Protein AF-A0AA88Y8C5-F1 (afdb_monomer_lite)

Foldseek 3Di:
DCCVLVVVVVVPDDDDDDDDDDDDDDDDDDDDDDDDDDDDDDDDDDDDDDDDDDDDDDDDDDDDDDDDDDDDDPDDPDDPDDDADPQNWDKDFPPPPDDDDDDDDDDDDDDDDDDDDDDDDDDDDDDDDDDDDDDDDDDDDDYDDDDDDDDDDPDPDDDDPPDGDQKWWWAAPDPPDDIDIDGVQQDDLLLLQVLVQCVVQPPHDFAKDFDPKWKDQPQPPDVVDRWRWIATPVCNQWIWTWTDGPPDPDTKTFIAGPPVRHGCPQLFWIWDFNNGIWTDAPNDTHTKTFTGHGPVNDDPPDAGWIWHFDHDPPDSGTMTTIIGGPSVPFLLFFQKFKAQADPPPDCNGRPGDDFFQVVCVVVQWDWDDACDFLAGATWTDHPPWQQWIFGAAPVGGGFWIKHKDFQPFPPRPQPPVCVVFVWDDDDRITMWMKTQEQRVRRHPPGDDPSCCSNRNNHGWIWTRTDSHSNPRTDTDDFFLVVCPPFQWAWWDQDQLFAIKTFGNDDQADAPNPGDQKIFHDFPRGTFWMKGKTLHDGDTPVSSKYKAALVCQVRTGPRRHPNSVVGGIMIMMIITSHDGSNPGDD

Sequence (585 aa):
MVLVLSLISVVLHVSDAQFRPFLQRGGPLPRNWFTPNGLPAPIPGQVVPPNFRRFPVGVRNTFIPGVLPRTVNPNLLQQARLPPDPFGFRINVPPALAPRFPQLPIGTRVAPGRVATGFRTPFSPLNTLTGIIPTQTRGTQQPVPTLATPTNNAGSQPTPPRNLPESLTFNPLSGAQSPVTITSSDVDTLYARVKAIFDRAFPDLPPLRRTNVRVLFQLQRSPTLVDATAVLSNDLSTLYVPYQIPDRSDIAFIPFDRTTKELKYPSRAILLPYPLLTVQVGERNFPVYLPFQPDSSRPPNVVPRVFIPFENPPEPIADYVVFVPFVPEALSNIRGRVTAGRNFSDPNILAGVPKTERDAAIQGFSMISDCSGNFLGRRYIQNKDSSLILIYDVNGVIAGIQTGIPVGLVGGYPTENLIPRPFVPEGSFLYLTTYFIEPGKICTTGRNRAEVSSIGTGTDLYLQNGFDPIKDSVIVPRNQSDLQNTLWTPGRCYPGQGTHFSYNLRPDMPCEELVPIHLIYNRGRLKGFAFIFLSQIQSAQKRYENYDKDYFSAIYRTMPSCLYKAGPITSLHVFLVDNPLMHQC

pLDDT: mean 70.78, std 26.15, range [22.41, 98.44]

Secondary structure (DSSP, 8-state):
-HHHHHHHHTT-----------------PPP------------------------------------PPPPPPS------PPPPPTT--EEE--GGGS--PPPPPP--------------------------------------------------PPPPPPPPPSEEEEEESSTTS--EEEETT---HHHHHHHHHHHHHTTSPPPEEEEEEEEEEEE--BTTB--EEEEETTEEEEEEEEEEPTTSS-EEEEEEETTT--B-TTTS-EEEEEEEEEEEETTEEEEEEEEE--GGGSPTTPPP-EEEEEE-TT-SSEEEEEEEE-----GGG---EE--SS-TTSTTTTEEPPSBHHHHHHTTEEEEE-S-SSS-SEEEEETTEEEEEEEE-TTSBEEEEEEEEESSBTTTBSPGGGTTTT-EEETTEEEEEEESS-HHHHTTT---HHHHHHHTT-SSEEE--SS-HHHHPEEEPSBGGGGTTSSEEEEEEETTTEEEEEET--TT--GGG--SEEEEEETTEEEEEEEEESS----TT--SEEE-GGGHHHH-SS--GGGGG---EEEEEEESSS-GGG---

Radius of gyration: 33.97 Å; chains: 1; bounding box: 116×78×99 Å

Organism: Pinctada imbricata (NCBI:txid66713)

Structure (mmCIF, N/CA/C/O backbone):
data_AF-A0AA88Y8C5-F1
#
_entry.id   AF-A0AA88Y8C5-F1
#
loop_
_atom_site.group_PDB
_atom_site.id
_atom_site.type_symbol
_atom_site.label_atom_id
_atom_site.label_alt_id
_atom_site.label_comp_id
_atom_site.label_asym_id
_atom_site.label_entity_id
_atom_site.label_seq_id
_atom_site.pdbx_PDB_ins_code
_atom_site.Cartn_x
_atom_site.Cartn_y
_atom_site.Cartn_z
_atom_site.occupancy
_atom_site.B_iso_or_equiv
_atom_site.auth_seq_id
_atom_site.auth_comp_id
_atom_site.auth_asym_id
_atom_site.auth_atom_id
_atom_site.pdbx_PDB_model_num
ATOM 1 N N . MET A 1 1 ? -18.991 1.535 7.414 1.00 37.62 1 MET A N 1
ATOM 2 C CA . MET A 1 1 ? -20.370 2.064 7.401 1.00 37.62 1 MET A CA 1
ATOM 3 C C . MET A 1 1 ? -21.353 0.932 7.180 1.00 37.62 1 MET A C 1
ATOM 5 O O . MET A 1 1 ? -22.011 0.571 8.137 1.00 37.62 1 MET A O 1
ATOM 9 N N . VAL A 1 2 ? -21.306 0.247 6.030 1.00 28.48 2 VAL A N 1
ATOM 10 C CA . VAL A 1 2 ? -22.029 -1.023 5.839 1.00 28.48 2 VAL A CA 1
ATOM 11 C C . VAL A 1 2 ? -21.616 -2.051 6.910 1.00 28.48 2 VAL A C 1
ATOM 13 O O . VAL A 1 2 ? -22.470 -2.633 7.549 1.00 28.48 2 VAL A O 1
ATOM 16 N N . LEU A 1 3 ? -20.327 -2.167 7.258 1.00 36.25 3 LEU A N 1
ATOM 17 C CA . LEU A 1 3 ? -19.836 -3.230 8.154 1.00 36.25 3 LEU A CA 1
ATOM 18 C C . LEU A 1 3 ? -19.959 -3.034 9.683 1.00 36.25 3 LEU A C 1
ATOM 20 O O . LEU A 1 3 ? -19.941 -4.039 10.379 1.00 36.25 3 LEU A O 1
ATOM 24 N N . VAL A 1 4 ? -20.085 -1.816 10.234 1.00 40.34 4 VAL A N 1
ATOM 25 C CA . VAL A 1 4 ? -20.221 -1.658 11.710 1.00 40.34 4 VAL A CA 1
ATOM 26 C C . VAL A 1 4 ? -21.613 -2.105 12.164 1.00 40.34 4 VAL A C 1
ATOM 28 O O . VAL A 1 4 ? -21.743 -2.731 13.206 1.00 40.34 4 VAL A O 1
ATOM 31 N N . LEU A 1 5 ? -22.624 -1.894 11.317 1.00 37.91 5 LEU A N 1
ATOM 32 C CA . LEU A 1 5 ? -23.991 -2.369 11.532 1.00 37.91 5 LEU A CA 1
ATOM 33 C C . LEU A 1 5 ? -24.247 -3.724 10.820 1.00 37.91 5 LEU A C 1
ATOM 35 O O . LEU A 1 5 ? -25.034 -4.528 11.319 1.00 37.91 5 LEU A O 1
ATOM 39 N N . SER A 1 6 ? -23.534 -4.058 9.719 1.00 36.56 6 SER A N 1
ATOM 40 C CA . SER A 1 6 ? -23.695 -5.365 9.029 1.00 36.56 6 SER A CA 1
ATOM 41 C C . SER A 1 6 ? -23.033 -6.503 9.779 1.00 36.56 6 SER A C 1
ATOM 43 O O . SER A 1 6 ? -23.559 -7.604 9.747 1.00 36.56 6 SER A O 1
ATOM 45 N N . LEU A 1 7 ? -21.912 -6.288 10.475 1.00 38.88 7 LEU A N 1
ATOM 46 C CA . LEU A 1 7 ? -21.292 -7.364 11.262 1.00 38.88 7 LEU A CA 1
ATOM 47 C C . LEU A 1 7 ? -21.964 -7.579 12.620 1.00 38.88 7 LEU A C 1
ATOM 49 O O . LEU A 1 7 ? -21.774 -8.636 13.211 1.00 38.88 7 LEU A O 1
ATOM 53 N N . ILE A 1 8 ? -22.780 -6.628 13.087 1.00 38.22 8 ILE A N 1
ATOM 54 C CA . ILE A 1 8 ? -23.717 -6.866 14.194 1.00 38.22 8 ILE A CA 1
ATOM 55 C C . ILE A 1 8 ? -24.925 -7.677 13.689 1.00 38.22 8 ILE A C 1
ATOM 57 O O . ILE A 1 8 ? -25.406 -8.544 14.406 1.00 38.22 8 ILE A O 1
ATOM 61 N N . SER A 1 9 ? -25.341 -7.493 12.427 1.00 30.50 9 SER A N 1
ATOM 62 C CA . SER A 1 9 ? -26.507 -8.182 11.847 1.00 30.50 9 SER A CA 1
ATOM 63 C C . SER A 1 9 ? -26.227 -9.574 11.245 1.00 30.50 9 SER A C 1
ATOM 65 O O . SER A 1 9 ? -27.117 -10.413 11.238 1.00 30.50 9 SER A O 1
ATOM 67 N N . VAL A 1 10 ? -25.015 -9.875 10.758 1.00 30.66 10 VAL A N 1
ATOM 68 C CA . VAL A 1 10 ? -24.699 -11.168 10.092 1.00 30.66 10 VAL A CA 1
ATOM 69 C C . VAL A 1 10 ? -24.507 -12.341 11.077 1.00 30.66 10 VAL A C 1
ATOM 71 O O . VAL A 1 10 ? -24.462 -13.494 10.665 1.00 30.66 10 VAL A O 1
ATOM 74 N N . VAL A 1 11 ? -24.483 -12.084 12.390 1.00 32.47 11 VAL A N 1
ATOM 75 C CA . VAL A 1 11 ? -24.511 -13.132 13.437 1.00 32.47 11 VAL A CA 1
ATOM 76 C C . VAL A 1 11 ? -25.951 -13.432 13.910 1.00 32.47 11 VAL A C 1
ATOM 78 O O . VAL A 1 11 ? -26.189 -14.392 14.640 1.00 32.47 11 VAL A O 1
ATOM 81 N N . LEU A 1 12 ? -26.946 -12.666 13.445 1.00 30.53 12 LEU A N 1
ATOM 82 C CA . LEU A 1 12 ? -28.359 -12.832 13.787 1.00 30.53 12 LEU A CA 1
ATOM 83 C C . LEU A 1 12 ? -29.047 -13.803 12.816 1.00 30.53 12 LEU A C 1
ATOM 85 O O . LEU A 1 12 ? -29.735 -13.352 11.912 1.00 30.53 12 LEU A O 1
ATOM 89 N N . HIS A 1 13 ? -28.846 -15.116 12.984 1.00 28.33 13 HIS A N 1
ATOM 90 C CA . HIS A 1 13 ? -29.806 -16.198 12.661 1.00 28.33 13 HIS A CA 1
ATOM 91 C C . HIS A 1 13 ? -29.101 -17.558 12.571 1.00 28.33 13 HIS A C 1
ATOM 93 O O . HIS A 1 13 ? -28.746 -17.981 11.479 1.00 28.33 13 HIS A O 1
ATOM 99 N N . VAL A 1 14 ? -28.976 -18.273 13.698 1.00 24.69 14 VAL A N 1
ATOM 100 C CA . VAL A 1 14 ? -29.211 -19.731 13.768 1.00 24.69 14 VAL A CA 1
ATOM 101 C C . VAL A 1 14 ? -29.600 -20.093 15.210 1.00 24.69 14 VAL A C 1
ATOM 103 O O . VAL A 1 14 ? -28.731 -20.263 16.059 1.00 24.69 14 VAL A O 1
ATOM 106 N N . SER A 1 15 ? -30.892 -20.268 15.490 1.00 25.89 15 SER A N 1
ATOM 107 C CA . SER A 1 15 ? -31.352 -21.219 16.512 1.00 25.89 15 SER A CA 1
ATOM 108 C C . SER A 1 15 ? -32.833 -21.531 16.314 1.00 25.89 15 SER A C 1
ATOM 110 O O . SER A 1 15 ? -33.662 -20.653 16.522 1.00 25.89 15 SER A O 1
ATOM 112 N N . ASP A 1 16 ? -33.159 -22.767 15.929 1.00 24.95 16 ASP A N 1
ATOM 113 C CA . ASP A 1 16 ? -33.963 -23.642 16.793 1.00 24.95 16 ASP A CA 1
ATOM 114 C C . ASP A 1 16 ? -34.025 -25.078 16.246 1.00 24.95 16 ASP A C 1
ATOM 116 O O . ASP A 1 16 ? -34.386 -25.279 15.090 1.00 24.95 16 ASP A O 1
ATOM 120 N N . ALA A 1 17 ? -33.663 -26.062 17.084 1.00 25.44 17 ALA A N 1
ATOM 121 C CA . ALA A 1 17 ? -34.232 -27.422 17.118 1.00 25.44 17 ALA A CA 1
ATOM 122 C C . ALA A 1 17 ? -33.541 -28.298 18.194 1.00 25.44 17 ALA A C 1
ATOM 124 O O . ALA A 1 17 ? -32.506 -28.913 17.962 1.00 25.44 17 ALA A O 1
ATOM 125 N N . GLN A 1 18 ? -34.163 -28.308 19.375 1.00 26.16 18 GLN A N 1
ATOM 126 C CA . GLN A 1 18 ? -34.487 -29.434 20.274 1.00 26.16 18 GLN A CA 1
ATOM 127 C C . GLN A 1 18 ? -33.457 -30.518 20.698 1.00 26.16 18 GLN A C 1
ATOM 129 O O . GLN A 1 18 ? -32.776 -31.180 19.924 1.00 26.16 18 GLN A O 1
ATOM 134 N N . PHE A 1 19 ? -33.486 -30.755 22.017 1.00 22.77 19 PHE A N 1
ATOM 135 C CA . PHE A 1 19 ? -32.814 -31.765 22.847 1.00 22.77 19 PHE A CA 1
ATOM 136 C C . PHE A 1 19 ? -33.318 -33.216 22.658 1.00 22.77 19 PHE A C 1
ATOM 138 O O . PHE A 1 19 ? -34.528 -33.427 22.644 1.00 22.77 19 PHE A O 1
ATOM 145 N N . ARG A 1 20 ? -32.418 -34.219 22.755 1.00 24.78 20 ARG A N 1
ATOM 146 C CA . ARG A 1 20 ? -32.323 -35.239 23.850 1.00 24.78 20 ARG A CA 1
ATOM 147 C C . ARG A 1 20 ? -31.197 -36.284 23.596 1.00 24.78 20 ARG A C 1
ATOM 149 O O . ARG A 1 20 ? -30.720 -36.380 22.471 1.00 24.78 20 ARG A O 1
ATOM 156 N N . PRO A 1 21 ? -30.712 -37.008 24.635 1.00 35.50 21 PRO A N 1
ATOM 157 C CA . PRO A 1 21 ? -29.345 -37.544 24.695 1.00 35.50 21 PRO A CA 1
ATOM 158 C C . PRO A 1 21 ? -29.239 -39.051 24.406 1.00 35.50 21 PRO A C 1
ATOM 160 O O . PRO A 1 21 ? -30.181 -39.791 24.669 1.00 35.50 21 PRO A O 1
ATOM 163 N N . PHE A 1 22 ? -28.054 -39.523 23.993 1.00 23.78 22 PHE A N 1
ATOM 164 C CA . PHE A 1 22 ? -27.665 -40.931 24.147 1.00 23.78 22 PHE A CA 1
ATOM 165 C C . PHE A 1 22 ? -26.171 -41.105 24.462 1.00 23.78 22 PHE A C 1
ATOM 167 O O . PHE A 1 22 ? -25.304 -40.400 23.951 1.00 2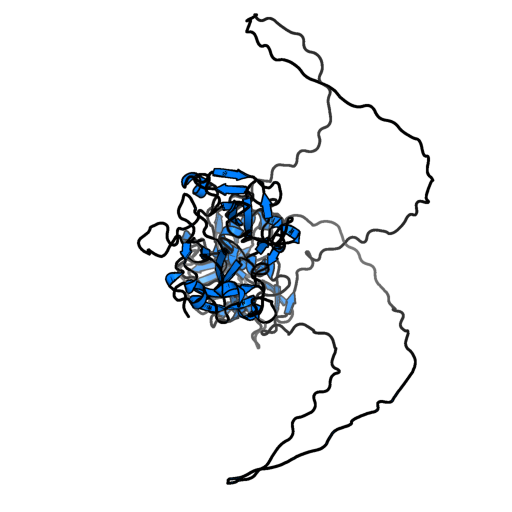3.78 22 PHE A O 1
ATOM 174 N N . LEU A 1 23 ? -25.923 -42.049 25.369 1.00 26.05 23 LEU A N 1
ATOM 175 C CA . LEU A 1 23 ? -24.663 -42.449 25.991 1.00 26.05 23 LEU A CA 1
ATOM 176 C C . LEU A 1 23 ? -23.869 -43.470 25.144 1.00 26.05 23 LEU A C 1
ATOM 178 O O . LEU A 1 23 ? -24.463 -44.322 24.494 1.00 26.05 23 LEU A O 1
ATOM 182 N N . GLN A 1 24 ? -22.548 -43.480 25.392 1.00 28.09 24 GLN A N 1
ATOM 183 C CA . GLN A 1 24 ? -21.641 -44.642 25.537 1.00 28.09 24 GLN A CA 1
ATOM 184 C C . GLN A 1 24 ? -20.765 -45.191 24.375 1.00 28.09 24 GLN A C 1
ATOM 186 O O . GLN A 1 24 ? -21.252 -45.558 23.315 1.00 28.09 24 GLN A O 1
ATOM 191 N N . ARG A 1 25 ? -19.489 -45.435 24.775 1.00 27.08 25 ARG A N 1
ATOM 192 C CA . ARG A 1 25 ? -18.439 -46.389 24.301 1.00 27.08 25 ARG A CA 1
ATOM 193 C C . ARG A 1 25 ? -17.732 -46.048 22.974 1.00 27.08 25 ARG A C 1
ATOM 195 O O . ARG A 1 25 ? -18.366 -45.628 22.029 1.00 27.08 25 ARG A O 1
ATOM 202 N N . GLY A 1 26 ? -16.418 -46.208 22.783 1.00 24.47 26 GLY A N 1
ATOM 203 C CA . GLY A 1 26 ? -15.355 -46.835 23.576 1.00 24.47 26 GLY A CA 1
ATOM 204 C C . GLY A 1 26 ? -14.436 -47.694 22.683 1.00 24.47 26 GLY A C 1
ATOM 205 O O . GLY A 1 26 ? -14.734 -48.866 22.503 1.00 24.47 26 GLY A O 1
ATOM 206 N N . GLY A 1 27 ? -13.320 -47.119 22.195 1.00 24.17 27 GLY A N 1
ATOM 207 C CA . GLY A 1 27 ? -12.100 -47.798 21.681 1.00 24.17 27 GLY A CA 1
ATOM 208 C C . GLY A 1 27 ? -12.139 -48.433 20.271 1.00 24.17 27 GLY A C 1
ATOM 209 O O . GLY A 1 27 ? -13.206 -48.524 19.676 1.00 24.17 27 GLY A O 1
ATOM 210 N N . PRO A 1 28 ? -11.011 -48.978 19.752 1.00 31.91 28 PRO A N 1
ATOM 211 C CA . PRO A 1 28 ? -9.618 -48.508 19.823 1.00 31.91 28 PRO A CA 1
ATOM 212 C C . PRO A 1 28 ? -8.912 -48.441 18.435 1.00 31.91 28 PRO A C 1
ATOM 214 O O . PRO A 1 28 ? -9.392 -48.954 17.428 1.00 31.91 28 PRO A O 1
ATOM 217 N N . LEU A 1 29 ? -7.731 -47.811 18.409 1.00 29.58 29 LEU A N 1
ATOM 218 C CA . LEU A 1 29 ? -6.795 -47.705 17.272 1.00 29.58 29 LEU A CA 1
ATOM 219 C C . LEU A 1 29 ? -6.038 -49.021 16.995 1.00 29.58 29 LEU A C 1
ATOM 221 O O . LEU A 1 29 ? -5.694 -49.710 17.959 1.00 29.58 29 LEU A O 1
ATOM 225 N N . PRO A 1 30 ? -5.604 -49.297 15.748 1.00 26.69 30 PRO A N 1
ATOM 226 C CA . PRO A 1 30 ? -4.527 -50.239 15.489 1.00 26.69 30 PRO A CA 1
ATOM 227 C C . PRO A 1 30 ? -3.170 -49.554 15.261 1.00 26.69 30 PRO A C 1
ATOM 229 O O . PRO A 1 30 ? -3.042 -48.485 14.665 1.00 26.69 30 PRO A O 1
ATOM 232 N N . ARG A 1 31 ? -2.160 -50.244 15.788 1.00 27.28 31 ARG A N 1
ATOM 233 C CA . ARG A 1 31 ? -0.721 -49.978 15.823 1.00 27.28 31 ARG A CA 1
ATOM 234 C C . ARG A 1 31 ? 0.025 -50.791 14.750 1.00 27.28 31 ARG A C 1
ATOM 236 O O . ARG A 1 31 ? -0.484 -51.807 14.291 1.00 27.28 31 ARG A O 1
ATOM 243 N N . ASN A 1 32 ? 1.303 -50.419 14.598 1.00 25.86 32 ASN A N 1
ATOM 244 C CA . ASN A 1 32 ? 2.476 -51.188 14.138 1.00 25.86 32 ASN A CA 1
ATOM 245 C C . ASN A 1 32 ? 2.727 -51.232 12.631 1.00 25.86 32 ASN A C 1
ATOM 247 O O . ASN A 1 32 ? 1.844 -51.653 11.910 1.00 25.86 32 ASN A O 1
ATOM 251 N N . TRP A 1 33 ? 3.950 -50.861 12.212 1.00 22.41 33 TRP A N 1
ATOM 252 C CA . TRP A 1 33 ? 4.990 -51.763 11.671 1.00 22.41 33 TRP A CA 1
ATOM 253 C C . TRP A 1 33 ? 6.395 -51.153 11.937 1.00 22.41 33 TRP A C 1
ATOM 255 O O . TRP A 1 33 ? 6.665 -50.012 11.580 1.00 22.41 33 TRP A O 1
ATOM 265 N N . PHE A 1 34 ? 7.265 -51.924 12.592 1.00 24.44 34 PHE A N 1
ATOM 266 C CA . PHE A 1 34 ? 8.729 -51.798 12.765 1.00 24.44 34 PHE A CA 1
ATOM 267 C C . PHE A 1 34 ? 9.193 -53.271 12.761 1.00 24.44 34 PHE A C 1
ATOM 269 O O . PHE A 1 34 ? 8.541 -54.090 13.403 1.00 24.44 34 PHE A O 1
ATOM 276 N N . THR A 1 35 ? 10.158 -53.762 11.983 1.00 27.45 35 THR A N 1
ATOM 277 C CA . THR A 1 35 ? 11.636 -53.595 11.912 1.00 27.45 35 THR A CA 1
ATOM 278 C C . THR A 1 35 ? 12.116 -54.595 10.794 1.00 27.45 35 THR A C 1
ATOM 280 O O . THR A 1 35 ? 11.220 -55.084 10.099 1.00 27.45 35 THR A O 1
ATOM 283 N N . PRO A 1 36 ? 13.393 -55.045 10.603 1.00 42.22 36 PRO A N 1
ATOM 284 C CA . PRO A 1 36 ? 14.691 -54.663 11.202 1.00 42.22 36 PRO A CA 1
ATOM 285 C C . PRO A 1 36 ? 15.951 -54.635 10.269 1.00 42.22 36 PRO A C 1
ATOM 287 O O . PRO A 1 36 ? 16.010 -55.284 9.233 1.00 42.22 36 PRO A O 1
ATOM 290 N N . ASN A 1 37 ? 17.011 -54.003 10.805 1.00 29.11 37 ASN A N 1
ATOM 291 C CA . ASN A 1 37 ? 18.457 -54.336 10.745 1.00 29.11 37 ASN A CA 1
ATOM 292 C C . ASN A 1 37 ? 19.351 -54.067 9.509 1.00 29.11 37 ASN A C 1
ATOM 294 O O . ASN A 1 37 ? 19.131 -54.574 8.418 1.00 29.11 37 ASN A O 1
ATOM 298 N N . GLY A 1 38 ? 20.497 -53.415 9.793 1.00 27.81 38 GLY A N 1
ATOM 299 C CA . GLY A 1 38 ? 21.752 -53.482 9.023 1.00 27.81 38 GLY A CA 1
ATOM 300 C C . GLY A 1 38 ? 22.786 -52.397 9.403 1.00 27.81 38 GLY A C 1
ATOM 301 O O . GLY A 1 38 ? 22.692 -51.277 8.918 1.00 27.81 38 GLY A O 1
ATOM 302 N N . LEU A 1 39 ? 23.764 -52.722 10.263 1.00 28.94 39 LEU A N 1
ATOM 303 C CA . LEU A 1 39 ? 24.982 -51.936 10.608 1.00 28.94 39 LEU A CA 1
ATOM 304 C C . LEU A 1 39 ? 26.229 -52.513 9.840 1.00 28.94 39 LEU A C 1
ATOM 306 O O . LEU A 1 39 ? 26.044 -53.503 9.137 1.00 28.94 39 LEU A O 1
ATOM 310 N N . PRO A 1 40 ? 27.483 -51.987 9.936 1.00 40.94 40 PRO A N 1
ATOM 311 C CA . PRO A 1 40 ? 28.035 -50.952 9.038 1.00 40.94 40 PRO A CA 1
ATOM 312 C C . PRO A 1 40 ? 29.491 -51.221 8.510 1.00 40.94 40 PRO A C 1
ATOM 314 O O . PRO A 1 40 ? 30.104 -52.232 8.840 1.00 40.94 40 PRO A O 1
ATOM 317 N N . ALA A 1 41 ? 30.062 -50.208 7.815 1.00 27.94 41 ALA A N 1
ATOM 318 C CA . ALA A 1 41 ? 31.502 -49.877 7.587 1.00 27.94 41 ALA A CA 1
ATOM 319 C C . ALA A 1 41 ? 32.241 -50.519 6.372 1.00 27.94 41 ALA A C 1
ATOM 321 O O . ALA A 1 41 ? 31.749 -51.525 5.867 1.00 27.94 41 ALA A O 1
ATOM 322 N N . PRO A 1 42 ? 33.422 -50.009 5.895 1.00 41.09 42 PRO A N 1
ATOM 323 C CA . PRO A 1 42 ? 34.251 -48.863 6.342 1.00 41.09 42 PRO A CA 1
ATOM 324 C C . PRO A 1 42 ? 34.785 -47.891 5.235 1.00 41.09 42 PRO A C 1
ATOM 326 O O . PRO A 1 42 ? 34.637 -48.111 4.037 1.00 41.09 42 PRO A O 1
ATOM 329 N N . ILE A 1 43 ? 35.459 -46.817 5.685 1.00 37.47 43 ILE A N 1
ATOM 330 C CA . ILE A 1 43 ? 36.252 -45.811 4.930 1.00 37.47 43 ILE A CA 1
ATOM 331 C C . ILE A 1 43 ? 37.691 -46.319 4.690 1.00 37.47 43 ILE A C 1
ATOM 333 O O . ILE A 1 43 ? 38.224 -47.003 5.566 1.00 37.47 43 ILE A O 1
ATOM 337 N N . PRO A 1 44 ? 38.376 -45.895 3.604 1.00 36.91 44 PRO A N 1
ATOM 338 C CA . PRO A 1 44 ? 39.805 -45.563 3.747 1.00 36.91 44 PRO A CA 1
ATOM 339 C C . PRO A 1 44 ? 40.318 -44.362 2.911 1.00 36.91 44 PRO A C 1
ATOM 341 O O . PRO A 1 44 ? 39.926 -44.179 1.763 1.00 36.91 44 PRO A O 1
ATOM 344 N N . GLY A 1 45 ? 41.309 -43.632 3.459 1.00 32.50 45 GLY A N 1
ATOM 345 C CA . GLY A 1 45 ? 42.436 -43.099 2.664 1.00 32.50 45 GLY A CA 1
ATOM 346 C C . GLY A 1 45 ? 42.800 -41.609 2.793 1.00 32.50 45 GLY A C 1
ATOM 347 O O . GLY A 1 45 ? 42.389 -40.802 1.968 1.00 32.50 45 GLY A O 1
ATOM 348 N N . GLN A 1 46 ? 43.661 -41.261 3.759 1.00 28.91 46 GLN A N 1
ATOM 349 C CA . GLN A 1 46 ? 44.519 -40.058 3.751 1.00 28.91 46 GLN A CA 1
ATOM 350 C C . GLN A 1 46 ? 45.803 -40.316 2.944 1.00 28.91 46 GLN A C 1
ATOM 352 O O . GLN A 1 46 ? 46.405 -41.368 3.141 1.00 28.91 46 GLN A O 1
ATOM 357 N N . VAL A 1 47 ? 46.300 -39.326 2.181 1.00 30.58 47 VAL A N 1
ATOM 358 C CA . VAL A 1 47 ? 47.736 -39.183 1.839 1.00 30.58 47 VAL A CA 1
ATOM 359 C C . VAL A 1 47 ? 48.126 -37.697 1.709 1.00 30.58 47 VAL A C 1
ATOM 361 O O . VAL A 1 47 ? 47.516 -36.948 0.955 1.00 30.58 47 VAL A O 1
ATOM 364 N N . VAL A 1 48 ? 49.169 -37.302 2.444 1.00 31.44 48 VAL A N 1
ATOM 365 C CA . VAL A 1 48 ? 49.977 -36.052 2.436 1.00 31.44 48 VAL A CA 1
ATOM 366 C C . VAL A 1 48 ? 51.383 -36.478 2.955 1.00 31.44 48 VAL A C 1
ATOM 368 O O . VAL A 1 48 ? 51.392 -37.472 3.690 1.00 31.44 48 VAL A O 1
ATOM 371 N N . PRO A 1 49 ? 52.555 -35.797 2.784 1.00 60.38 49 PRO A N 1
ATOM 372 C CA . PRO A 1 49 ? 53.127 -34.798 1.837 1.00 60.38 49 PRO A CA 1
ATOM 373 C C . PRO A 1 49 ? 54.507 -35.293 1.253 1.00 60.38 49 PRO A C 1
ATOM 375 O O . PRO A 1 49 ? 54.689 -36.511 1.228 1.00 60.38 49 PRO A O 1
ATOM 378 N N . PRO A 1 50 ? 55.496 -34.456 0.794 1.00 55.56 50 PRO A N 1
ATOM 379 C CA . PRO A 1 50 ? 56.381 -33.665 1.697 1.00 55.56 50 PRO A CA 1
ATOM 380 C C . PRO A 1 50 ? 56.958 -32.299 1.192 1.00 55.56 50 PRO A C 1
ATOM 382 O O . PRO A 1 50 ? 57.360 -32.148 0.048 1.00 55.56 50 PRO A O 1
ATOM 385 N N . ASN A 1 51 ? 57.089 -31.358 2.148 1.00 35.72 51 ASN A N 1
ATOM 386 C CA . ASN A 1 51 ? 58.221 -30.455 2.494 1.00 35.72 51 ASN A CA 1
ATOM 387 C C . ASN A 1 51 ? 58.957 -29.567 1.451 1.00 35.72 51 ASN A C 1
ATOM 389 O O . ASN A 1 51 ? 59.523 -30.083 0.500 1.00 35.72 51 ASN A O 1
ATOM 393 N N . PHE A 1 52 ? 59.206 -28.282 1.798 1.00 28.08 52 PHE A N 1
ATOM 394 C CA . PHE A 1 52 ? 60.510 -27.788 2.327 1.00 28.08 52 PHE A CA 1
ATOM 395 C C . PHE A 1 52 ? 60.517 -26.291 2.772 1.00 28.08 52 PHE A C 1
ATOM 397 O O . PHE A 1 52 ? 60.223 -25.417 1.973 1.00 28.08 52 PHE A O 1
ATOM 404 N N . ARG A 1 53 ? 60.933 -26.066 4.044 1.00 28.98 53 ARG A N 1
ATOM 405 C CA . ARG A 1 53 ? 61.859 -25.050 4.654 1.00 28.98 53 ARG A CA 1
ATOM 406 C C . ARG A 1 53 ? 61.762 -23.538 4.300 1.00 28.98 53 ARG A C 1
ATOM 408 O O . ARG A 1 53 ? 61.524 -23.199 3.162 1.00 28.98 53 ARG A O 1
ATOM 415 N N . ARG A 1 54 ? 62.121 -22.538 5.134 1.00 29.69 54 ARG A N 1
ATOM 416 C CA . ARG A 1 54 ? 62.475 -22.299 6.569 1.00 29.69 54 ARG A CA 1
ATOM 417 C C . ARG A 1 54 ? 62.712 -20.763 6.725 1.00 29.69 54 ARG A C 1
ATOM 419 O O . ARG A 1 54 ? 63.548 -20.277 5.983 1.00 29.69 54 ARG A O 1
ATOM 426 N N . PHE A 1 55 ? 62.059 -20.106 7.709 1.00 27.00 55 PHE A N 1
ATOM 427 C CA . PHE A 1 55 ? 62.551 -19.155 8.766 1.00 27.00 55 PHE A CA 1
ATOM 428 C C . PHE A 1 55 ? 63.551 -17.990 8.457 1.00 27.00 55 PHE A C 1
ATOM 430 O O . PHE A 1 55 ? 64.195 -18.058 7.420 1.00 27.00 55 PHE A O 1
ATOM 437 N N . PRO A 1 56 ? 63.823 -16.993 9.365 1.00 51.75 56 PRO A N 1
ATOM 438 C CA . PRO A 1 56 ? 63.471 -16.898 10.809 1.00 51.75 56 PRO A CA 1
ATOM 439 C C . PRO A 1 56 ? 63.049 -15.519 11.437 1.00 51.75 56 PRO A C 1
ATOM 441 O O . PRO A 1 56 ? 63.441 -14.465 10.961 1.00 51.75 56 PRO A O 1
ATOM 444 N N . VAL A 1 57 ? 62.393 -15.621 12.621 1.00 32.84 57 VAL A N 1
ATOM 445 C CA . VAL A 1 57 ? 62.632 -14.937 13.946 1.00 32.84 57 VAL A CA 1
ATOM 446 C C . VAL A 1 57 ? 62.295 -13.428 14.101 1.00 32.84 57 VAL A C 1
ATOM 448 O O . VAL A 1 57 ? 62.611 -12.633 13.235 1.00 32.84 57 VAL A O 1
ATOM 451 N N . GLY A 1 58 ? 61.675 -12.934 15.195 1.00 27.66 58 GLY A N 1
ATOM 452 C CA . GLY A 1 58 ? 61.555 -13.446 16.578 1.00 27.66 58 GLY A CA 1
ATOM 453 C C . GLY A 1 58 ? 60.363 -12.888 17.399 1.00 27.66 58 GLY A C 1
ATOM 454 O O . GLY A 1 58 ? 59.744 -11.917 16.990 1.00 27.66 58 GLY A O 1
ATOM 455 N N . VAL A 1 59 ? 59.892 -13.617 18.436 1.00 31.17 59 VAL A N 1
ATOM 456 C CA . VAL A 1 59 ? 60.231 -13.495 19.896 1.00 31.17 59 VAL A CA 1
ATOM 457 C C . VAL A 1 59 ? 59.296 -12.454 20.576 1.00 31.17 59 VAL A C 1
ATOM 459 O O . VAL A 1 59 ? 59.282 -11.322 20.127 1.00 31.17 59 VAL A O 1
ATOM 462 N N . ARG A 1 60 ? 58.476 -12.685 21.628 1.00 28.83 60 ARG A N 1
ATOM 463 C CA . ARG A 1 60 ? 58.478 -13.617 22.786 1.00 28.83 60 ARG A CA 1
ATOM 464 C C . ARG A 1 60 ? 57.092 -13.644 23.505 1.00 28.83 60 ARG A C 1
ATOM 466 O O . ARG A 1 60 ? 56.495 -12.587 23.646 1.00 28.83 60 ARG A O 1
ATOM 473 N N . ASN A 1 61 ? 56.705 -14.835 24.003 1.00 29.91 61 ASN A N 1
ATOM 474 C CA . ASN A 1 61 ? 56.028 -15.252 25.272 1.00 29.91 61 ASN A CA 1
ATOM 475 C C . ASN A 1 61 ? 54.790 -14.479 25.825 1.00 29.91 61 ASN A C 1
ATOM 477 O O . ASN A 1 61 ? 54.793 -13.261 25.870 1.00 29.91 61 ASN A O 1
ATOM 481 N N . THR A 1 62 ? 53.720 -15.099 26.374 1.00 31.12 62 THR A N 1
ATOM 482 C CA . THR A 1 62 ? 53.689 -16.123 27.457 1.00 31.12 62 THR A CA 1
ATOM 483 C C . THR A 1 62 ? 52.294 -16.819 27.617 1.00 31.12 62 THR A C 1
ATOM 485 O O . THR A 1 62 ? 51.273 -16.177 27.404 1.00 31.12 62 THR A O 1
ATOM 488 N N . PHE A 1 63 ? 52.316 -18.118 27.992 1.00 26.05 63 PHE A N 1
ATOM 489 C CA . PHE A 1 63 ? 51.336 -19.137 28.509 1.00 26.05 63 PHE A CA 1
ATOM 490 C C . PHE A 1 63 ? 49.910 -18.720 29.014 1.00 26.05 63 PHE A C 1
ATOM 492 O O . PHE A 1 63 ? 49.826 -17.705 29.692 1.00 26.05 63 PHE A O 1
ATOM 499 N N . ILE A 1 64 ? 48.746 -19.356 28.682 1.00 28.91 64 ILE A N 1
ATOM 500 C CA . ILE A 1 64 ? 48.103 -20.719 28.913 1.00 28.91 64 ILE A CA 1
ATOM 501 C C . ILE A 1 64 ? 47.554 -20.928 30.361 1.00 28.91 64 ILE A C 1
ATOM 503 O O . ILE A 1 64 ? 48.266 -20.474 31.252 1.00 28.91 64 ILE A O 1
ATOM 507 N N . PRO A 1 65 ? 46.434 -21.664 30.689 1.00 41.62 65 PRO A N 1
ATOM 508 C CA . PRO A 1 65 ? 45.355 -22.394 29.937 1.00 41.62 65 PRO A CA 1
ATOM 509 C C . PRO A 1 65 ? 43.918 -21.922 30.347 1.00 41.62 65 PRO A C 1
ATOM 511 O O . PRO A 1 65 ? 43.793 -21.042 31.181 1.00 41.62 65 PRO A O 1
ATOM 514 N N . GLY A 1 66 ? 42.744 -22.404 29.914 1.00 27.06 66 GLY A N 1
ATOM 515 C CA . GLY A 1 66 ? 42.220 -23.509 29.099 1.00 27.06 66 GLY A CA 1
ATOM 516 C C . GLY A 1 66 ? 40.706 -23.644 29.414 1.00 27.06 66 GLY A C 1
ATOM 517 O O . GLY A 1 66 ? 40.289 -23.197 30.475 1.00 27.06 66 GLY A O 1
ATOM 518 N N . VAL A 1 67 ? 39.890 -24.190 28.498 1.00 29.91 67 VAL A N 1
ATOM 519 C CA . VAL A 1 67 ? 38.657 -25.002 28.706 1.00 29.91 67 VAL A CA 1
ATOM 520 C C . VAL A 1 67 ? 38.019 -25.269 27.324 1.00 29.91 67 VAL A C 1
ATOM 522 O O . VAL A 1 67 ? 37.912 -24.386 26.480 1.00 29.91 67 VAL A O 1
ATOM 525 N N . LEU A 1 68 ? 37.660 -26.536 27.106 1.00 32.75 68 LEU A N 1
ATOM 526 C CA . LEU A 1 68 ? 37.173 -27.192 25.882 1.00 32.75 68 LEU A CA 1
ATOM 527 C C . LEU A 1 68 ? 35.844 -26.635 25.318 1.00 32.75 68 LEU A C 1
ATOM 529 O O . LEU A 1 68 ? 34.979 -26.245 26.104 1.00 32.75 68 LEU A O 1
ATOM 533 N N . PRO A 1 69 ? 35.578 -26.742 23.998 1.00 32.56 69 PRO A N 1
ATOM 534 C CA . PRO A 1 69 ? 34.225 -26.633 23.466 1.00 32.56 69 PRO A CA 1
ATOM 535 C C . PRO A 1 69 ? 33.499 -27.988 23.533 1.00 32.56 69 PRO A C 1
ATOM 537 O O . PRO A 1 69 ? 34.025 -29.025 23.124 1.00 32.56 69 PRO A O 1
ATOM 540 N N . ARG A 1 70 ? 32.264 -27.973 24.050 1.00 32.19 70 ARG A N 1
ATOM 541 C CA . ARG A 1 70 ? 31.347 -29.120 24.025 1.00 32.19 70 ARG A CA 1
ATOM 542 C C . ARG A 1 70 ? 30.889 -29.414 22.597 1.00 32.19 70 ARG A C 1
ATOM 544 O O . ARG A 1 70 ? 30.466 -28.527 21.863 1.00 32.19 70 ARG A O 1
ATOM 551 N N . THR A 1 71 ? 30.921 -30.696 22.272 1.00 29.77 71 THR A N 1
ATOM 552 C CA . THR A 1 71 ? 30.264 -31.348 21.143 1.00 29.77 71 THR A CA 1
ATOM 553 C C . THR A 1 71 ? 28.751 -31.103 21.163 1.00 29.77 71 THR A C 1
ATOM 555 O O . THR A 1 71 ? 28.090 -31.310 22.181 1.00 29.77 71 THR A O 1
ATOM 558 N N . VAL A 1 72 ? 28.191 -30.672 20.029 1.00 31.72 72 VAL A N 1
ATOM 559 C CA . VAL A 1 72 ? 26.739 -30.589 19.811 1.00 31.72 72 VAL A CA 1
ATOM 560 C C . VAL A 1 72 ? 26.286 -31.867 19.110 1.00 31.72 72 VAL A C 1
ATOM 562 O O . VAL A 1 72 ? 26.796 -32.233 18.055 1.00 31.72 72 VAL A O 1
ATOM 565 N N . ASN A 1 73 ? 25.343 -32.554 19.746 1.00 31.34 73 ASN A N 1
ATOM 566 C CA . ASN A 1 73 ? 24.708 -33.788 19.299 1.00 31.34 73 ASN A CA 1
ATOM 567 C C . ASN A 1 73 ? 23.660 -33.487 18.201 1.00 31.34 73 ASN A C 1
ATOM 569 O O . ASN A 1 73 ? 22.724 -32.732 18.478 1.00 31.34 73 ASN A O 1
ATOM 573 N N . PRO A 1 74 ? 23.759 -34.054 16.984 1.00 33.19 74 PRO A N 1
ATOM 574 C CA . PRO A 1 74 ? 22.779 -33.846 15.930 1.00 33.19 74 PRO A CA 1
ATOM 575 C C . PRO A 1 74 ? 21.728 -34.960 15.983 1.00 33.19 74 PRO A C 1
ATOM 577 O O . PRO A 1 74 ? 21.766 -35.880 15.179 1.00 33.19 74 PRO A O 1
ATOM 580 N N . ASN A 1 75 ? 20.816 -34.912 16.956 1.00 31.92 75 ASN A N 1
ATOM 581 C CA . ASN A 1 75 ? 19.587 -35.716 16.959 1.00 31.92 75 ASN A CA 1
ATOM 582 C C . ASN A 1 75 ? 18.582 -35.143 17.967 1.00 31.92 75 ASN A C 1
ATOM 584 O O . ASN A 1 75 ? 18.433 -35.642 19.078 1.00 31.92 75 ASN A O 1
ATOM 588 N N . LEU A 1 76 ? 17.890 -34.074 17.568 1.00 30.00 76 LEU A N 1
ATOM 589 C CA . LEU A 1 76 ? 16.685 -33.563 18.229 1.00 30.00 76 LEU A CA 1
ATOM 590 C C . LEU A 1 76 ? 15.749 -32.975 17.161 1.00 30.00 76 LEU A C 1
ATOM 592 O O . LEU A 1 76 ? 15.517 -31.775 17.074 1.00 30.00 76 LEU A O 1
ATOM 596 N N . LEU A 1 77 ? 15.220 -33.854 16.310 1.00 36.66 77 LEU A N 1
ATOM 597 C CA . LEU A 1 77 ? 13.983 -33.605 15.575 1.00 36.66 77 LEU A CA 1
ATOM 598 C C . LEU A 1 77 ? 12.828 -34.126 16.435 1.00 36.66 77 LEU A C 1
ATOM 600 O O . LEU A 1 77 ? 12.431 -35.284 16.338 1.00 36.66 77 LEU A O 1
ATOM 604 N N . GLN A 1 78 ? 12.294 -33.266 17.300 1.00 30.89 78 GLN A N 1
ATOM 605 C CA . GLN A 1 78 ? 10.965 -33.436 17.880 1.00 30.89 78 GLN A CA 1
ATOM 606 C C . GLN A 1 78 ? 10.209 -32.115 17.762 1.00 30.89 78 GLN A C 1
ATOM 608 O O . GLN A 1 78 ? 10.603 -31.112 18.343 1.00 30.89 78 GLN A O 1
ATOM 613 N N . GLN A 1 79 ? 9.146 -32.159 16.955 1.00 28.73 79 GLN A N 1
ATOM 614 C CA . GLN A 1 79 ? 7.947 -31.318 16.986 1.00 28.73 79 GLN A CA 1
ATOM 615 C C . GLN A 1 79 ? 8.141 -29.912 17.572 1.00 28.73 79 GLN A C 1
ATOM 617 O O . GLN A 1 79 ? 8.001 -29.700 18.776 1.00 28.73 79 GLN A O 1
ATOM 622 N N . ALA A 1 80 ? 8.367 -28.936 16.691 1.00 24.23 80 ALA A N 1
ATOM 623 C CA . ALA A 1 80 ? 8.218 -27.527 17.020 1.00 24.23 80 ALA A CA 1
ATOM 624 C C . ALA A 1 80 ? 6.760 -27.255 17.434 1.00 24.23 80 ALA A C 1
ATOM 626 O O . ALA A 1 80 ? 5.893 -26.996 16.602 1.00 24.23 80 ALA A O 1
ATOM 627 N N . ARG A 1 81 ? 6.476 -27.343 18.736 1.00 26.81 81 ARG A N 1
ATOM 628 C CA . ARG A 1 81 ? 5.368 -26.594 19.326 1.00 26.81 81 ARG A CA 1
ATOM 629 C C . ARG A 1 81 ? 5.771 -25.126 19.276 1.00 26.81 81 ARG A C 1
ATOM 631 O O . ARG A 1 81 ? 6.892 -24.785 19.652 1.00 26.81 81 ARG A O 1
ATOM 638 N N . LEU A 1 82 ? 4.868 -24.287 18.778 1.00 29.64 82 LEU A N 1
ATOM 639 C CA . LEU A 1 82 ? 5.006 -22.835 18.841 1.00 29.64 82 LEU A CA 1
ATOM 640 C C . LEU A 1 82 ? 5.340 -22.417 20.287 1.00 29.64 82 LEU A C 1
ATOM 642 O O . LEU A 1 82 ? 4.844 -23.056 21.224 1.00 29.64 82 LEU A O 1
ATOM 646 N N . PRO A 1 83 ? 6.189 -21.395 20.494 1.00 28.30 83 PRO A N 1
ATOM 647 C CA . PRO A 1 83 ? 6.476 -20.905 21.834 1.00 28.30 83 PRO A CA 1
ATOM 648 C C . PRO A 1 83 ? 5.165 -20.485 22.523 1.00 28.30 83 PRO A C 1
ATOM 650 O O . PRO A 1 83 ? 4.297 -19.913 21.859 1.00 28.30 83 PRO A O 1
ATOM 653 N N . PRO A 1 84 ? 4.990 -20.776 23.826 1.00 39.09 84 PRO A N 1
ATOM 654 C CA . PRO A 1 84 ? 3.821 -20.316 24.566 1.00 39.09 84 PRO A CA 1
ATOM 655 C C . PRO A 1 84 ? 3.732 -18.787 24.511 1.00 39.09 84 PRO A C 1
ATOM 657 O O . PRO A 1 84 ? 4.760 -18.105 24.485 1.00 39.09 84 PRO A O 1
ATOM 660 N N . ASP A 1 85 ? 2.503 -18.262 24.500 1.00 53.09 85 ASP A N 1
ATOM 661 C CA . ASP A 1 85 ? 2.232 -16.827 24.620 1.00 53.09 85 ASP A CA 1
ATOM 662 C C . ASP A 1 85 ? 3.077 -16.243 25.773 1.00 53.09 85 ASP A C 1
ATOM 664 O O . ASP A 1 85 ? 2.997 -16.763 26.893 1.00 53.09 85 ASP A O 1
ATOM 668 N N . PRO A 1 86 ? 3.886 -15.188 25.542 1.00 50.25 86 PRO A N 1
ATOM 669 C CA . PRO A 1 86 ? 4.750 -14.598 26.567 1.00 50.25 86 PRO A CA 1
ATOM 670 C C . PRO A 1 86 ? 3.992 -14.096 27.805 1.00 50.25 86 PRO A C 1
ATOM 672 O O . PRO A 1 86 ? 4.617 -13.841 28.835 1.00 50.25 86 PRO A O 1
ATOM 675 N N . PHE A 1 87 ? 2.667 -13.950 27.726 1.00 62.53 87 PHE A N 1
ATOM 676 C CA . PHE A 1 87 ? 1.812 -13.532 28.835 1.00 62.53 87 PHE A CA 1
ATOM 677 C C . PHE A 1 87 ? 0.999 -14.673 29.465 1.00 62.53 87 PHE A C 1
ATOM 679 O O . PHE A 1 87 ? 0.331 -14.440 30.470 1.00 62.53 87 PHE A O 1
ATOM 686 N N . GLY A 1 88 ? 1.066 -15.894 28.921 1.00 65.69 88 GLY A N 1
ATOM 687 C CA . GLY A 1 88 ? 0.416 -17.078 29.492 1.00 65.69 88 GLY A CA 1
ATOM 688 C C . GLY A 1 88 ? -1.114 -17.103 29.383 1.00 65.69 88 GLY A C 1
ATOM 689 O O . GLY A 1 88 ? -1.757 -17.812 30.158 1.00 65.69 88 GLY A O 1
ATOM 690 N N . PHE A 1 89 ? -1.715 -16.350 28.453 1.00 76.75 89 PHE A N 1
ATOM 691 C CA . PHE A 1 89 ? -3.167 -16.343 28.280 1.00 76.75 89 PHE A CA 1
ATOM 692 C C . PHE A 1 89 ? -3.691 -17.703 27.804 1.00 76.75 89 PHE A C 1
ATOM 694 O O . PHE A 1 89 ? -3.142 -18.327 26.896 1.00 76.75 89 PHE A O 1
ATOM 701 N N . ARG A 1 90 ? -4.807 -18.148 28.391 1.00 77.31 90 ARG A N 1
ATOM 702 C CA . ARG A 1 90 ? -5.597 -19.271 27.875 1.00 77.31 90 ARG A CA 1
ATOM 703 C C . ARG A 1 90 ? -6.750 -18.711 27.053 1.00 77.31 90 ARG A C 1
ATOM 705 O O . ARG A 1 90 ? -7.671 -18.108 27.598 1.00 77.31 90 ARG A O 1
ATOM 712 N N . ILE A 1 91 ? -6.660 -18.859 25.739 1.00 80.00 91 ILE A N 1
ATOM 713 C CA . ILE A 1 91 ? -7.628 -18.312 24.788 1.00 80.00 91 ILE A CA 1
ATOM 714 C C . ILE A 1 91 ? -8.713 -19.355 24.512 1.00 80.00 91 ILE A C 1
ATOM 716 O O . ILE A 1 91 ? -8.397 -20.511 24.238 1.00 80.00 91 ILE A O 1
ATOM 720 N N . ASN A 1 92 ? -9.978 -18.933 24.537 1.00 78.31 92 ASN A N 1
ATOM 721 C CA . ASN A 1 92 ? -11.124 -19.768 24.190 1.00 78.31 92 ASN A CA 1
ATOM 722 C C . ASN A 1 92 ? -11.897 -19.173 23.006 1.00 78.31 92 ASN A C 1
ATOM 724 O O . ASN A 1 92 ? -12.271 -17.993 23.009 1.00 78.31 92 ASN A O 1
ATOM 728 N N . VAL A 1 93 ? -12.174 -20.023 22.014 1.00 72.81 93 VAL A N 1
ATOM 729 C CA . VAL A 1 93 ? -13.028 -19.713 20.860 1.00 72.81 93 VAL A CA 1
ATOM 730 C C . VAL A 1 93 ? -14.468 -20.128 21.189 1.00 72.81 93 VAL A C 1
ATOM 732 O O . VAL A 1 93 ? -14.678 -21.276 21.590 1.00 72.81 93 VAL A O 1
ATOM 735 N N . PRO A 1 94 ? -15.474 -19.244 21.032 1.00 64.19 94 PRO A N 1
ATOM 736 C CA . PRO A 1 94 ? -16.868 -19.600 21.273 1.00 64.19 94 PRO A CA 1
ATOM 737 C C . PRO A 1 94 ? -17.313 -20.823 20.438 1.00 64.19 94 PRO A C 1
ATOM 739 O O . PRO A 1 94 ? -17.004 -20.886 19.244 1.00 64.19 94 PRO A O 1
ATOM 742 N N . PRO A 1 95 ? -18.088 -21.773 21.004 1.00 47.44 95 PRO A N 1
ATOM 743 C CA . PRO A 1 95 ? -18.452 -23.032 20.335 1.00 47.44 95 PRO A CA 1
ATOM 744 C C . PRO A 1 95 ? -19.215 -22.885 19.007 1.00 47.44 95 PRO A C 1
ATOM 746 O O . PRO A 1 95 ? -19.245 -23.818 18.209 1.00 47.44 95 PRO A O 1
ATOM 749 N N . ALA A 1 96 ? -19.840 -21.730 18.763 1.00 45.91 96 ALA A N 1
ATOM 750 C CA . ALA A 1 96 ? -20.738 -21.501 17.632 1.00 45.91 96 ALA A CA 1
ATOM 751 C C . ALA A 1 96 ? -20.037 -21.220 16.285 1.00 45.91 96 ALA A C 1
ATOM 753 O O . ALA A 1 96 ? -20.721 -21.067 15.278 1.00 45.91 96 ALA A O 1
ATOM 754 N N . LEU A 1 97 ? -18.699 -21.147 16.237 1.00 42.56 97 LEU A N 1
ATOM 755 C CA . LEU A 1 97 ? -17.961 -20.693 15.044 1.00 42.56 97 LEU A CA 1
ATOM 756 C C . LEU A 1 97 ? -16.890 -21.671 14.531 1.00 42.56 97 LEU A C 1
ATOM 758 O O . LEU A 1 97 ? -16.127 -21.325 13.632 1.00 42.56 97 LEU A O 1
ATOM 762 N N . ALA A 1 98 ? -16.834 -22.903 15.046 1.00 32.12 98 ALA A N 1
ATOM 763 C CA . ALA A 1 98 ? -15.978 -23.934 14.462 1.00 32.12 98 ALA A CA 1
ATOM 764 C C . ALA A 1 98 ? -16.580 -24.414 13.121 1.00 32.12 98 ALA A C 1
ATOM 766 O O . ALA A 1 98 ? -17.701 -24.935 13.124 1.00 32.12 98 ALA A O 1
ATOM 767 N N . PRO A 1 99 ? -15.887 -24.275 11.972 1.00 28.88 99 PRO A N 1
ATOM 768 C CA . PRO A 1 99 ? -16.410 -24.760 10.701 1.00 28.88 99 PRO A CA 1
ATOM 769 C C . PRO A 1 99 ? -16.562 -26.286 10.752 1.00 28.88 99 PRO A C 1
ATOM 771 O O . PRO A 1 99 ? -15.583 -27.028 10.835 1.00 28.88 99 PRO A O 1
ATOM 774 N N . ARG A 1 100 ? -17.807 -26.771 10.692 1.00 28.91 100 ARG A N 1
ATOM 775 C CA . ARG A 1 100 ? -18.091 -28.178 10.398 1.00 28.91 100 ARG A CA 1
ATOM 776 C C . ARG A 1 100 ? -17.887 -28.386 8.902 1.00 28.91 100 ARG A C 1
ATOM 778 O O . ARG A 1 100 ? -18.733 -27.994 8.105 1.00 28.91 100 ARG A O 1
ATOM 785 N N . PHE A 1 101 ? -16.774 -29.002 8.520 1.00 27.55 101 PHE A N 1
ATOM 786 C CA . PHE A 1 101 ? -16.619 -29.532 7.168 1.00 27.55 101 PHE A CA 1
ATOM 787 C C . PHE A 1 101 ? -17.624 -30.678 6.967 1.00 27.55 101 PHE A C 1
ATOM 789 O O . PHE A 1 101 ? -17.594 -31.638 7.743 1.00 27.55 101 PHE A O 1
ATOM 796 N N . PRO A 1 102 ? -18.515 -30.624 5.962 1.00 28.11 102 PRO A N 1
ATOM 797 C CA . PRO A 1 102 ? -19.311 -31.786 5.604 1.00 28.11 102 PRO A CA 1
ATOM 798 C C . PRO A 1 102 ? -18.384 -32.844 4.994 1.00 28.11 102 PRO A C 1
ATOM 800 O O . PRO A 1 102 ? -17.702 -32.591 4.001 1.00 28.11 102 PRO 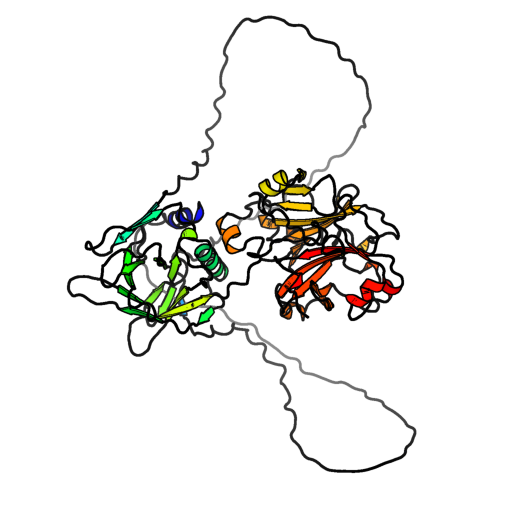A O 1
ATOM 803 N N . GLN A 1 103 ? -18.346 -34.037 5.590 1.00 27.64 103 GLN A N 1
ATOM 804 C CA . GLN A 1 103 ? -17.766 -35.199 4.924 1.00 27.64 103 GLN A CA 1
ATOM 805 C C . GLN A 1 103 ? -18.664 -35.569 3.740 1.00 27.64 103 GLN A C 1
ATOM 807 O O . GLN A 1 103 ? -19.831 -35.916 3.922 1.00 27.64 103 GLN A O 1
ATOM 812 N N . LEU A 1 104 ? -18.123 -35.469 2.526 1.00 25.77 104 LEU A N 1
ATOM 813 C CA . LEU A 1 104 ? -18.761 -35.985 1.318 1.00 25.77 104 LEU A CA 1
ATOM 814 C C . LEU A 1 104 ? -18.675 -37.522 1.310 1.00 25.77 104 LEU A C 1
ATOM 816 O O . LEU A 1 104 ? -17.593 -38.063 1.558 1.00 25.77 104 LEU A O 1
ATOM 820 N N . PRO A 1 105 ? -19.768 -38.241 1.006 1.00 28.09 105 PRO A N 1
ATOM 821 C CA . PRO A 1 105 ? -19.726 -39.687 0.862 1.00 28.09 105 PRO A CA 1
ATOM 822 C C . PRO A 1 105 ? -18.994 -40.081 -0.426 1.00 28.09 105 PRO A C 1
ATOM 824 O O . PRO A 1 105 ? -19.274 -39.586 -1.518 1.00 28.09 105 PRO A O 1
ATOM 827 N N . ILE A 1 106 ? -18.050 -41.009 -0.282 1.00 29.98 106 ILE A N 1
ATOM 828 C CA . ILE A 1 106 ? -17.361 -41.682 -1.380 1.00 29.98 106 ILE A CA 1
ATOM 829 C C . ILE A 1 106 ? -18.284 -42.763 -1.948 1.00 29.98 106 ILE A C 1
ATOM 831 O O . ILE A 1 106 ? -18.692 -43.667 -1.223 1.00 29.98 106 ILE A O 1
ATOM 835 N N . GLY A 1 107 ? -18.506 -42.730 -3.263 1.00 27.02 107 GLY A N 1
ATOM 836 C CA . GLY A 1 107 ? -18.810 -43.931 -4.038 1.00 27.02 107 GLY A CA 1
ATOM 837 C C . GLY A 1 107 ? -19.834 -43.742 -5.151 1.00 27.02 107 GLY A C 1
ATOM 838 O O . GLY A 1 107 ? -21.026 -43.656 -4.891 1.00 27.02 107 GLY A O 1
ATOM 839 N N . THR A 1 108 ? -19.389 -43.816 -6.406 1.00 27.88 108 THR A N 1
ATOM 840 C CA . THR A 1 108 ? -19.779 -44.913 -7.315 1.00 27.88 108 THR A CA 1
ATOM 841 C C . THR A 1 108 ? -18.954 -44.884 -8.604 1.00 27.88 108 THR A C 1
ATOM 843 O O . THR A 1 108 ? -18.628 -43.837 -9.153 1.00 27.88 108 THR A O 1
ATOM 846 N N . ARG A 1 109 ? -18.562 -46.087 -9.035 1.00 28.66 109 ARG A N 1
ATOM 847 C CA . ARG A 1 109 ? -17.799 -46.395 -10.249 1.00 28.66 109 ARG A CA 1
ATOM 848 C C . ARG A 1 109 ? -18.654 -46.165 -11.498 1.00 28.66 109 ARG A C 1
ATOM 850 O O . ARG A 1 109 ? -19.798 -46.606 -11.524 1.00 28.66 109 ARG A O 1
ATOM 857 N N . VAL A 1 110 ? -18.046 -45.647 -12.565 1.00 28.05 110 VAL A N 1
ATOM 858 C CA . VAL A 1 110 ? -18.530 -45.823 -13.944 1.00 28.05 110 VAL A CA 1
ATOM 859 C C . VAL A 1 110 ? -17.388 -46.404 -14.782 1.00 28.05 110 VAL A C 1
ATOM 861 O O . VAL A 1 110 ? -16.258 -45.924 -14.730 1.00 28.05 110 VAL A O 1
ATOM 864 N N . ALA A 1 111 ? -17.687 -47.498 -15.481 1.00 28.45 111 ALA A N 1
ATOM 865 C CA . ALA A 1 111 ? -16.789 -48.238 -16.365 1.00 28.45 111 ALA A CA 1
ATOM 866 C C . ALA A 1 111 ? -16.639 -47.548 -17.744 1.00 28.45 111 ALA A C 1
ATOM 868 O O . ALA A 1 111 ? -17.504 -46.755 -18.116 1.00 28.45 111 ALA A O 1
ATOM 869 N N . PRO A 1 112 ? -15.578 -47.845 -18.525 1.00 31.94 112 PRO A N 1
ATOM 870 C CA . PRO A 1 112 ? -15.265 -47.120 -19.754 1.00 31.94 112 PRO A CA 1
ATOM 871 C C . PRO A 1 112 ? -15.926 -47.745 -20.994 1.00 31.94 112 PRO A C 1
ATOM 873 O O . PRO A 1 112 ? -15.839 -48.952 -21.217 1.00 31.94 112 PRO A O 1
ATOM 876 N N . GLY A 1 113 ? -16.537 -46.906 -21.836 1.00 27.25 113 GLY A N 1
ATOM 877 C CA . GLY A 1 113 ? -17.089 -47.270 -23.143 1.00 27.25 113 GLY A CA 1
ATOM 878 C C . GLY A 1 113 ? -16.324 -46.603 -24.289 1.00 27.25 113 GLY A C 1
ATOM 879 O O . GLY A 1 113 ? -16.060 -45.408 -24.255 1.00 27.25 113 GLY A O 1
ATOM 880 N N . ARG A 1 114 ? -15.942 -47.416 -25.275 1.00 27.27 114 ARG A N 1
ATOM 881 C CA . ARG A 1 114 ? -15.043 -47.157 -26.412 1.00 27.27 114 ARG A CA 1
ATOM 882 C C . ARG A 1 114 ? -15.543 -46.142 -27.457 1.00 27.27 114 ARG A C 1
ATOM 884 O O . ARG A 1 114 ? -16.696 -46.171 -27.858 1.00 27.27 114 ARG A O 1
ATOM 891 N N . VAL A 1 115 ? -14.580 -45.361 -27.956 1.00 28.53 115 VAL A N 1
ATOM 892 C CA . VAL A 1 115 ? -14.175 -45.121 -29.364 1.00 28.53 115 VAL A CA 1
ATOM 893 C C . VAL A 1 115 ? -15.204 -45.383 -30.477 1.00 28.53 115 VAL A C 1
ATOM 895 O O . VAL A 1 115 ? -15.549 -46.531 -30.745 1.00 28.53 115 VAL A O 1
ATOM 898 N N . ALA A 1 116 ? -15.485 -44.340 -31.268 1.00 27.06 116 ALA A N 1
ATOM 899 C CA . ALA A 1 116 ? -15.696 -44.458 -32.711 1.00 27.06 116 ALA A CA 1
ATOM 900 C C . ALA A 1 116 ? -15.096 -43.246 -33.450 1.00 27.06 116 ALA A C 1
ATOM 902 O O . ALA A 1 116 ? -15.285 -42.091 -33.079 1.00 27.06 116 ALA A O 1
ATOM 903 N N . THR A 1 117 ? -14.319 -43.570 -34.475 1.00 28.77 117 THR A N 1
ATOM 904 C CA . THR A 1 117 ? -13.561 -42.730 -35.406 1.00 28.77 117 THR A CA 1
ATOM 905 C C . THR A 1 117 ? -14.394 -42.303 -36.619 1.00 28.77 117 THR A C 1
ATOM 907 O O . THR A 1 117 ? -15.211 -43.089 -37.088 1.00 28.77 117 THR A O 1
ATOM 910 N N . GLY A 1 118 ? -14.082 -41.145 -37.218 1.00 26.73 118 GLY A N 1
ATOM 911 C CA . GLY A 1 118 ? -14.471 -40.801 -38.599 1.00 26.73 118 GLY A CA 1
ATOM 912 C C . GLY A 1 118 ? -14.152 -39.347 -38.987 1.00 26.73 118 GLY A C 1
ATOM 913 O O . GLY A 1 118 ? -14.900 -38.452 -38.628 1.00 26.73 118 GLY A O 1
ATOM 914 N N . PHE A 1 119 ? -12.945 -39.087 -39.518 1.00 25.16 119 PHE A N 1
ATOM 915 C CA . PHE A 1 119 ? -12.626 -38.588 -40.883 1.00 25.16 119 PHE A CA 1
ATOM 916 C C . PHE A 1 119 ? -13.314 -37.271 -41.326 1.00 25.16 119 PHE A C 1
ATOM 918 O O . PHE A 1 119 ? -14.529 -37.217 -41.425 1.00 25.16 119 PHE A O 1
ATOM 925 N N . ARG A 1 120 ? -12.545 -36.164 -41.464 1.00 26.39 120 ARG A N 1
ATOM 926 C CA . ARG A 1 120 ? -12.003 -35.540 -42.720 1.00 26.39 120 ARG A CA 1
ATOM 927 C C . ARG A 1 120 ? -13.115 -34.989 -43.644 1.00 26.39 120 ARG A C 1
ATOM 929 O O . ARG A 1 120 ? -14.031 -35.721 -43.961 1.00 26.39 120 ARG A O 1
ATOM 936 N N . THR A 1 121 ? -13.128 -33.744 -44.138 1.00 31.50 121 THR A N 1
ATOM 937 C CA . THR A 1 121 ? -12.065 -32.882 -44.713 1.00 31.50 121 THR A CA 1
ATOM 938 C C . THR A 1 121 ? -12.614 -31.450 -44.974 1.00 31.50 121 THR A C 1
ATOM 940 O O . THR A 1 121 ? -13.809 -31.231 -44.789 1.00 31.50 121 THR A O 1
ATOM 943 N N . PRO A 1 122 ? -11.764 -30.479 -45.378 1.00 40.97 122 PRO A N 1
ATOM 944 C CA . PRO A 1 122 ? -11.986 -29.030 -45.291 1.00 40.97 122 PRO A CA 1
ATOM 945 C C . PRO A 1 122 ? -12.432 -28.399 -46.619 1.00 40.97 122 PRO A C 1
ATOM 947 O O . PRO A 1 122 ? -12.252 -29.019 -47.657 1.00 40.97 122 PRO A O 1
ATOM 950 N N . PHE A 1 123 ? -12.873 -27.136 -46.605 1.00 28.80 123 PHE A N 1
ATOM 951 C CA . PHE A 1 123 ? -12.622 -26.198 -47.707 1.00 28.80 123 PHE A CA 1
ATOM 952 C C . PHE A 1 123 ? -12.602 -24.741 -47.221 1.00 28.80 123 PHE A C 1
ATOM 954 O O . PHE A 1 123 ? -13.183 -24.376 -46.204 1.00 28.80 123 PHE A O 1
ATOM 961 N N . SER A 1 124 ? -11.822 -23.979 -47.973 1.00 28.31 124 SER A N 1
ATOM 962 C CA . SER A 1 124 ? -11.186 -22.690 -47.714 1.00 28.31 124 SER A CA 1
ATOM 963 C C . SER A 1 124 ? -12.025 -21.489 -48.218 1.00 28.31 124 SER A C 1
ATOM 965 O O . SER A 1 124 ? -13.130 -21.696 -48.715 1.00 28.31 124 SER A O 1
ATOM 967 N N . PRO A 1 125 ? -11.536 -20.239 -48.064 1.00 51.22 125 PRO A N 1
ATOM 968 C CA . PRO A 1 125 ? -12.324 -19.002 -48.062 1.00 51.22 125 PRO A CA 1
ATOM 969 C C . PRO A 1 125 ? -12.395 -18.339 -49.449 1.00 51.22 125 PRO A C 1
ATOM 971 O O . PRO A 1 125 ? -11.774 -18.841 -50.377 1.00 51.22 125 PRO A O 1
ATOM 974 N N . LEU A 1 126 ? -13.092 -17.196 -49.573 1.00 27.17 126 LEU A N 1
ATOM 975 C CA . LEU A 1 126 ? -12.601 -15.970 -50.239 1.00 27.17 126 LEU A CA 1
ATOM 976 C C . LEU A 1 126 ? -13.674 -14.845 -50.286 1.00 27.17 126 LEU A C 1
ATOM 978 O O . LEU A 1 126 ? -14.812 -15.070 -50.676 1.00 27.17 126 LEU A O 1
ATOM 982 N N . ASN A 1 127 ? -13.194 -13.631 -49.991 1.00 27.56 127 ASN A N 1
ATOM 983 C CA . ASN A 1 127 ? -13.375 -12.360 -50.714 1.00 27.56 127 ASN A CA 1
ATOM 984 C C . ASN A 1 127 ? -14.636 -11.459 -50.636 1.00 27.56 127 ASN A C 1
ATOM 986 O O . ASN A 1 127 ? -15.695 -11.750 -51.173 1.00 27.56 127 ASN A O 1
ATOM 990 N N . THR A 1 128 ? -14.388 -10.270 -50.053 1.00 27.67 128 THR A N 1
ATOM 991 C CA . THR A 1 128 ? -14.446 -8.905 -50.647 1.00 27.67 128 THR A CA 1
ATOM 992 C C . THR A 1 128 ? -15.664 -8.457 -51.471 1.00 27.67 128 THR A C 1
ATOM 994 O O . THR A 1 128 ? -15.868 -8.953 -52.570 1.00 27.67 128 THR A O 1
ATOM 997 N N . LEU A 1 129 ? -16.329 -7.365 -51.046 1.00 27.08 129 LEU A N 1
ATOM 998 C CA . LEU A 1 129 ? -16.261 -6.001 -51.638 1.00 27.08 129 LEU A CA 1
ATOM 999 C C . LEU A 1 129 ? -17.454 -5.108 -51.220 1.00 27.08 129 LEU A C 1
ATOM 1001 O O . LEU A 1 129 ? -18.583 -5.575 -51.144 1.00 27.08 129 LEU A O 1
ATOM 1005 N N . THR A 1 130 ? -17.158 -3.803 -51.072 1.00 28.42 130 THR A N 1
ATOM 1006 C CA . THR A 1 130 ? -18.019 -2.608 -51.309 1.00 28.42 130 THR A CA 1
ATOM 1007 C C . THR A 1 130 ? -19.312 -2.468 -50.483 1.00 28.42 130 THR A C 1
ATOM 1009 O O . THR A 1 130 ? -20.177 -3.321 -50.516 1.00 28.42 130 THR A O 1
ATOM 1012 N N . GLY A 1 131 ? -19.576 -1.404 -49.717 1.00 26.66 131 GLY A N 1
ATOM 1013 C CA . GLY A 1 131 ? -19.216 -0.001 -49.909 1.00 26.66 131 GLY A CA 1
ATOM 1014 C C . GLY A 1 131 ? -20.154 0.653 -50.924 1.00 26.66 131 GLY A C 1
ATOM 1015 O O . GLY A 1 131 ? -19.820 0.615 -52.095 1.00 26.66 131 GLY A O 1
ATOM 1016 N N . ILE A 1 132 ? -21.294 1.200 -50.469 1.00 30.41 132 ILE A N 1
ATOM 1017 C CA . ILE A 1 132 ? -22.048 2.358 -51.007 1.00 30.41 132 ILE A CA 1
ATOM 1018 C C . ILE A 1 132 ? -23.223 2.647 -50.044 1.00 30.41 132 ILE A C 1
ATOM 1020 O O . ILE A 1 132 ? -24.028 1.770 -49.740 1.00 30.41 132 ILE A O 1
ATOM 1024 N N . ILE A 1 133 ? -23.298 3.891 -49.567 1.00 33.47 133 ILE A N 1
ATOM 1025 C CA . ILE A 1 133 ? -24.443 4.516 -48.881 1.00 33.47 133 ILE A CA 1
ATOM 1026 C C . ILE A 1 133 ? -25.165 5.375 -49.931 1.00 33.47 133 ILE A C 1
ATOM 1028 O O . ILE A 1 133 ? -24.482 6.085 -50.673 1.00 33.47 133 ILE A O 1
ATOM 1032 N N . PRO A 1 134 ? -26.510 5.356 -49.992 1.00 41.53 134 PRO A N 1
ATOM 1033 C CA . PRO A 1 134 ? -27.221 6.632 -49.872 1.00 41.53 134 PRO A CA 1
ATOM 1034 C C . PRO A 1 134 ? -28.510 6.578 -49.024 1.00 41.53 134 PRO A C 1
ATOM 1036 O O . PRO A 1 134 ? -29.371 5.723 -49.185 1.00 41.53 134 PRO A O 1
ATOM 1039 N N . THR A 1 135 ? -28.597 7.573 -48.140 1.00 29.42 135 THR A N 1
ATOM 1040 C CA . THR A 1 135 ? -29.710 8.520 -47.924 1.00 29.42 135 THR A CA 1
ATOM 1041 C C . THR A 1 135 ? -31.163 8.047 -47.718 1.00 29.42 135 THR A C 1
ATOM 1043 O O . THR A 1 135 ? -31.844 7.582 -48.620 1.00 29.42 135 THR A O 1
ATOM 1046 N N . GLN A 1 136 ? -31.639 8.364 -46.506 1.00 34.88 136 GLN A N 1
ATOM 1047 C CA . GLN A 1 136 ? -32.966 8.842 -46.076 1.00 34.88 136 GLN A CA 1
ATOM 1048 C C . GLN A 1 136 ? -34.176 8.699 -47.017 1.00 34.88 136 GLN A C 1
ATOM 1050 O O . GLN A 1 136 ? -34.249 9.317 -48.077 1.00 34.88 136 GLN A O 1
ATOM 1055 N N . THR A 1 137 ? -35.262 8.143 -46.473 1.00 31.27 137 THR A N 1
ATOM 1056 C CA . THR A 1 137 ? -36.598 8.730 -46.668 1.00 31.27 137 THR A CA 1
ATOM 1057 C C . THR A 1 137 ? -37.491 8.507 -45.449 1.00 31.27 137 THR A C 1
ATOM 1059 O O . THR A 1 137 ? -37.464 7.471 -44.790 1.00 31.27 137 THR A O 1
ATOM 1062 N N . ARG A 1 138 ? -38.236 9.563 -45.134 1.00 33.41 138 ARG A N 1
ATOM 1063 C CA . ARG A 1 138 ? -39.164 9.761 -44.020 1.00 33.41 138 ARG A CA 1
ATOM 1064 C C . ARG A 1 138 ? -40.532 9.200 -44.427 1.00 33.41 138 ARG A C 1
ATOM 1066 O O . ARG A 1 138 ? -40.997 9.522 -45.514 1.00 33.41 138 ARG A O 1
ATOM 1073 N N . GLY A 1 139 ? -41.183 8.418 -43.567 1.00 31.19 139 GLY A N 1
ATOM 1074 C CA . GLY A 1 139 ? -42.516 7.862 -43.817 1.00 31.19 139 GLY A CA 1
ATOM 1075 C C . GLY A 1 139 ? -43.289 7.647 -42.518 1.00 31.19 139 GLY A C 1
ATOM 1076 O O . GLY A 1 139 ? -42.743 7.171 -41.532 1.00 31.19 139 GLY A O 1
ATOM 1077 N N . THR A 1 140 ? -44.533 8.098 -42.527 1.00 30.89 140 THR A N 1
ATOM 1078 C CA . THR A 1 140 ? -45.466 8.381 -41.432 1.00 30.89 140 THR A CA 1
ATOM 1079 C C . THR A 1 140 ? -46.150 7.165 -40.784 1.00 30.89 140 THR A C 1
ATOM 1081 O O . THR A 1 140 ? -46.188 6.073 -41.336 1.00 30.89 140 THR A O 1
ATOM 1084 N N . GLN A 1 141 ? -46.699 7.424 -39.590 1.00 31.19 141 GLN A N 1
ATOM 1085 C CA . GLN A 1 141 ? -47.497 6.582 -38.681 1.00 31.19 141 GLN A CA 1
ATOM 1086 C C . GLN A 1 141 ? -48.679 5.840 -39.342 1.00 31.19 141 GLN A C 1
ATOM 1088 O O . GLN A 1 141 ? -49.290 6.416 -40.236 1.00 31.19 141 GLN A O 1
ATOM 1093 N N . GLN A 1 142 ? -49.062 4.645 -38.840 1.00 31.64 142 GLN A N 1
ATOM 1094 C CA . GLN A 1 142 ? -50.259 4.330 -37.998 1.00 31.64 142 GLN A CA 1
ATOM 1095 C C . GLN A 1 142 ? -50.483 2.774 -37.866 1.00 31.64 142 GLN A C 1
ATOM 1097 O O . GLN A 1 142 ? -49.638 2.043 -38.373 1.00 31.64 142 GLN A O 1
ATOM 1102 N N . PRO A 1 143 ? -51.456 2.212 -37.095 1.00 42.72 143 PRO A N 1
ATOM 1103 C CA . PRO A 1 143 ? -51.200 1.459 -35.847 1.00 42.72 143 PRO A CA 1
ATOM 1104 C C . PRO A 1 143 ? -51.587 -0.057 -35.814 1.00 42.72 143 PRO A C 1
ATOM 1106 O O . PRO A 1 143 ? -52.464 -0.475 -36.553 1.00 42.72 143 PRO A O 1
ATOM 1109 N N . VAL A 1 144 ? -50.995 -0.801 -34.845 1.00 29.86 144 VAL A N 1
ATOM 1110 C CA . VAL A 1 144 ? -51.519 -1.942 -34.008 1.00 29.86 144 VAL A CA 1
ATOM 1111 C C . VAL A 1 144 ? -52.027 -3.220 -34.748 1.00 29.86 144 VAL A C 1
ATOM 1113 O O . VAL A 1 144 ? -52.899 -3.112 -35.601 1.00 29.86 144 VAL A O 1
ATOM 1116 N N . PRO A 1 145 ? -51.553 -4.456 -34.416 1.00 34.41 145 PRO A N 1
ATOM 1117 C CA . PRO A 1 145 ? -52.037 -5.152 -33.216 1.00 34.41 145 PRO A CA 1
ATOM 1118 C C . PRO A 1 145 ? -51.036 -5.980 -32.396 1.00 34.41 145 PRO A C 1
ATOM 1120 O O . PRO A 1 145 ? -50.092 -6.600 -32.875 1.00 34.41 145 PRO A O 1
ATOM 1123 N N . THR A 1 146 ? -51.354 -5.986 -31.108 1.00 32.28 146 THR A N 1
ATOM 1124 C CA . THR A 1 146 ? -50.914 -6.833 -30.004 1.00 32.28 146 THR A CA 1
ATOM 1125 C C . THR A 1 146 ? -50.872 -8.319 -30.370 1.00 32.28 146 THR A C 1
ATOM 1127 O O . THR A 1 146 ? -51.881 -8.863 -30.815 1.00 32.28 146 THR A O 1
ATOM 1130 N N . LEU A 1 147 ? -49.767 -9.010 -30.066 1.00 29.06 147 LEU A N 1
ATOM 1131 C CA . LEU A 1 147 ? -49.787 -10.461 -29.877 1.00 29.06 147 LEU A CA 1
ATOM 1132 C C . LEU A 1 147 ? -48.748 -10.924 -28.840 1.00 29.06 147 LEU A C 1
ATOM 1134 O O . LEU A 1 147 ? -47.547 -10.770 -29.021 1.00 29.06 147 LEU A O 1
ATOM 1138 N N . ALA A 1 148 ? -49.298 -11.486 -27.763 1.00 28.38 148 ALA A N 1
ATOM 1139 C CA . ALA A 1 148 ? -48.805 -12.566 -26.909 1.00 28.38 148 ALA A CA 1
ATOM 1140 C C . ALA A 1 148 ? -47.359 -12.545 -26.367 1.00 28.38 148 ALA A C 1
ATOM 1142 O O . ALA A 1 148 ? -46.381 -12.893 -27.023 1.00 28.38 148 ALA A O 1
ATOM 1143 N N . THR A 1 149 ? -47.296 -12.302 -25.060 1.00 27.30 149 THR A N 1
ATOM 1144 C CA . THR A 1 149 ? -46.254 -12.705 -24.112 1.00 27.30 149 THR A CA 1
ATOM 1145 C C . THR A 1 149 ? -45.979 -14.218 -24.151 1.00 27.30 149 THR A C 1
ATOM 1147 O O . THR A 1 149 ? -46.928 -14.998 -24.062 1.00 27.30 149 THR A O 1
ATOM 1150 N N . PRO A 1 150 ? -44.710 -14.659 -24.101 1.00 30.17 150 PRO A N 1
ATOM 1151 C CA . PRO A 1 150 ? -44.337 -15.920 -23.481 1.00 30.17 150 PRO A CA 1
ATOM 1152 C C . PRO A 1 150 ? -43.841 -15.645 -22.058 1.00 30.17 150 PRO A C 1
ATOM 1154 O O . PRO A 1 150 ? -42.798 -15.031 -21.833 1.00 30.17 150 PRO A O 1
ATOM 1157 N N . THR A 1 151 ? -44.621 -16.109 -21.089 1.00 33.28 151 THR A N 1
ATOM 1158 C CA . THR A 1 151 ? -44.225 -16.303 -19.694 1.00 33.28 151 THR A CA 1
ATOM 1159 C C . THR A 1 151 ? -42.976 -17.175 -19.614 1.00 33.28 151 THR A C 1
ATOM 1161 O O . THR A 1 151 ? -43.022 -18.325 -20.038 1.00 33.28 151 THR A O 1
ATOM 1164 N N . ASN A 1 152 ? -41.898 -16.666 -19.018 1.00 31.17 152 ASN A N 1
ATOM 1165 C CA . ASN A 1 152 ? -40.780 -17.488 -18.567 1.00 31.17 152 ASN A CA 1
ATOM 1166 C C . ASN A 1 152 ? -40.314 -17.033 -17.181 1.00 31.17 152 ASN A C 1
ATOM 1168 O O . ASN A 1 152 ? -39.684 -15.993 -17.023 1.00 31.17 152 ASN A O 1
ATOM 1172 N N . ASN A 1 153 ? -40.681 -17.865 -16.206 1.00 31.86 153 ASN A N 1
ATOM 1173 C CA . ASN A 1 153 ? -39.948 -18.227 -14.999 1.00 31.86 153 ASN A CA 1
ATOM 1174 C C . ASN A 1 153 ? -39.257 -17.098 -14.229 1.00 31.86 153 ASN A C 1
ATOM 1176 O O . ASN A 1 153 ? -38.121 -16.714 -14.503 1.00 31.86 153 ASN A O 1
ATOM 1180 N N . ALA A 1 154 ? -39.940 -16.683 -13.161 1.00 29.72 154 ALA A N 1
ATOM 1181 C CA . ALA A 1 154 ? -39.367 -15.994 -12.020 1.00 29.72 154 ALA A CA 1
ATOM 1182 C C . ALA A 1 154 ? -38.215 -16.824 -11.421 1.00 29.72 154 ALA A C 1
ATOM 1184 O O . ALA A 1 154 ? -38.410 -17.666 -10.547 1.00 29.72 154 ALA A O 1
ATOM 1185 N N . GLY A 1 155 ? -36.999 -16.570 -11.899 1.00 28.64 155 GLY A N 1
ATOM 1186 C CA . GLY A 1 155 ? -35.803 -16.766 -11.098 1.00 28.64 155 GLY A CA 1
ATOM 1187 C C . GLY A 1 155 ? -35.875 -15.788 -9.934 1.00 28.64 155 GLY A C 1
ATOM 1188 O O . GLY A 1 155 ? -36.013 -14.584 -10.143 1.00 28.64 155 GLY A O 1
ATOM 1189 N N . SER A 1 156 ? -35.840 -16.316 -8.715 1.00 33.09 156 SER A N 1
ATOM 1190 C CA . SER A 1 156 ? -35.746 -15.554 -7.473 1.00 33.09 156 SER A CA 1
ATOM 1191 C C . SER A 1 156 ? -34.681 -14.463 -7.603 1.00 33.09 156 SER A C 1
ATOM 1193 O O . SER A 1 156 ? -33.483 -14.759 -7.616 1.00 33.09 156 SER A O 1
ATOM 1195 N N . GLN A 1 157 ? -35.119 -13.205 -7.717 1.00 29.72 157 GLN A N 1
ATOM 1196 C CA . GLN A 1 157 ? -34.232 -12.059 -7.574 1.00 29.72 157 GLN A CA 1
ATOM 1197 C C . GLN A 1 157 ? -33.539 -12.159 -6.208 1.00 29.72 157 GLN A C 1
ATOM 1199 O O . GLN A 1 157 ? -34.210 -12.457 -5.214 1.00 29.72 157 GLN A O 1
ATOM 1204 N N . PRO A 1 158 ? -32.226 -11.891 -6.124 1.00 32.59 158 PRO A N 1
ATOM 1205 C CA . PRO A 1 158 ? -31.587 -11.665 -4.842 1.00 32.59 158 PRO A CA 1
ATOM 1206 C C . PRO A 1 158 ? -32.333 -10.517 -4.166 1.00 32.59 158 PRO A C 1
ATOM 1208 O O . PRO A 1 158 ? -32.410 -9.417 -4.716 1.00 32.59 158 PRO A O 1
ATOM 1211 N N . THR A 1 159 ? -32.916 -10.780 -2.999 1.00 32.03 159 THR A N 1
ATOM 1212 C CA . THR A 1 159 ? -33.452 -9.734 -2.128 1.00 32.03 159 THR A CA 1
ATOM 1213 C C . THR A 1 159 ? -32.409 -8.617 -2.016 1.00 32.03 159 THR A C 1
ATOM 1215 O O . THR A 1 159 ? -31.245 -8.926 -1.736 1.00 32.03 159 THR A O 1
ATOM 1218 N N . PRO A 1 160 ? -32.775 -7.342 -2.246 1.00 30.22 160 PRO A N 1
ATOM 1219 C CA . PRO A 1 160 ? -31.843 -6.237 -2.071 1.00 30.22 160 PRO A CA 1
ATOM 1220 C C . PRO A 1 160 ? -31.272 -6.279 -0.645 1.00 30.22 160 PRO A C 1
ATOM 1222 O O . PRO A 1 160 ? -31.985 -6.689 0.280 1.00 30.22 160 PRO A O 1
ATOM 1225 N N . PRO A 1 161 ? -29.996 -5.901 -0.440 1.00 36.28 161 PRO A N 1
ATOM 1226 C CA . PRO A 1 161 ? -29.391 -5.931 0.882 1.00 36.28 161 PRO A CA 1
ATOM 1227 C C . PRO A 1 161 ? -30.249 -5.098 1.835 1.00 36.28 161 PRO A C 1
ATOM 1229 O O . PRO A 1 161 ? -30.520 -3.925 1.582 1.00 36.28 161 PRO A O 1
ATOM 1232 N N . ARG A 1 162 ? -30.723 -5.747 2.904 1.00 41.31 162 ARG A N 1
ATOM 1233 C CA . ARG A 1 162 ? -31.580 -5.149 3.930 1.00 41.31 162 ARG A CA 1
ATOM 1234 C C . ARG A 1 162 ? -30.909 -3.869 4.431 1.00 41.31 162 ARG A C 1
ATOM 1236 O O . ARG A 1 162 ? -29.747 -3.917 4.836 1.00 41.31 162 ARG A O 1
ATOM 1243 N N . ASN A 1 163 ? -31.629 -2.745 4.374 1.00 44.78 163 ASN A N 1
ATOM 1244 C CA . ASN A 1 163 ? -31.146 -1.465 4.887 1.00 44.78 163 ASN A CA 1
ATOM 1245 C C . ASN A 1 163 ? -30.650 -1.664 6.319 1.00 44.78 163 ASN A C 1
ATOM 1247 O O . ASN A 1 163 ? -31.371 -2.170 7.180 1.00 44.78 163 ASN A O 1
ATOM 1251 N N . LEU A 1 164 ? -29.386 -1.327 6.536 1.00 52.78 164 LEU A N 1
ATOM 1252 C CA . LEU A 1 164 ? -28.754 -1.437 7.837 1.00 52.78 164 LEU A CA 1
ATOM 1253 C C . LEU A 1 164 ? -29.376 -0.438 8.800 1.00 52.78 164 LEU A C 1
ATOM 1255 O O . LEU A 1 164 ? -29.703 0.666 8.363 1.00 52.78 164 LEU A O 1
ATOM 1259 N N . PRO A 1 165 ? -29.520 -0.795 10.086 1.00 58.84 165 PRO A N 1
ATOM 1260 C CA . PRO A 1 165 ? -30.061 0.138 11.058 1.00 58.84 165 PRO A CA 1
ATOM 1261 C C . PRO A 1 165 ? -29.183 1.393 11.089 1.00 58.84 165 PRO A C 1
ATOM 1263 O O . PRO A 1 165 ? -27.967 1.289 11.183 1.00 58.84 165 PRO A O 1
ATOM 1266 N N . GLU A 1 166 ? -29.778 2.579 10.966 1.00 78.69 166 GLU A N 1
ATOM 1267 C CA . GLU A 1 166 ? -29.050 3.863 10.949 1.00 78.69 166 GLU A CA 1
ATOM 1268 C C . GLU A 1 166 ? -28.407 4.197 12.306 1.00 78.69 166 GLU A C 1
ATOM 1270 O O . GLU A 1 166 ? -27.574 5.100 12.422 1.00 78.69 166 GLU A O 1
ATOM 1275 N N . SER A 1 167 ? -28.770 3.442 13.341 1.00 84.88 167 SER A N 1
ATOM 1276 C CA . SER A 1 167 ? -28.314 3.625 14.705 1.00 84.88 167 SER A CA 1
ATOM 1277 C C . SER A 1 167 ? -28.275 2.309 15.486 1.00 84.88 167 SER A C 1
ATOM 1279 O O . SER A 1 167 ? -28.914 1.320 15.127 1.00 84.88 167 SER A O 1
ATOM 1281 N N . LEU A 1 168 ? -27.496 2.298 16.565 1.00 86.44 168 LEU A N 1
ATOM 1282 C CA . LEU A 1 168 ? -27.395 1.200 17.519 1.00 86.44 168 LEU A CA 1
ATOM 1283 C C . LEU A 1 168 ? -27.677 1.741 18.921 1.00 86.44 168 LEU A C 1
ATOM 1285 O O . LEU A 1 168 ? -26.914 2.567 19.425 1.00 86.44 168 LEU A O 1
ATOM 1289 N N . THR A 1 169 ? -28.753 1.268 19.547 1.00 91.06 169 THR A N 1
ATOM 1290 C CA . THR A 1 169 ? -29.197 1.738 20.866 1.00 91.06 169 THR A CA 1
ATOM 1291 C C . THR A 1 169 ? -28.851 0.732 21.954 1.00 91.06 169 THR A C 1
ATOM 1293 O O . THR A 1 169 ? -29.442 -0.333 22.042 1.00 91.06 169 THR A O 1
ATOM 1296 N N . PHE A 1 170 ? -27.901 1.076 22.809 1.00 90.25 170 PHE A N 1
ATOM 1297 C CA . PHE A 1 170 ? -27.524 0.312 23.987 1.00 90.25 170 PHE A CA 1
ATOM 1298 C C . PHE A 1 170 ? -28.558 0.528 25.087 1.00 90.25 170 PHE A C 1
ATOM 1300 O O . PHE A 1 170 ? -28.832 1.671 25.464 1.00 90.25 170 PHE A O 1
ATOM 1307 N N . ASN A 1 171 ? -29.079 -0.564 25.642 1.00 88.50 171 ASN A N 1
ATOM 1308 C CA . ASN A 1 171 ? -30.027 -0.509 26.750 1.00 88.50 171 ASN A CA 1
ATOM 1309 C C . ASN A 1 171 ? -29.290 -0.742 28.072 1.00 88.50 171 ASN A C 1
ATOM 1311 O O . ASN A 1 171 ? -28.476 -1.665 28.151 1.00 88.50 171 ASN A O 1
ATOM 1315 N N . PRO A 1 172 ? -29.533 0.068 29.108 1.00 87.94 172 PRO A N 1
ATOM 1316 C CA . PRO A 1 172 ? -28.898 -0.150 30.397 1.00 87.94 172 PRO A CA 1
ATOM 1317 C C . PRO A 1 172 ? -29.417 -1.451 31.013 1.00 87.94 172 PRO A C 1
ATOM 1319 O O . PRO A 1 172 ? -30.590 -1.796 30.865 1.00 87.94 172 PRO A O 1
ATOM 1322 N N . LEU A 1 173 ? -28.545 -2.179 31.713 1.00 81.00 173 LEU A N 1
ATOM 1323 C CA . LEU A 1 173 ? -28.961 -3.392 32.429 1.00 81.00 173 LEU A CA 1
ATOM 1324 C C . LEU A 1 173 ? -29.853 -3.083 33.636 1.00 81.00 173 LEU A C 1
ATOM 1326 O O . LEU A 1 173 ? -30.616 -3.943 34.074 1.00 81.00 173 LEU A O 1
ATOM 1330 N N . SER A 1 174 ? -29.770 -1.860 34.164 1.00 71.56 174 SER A N 1
ATOM 1331 C CA . SER A 1 174 ? -30.631 -1.358 35.225 1.00 71.56 174 SER A CA 1
ATOM 1332 C C . SER A 1 174 ? -31.454 -0.164 34.744 1.00 71.56 174 SER A C 1
ATOM 1334 O O . SER A 1 174 ? -30.971 0.713 34.034 1.00 71.56 174 SER A O 1
ATOM 1336 N N . GLY A 1 175 ? -32.726 -0.101 35.147 1.00 65.69 175 GLY A N 1
ATOM 1337 C CA . GLY A 1 175 ? -33.664 0.946 34.711 1.00 65.69 175 GLY A CA 1
ATOM 1338 C C . GLY A 1 175 ? -33.346 2.365 35.208 1.00 65.69 175 GLY A C 1
ATOM 1339 O O . GLY A 1 175 ? -34.167 3.259 35.044 1.00 65.69 175 GLY A O 1
ATOM 1340 N N . ALA A 1 176 ? -32.191 2.578 35.844 1.00 69.31 176 ALA A N 1
ATOM 1341 C CA . ALA A 1 176 ? -31.787 3.862 36.405 1.00 69.31 176 ALA A CA 1
ATOM 1342 C C . ALA A 1 176 ? -31.152 4.813 35.375 1.00 69.31 176 ALA A C 1
ATOM 1344 O O . ALA A 1 176 ? -31.055 6.008 35.647 1.00 69.31 176 ALA A O 1
ATOM 1345 N N . GLN A 1 177 ? -30.696 4.320 34.216 1.00 80.44 177 GLN A N 1
ATOM 1346 C CA . GLN A 1 177 ? -30.111 5.162 33.167 1.00 80.44 177 GLN A CA 1
ATOM 1347 C C . GLN A 1 177 ? -30.968 5.189 31.893 1.00 80.44 177 GLN A C 1
ATOM 1349 O O . GLN A 1 177 ? -31.869 4.376 31.711 1.00 80.44 177 GLN A O 1
ATOM 1354 N N . SER A 1 178 ? -30.705 6.156 31.011 1.00 85.69 178 SER A N 1
ATOM 1355 C CA . SER A 1 178 ? -31.348 6.232 29.692 1.00 85.69 178 SER A CA 1
ATOM 1356 C C . SER A 1 178 ? -30.579 5.404 28.655 1.00 85.69 178 SER A C 1
ATOM 1358 O O . SER A 1 178 ? -29.352 5.327 28.747 1.00 85.69 178 SER A O 1
ATOM 1360 N N . PRO A 1 179 ? -31.253 4.824 27.643 1.00 89.00 179 PRO A N 1
ATOM 1361 C CA . PRO A 1 179 ? -30.578 4.182 26.521 1.00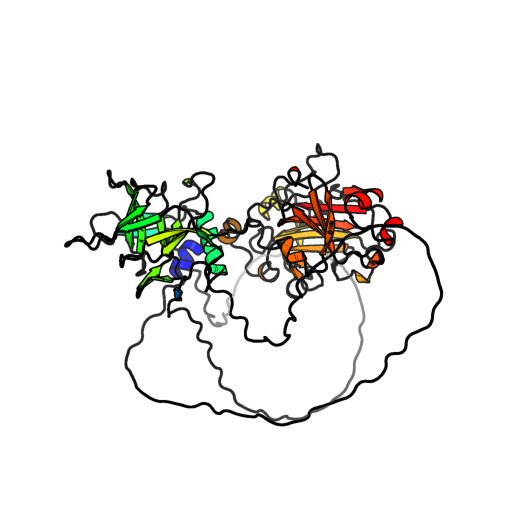 89.00 179 PRO A CA 1
ATOM 1362 C C . PRO A 1 179 ? -29.614 5.135 25.809 1.00 89.00 179 PRO A C 1
ATOM 1364 O O . PRO A 1 179 ? -29.895 6.324 25.652 1.00 89.00 179 PRO A O 1
ATOM 1367 N N . VAL A 1 180 ? -28.485 4.607 25.343 1.00 89.31 180 VAL A N 1
ATOM 1368 C CA . VAL A 1 180 ? -27.463 5.381 24.625 1.00 89.31 180 VAL A CA 1
ATOM 1369 C C . VAL A 1 180 ? -27.436 4.940 23.177 1.00 89.31 180 VAL A C 1
ATOM 1371 O O . VAL A 1 180 ? -27.341 3.752 22.902 1.00 89.31 180 VAL A O 1
ATOM 1374 N N . THR A 1 181 ? -27.511 5.881 22.240 1.00 89.12 181 THR A N 1
ATOM 1375 C CA . THR A 1 181 ? -27.560 5.567 20.808 1.00 89.12 181 THR A CA 1
ATOM 1376 C C . THR A 1 181 ? -26.295 6.045 20.109 1.00 89.12 181 THR A C 1
ATOM 1378 O O . THR A 1 181 ? -25.938 7.215 20.210 1.00 89.12 181 THR A O 1
ATOM 1381 N N . ILE A 1 182 ? -25.632 5.140 19.390 1.00 85.94 182 ILE A N 1
ATOM 1382 C CA . ILE A 1 182 ? -24.564 5.465 18.439 1.00 85.94 182 ILE A CA 1
ATOM 1383 C C . ILE A 1 182 ? -25.188 5.543 17.049 1.00 85.94 182 ILE A C 1
ATOM 1385 O O . ILE A 1 182 ? -26.029 4.717 16.694 1.00 85.94 182 ILE A O 1
ATOM 1389 N N . THR A 1 183 ? -24.784 6.527 16.258 1.00 83.19 183 THR A N 1
ATOM 1390 C CA . THR A 1 183 ? -25.357 6.800 14.937 1.00 83.19 183 THR A CA 1
ATOM 1391 C C . THR A 1 183 ? -24.420 6.372 13.812 1.00 83.19 183 THR A C 1
ATOM 1393 O O . THR A 1 183 ? -23.220 6.175 14.002 1.00 83.19 183 THR A O 1
ATOM 1396 N N . SER A 1 184 ? -24.937 6.280 12.588 1.00 71.12 184 SER A N 1
ATOM 1397 C CA . SER A 1 184 ? -24.123 5.992 11.403 1.00 71.12 184 SER A CA 1
ATOM 1398 C C . SER A 1 184 ? -23.067 7.062 11.080 1.00 71.12 184 SER A C 1
ATOM 1400 O O . SER A 1 184 ? -22.133 6.774 10.327 1.00 71.12 184 SER A O 1
ATOM 1402 N N . SER A 1 185 ? -23.192 8.282 11.618 1.00 75.06 185 SER A N 1
ATOM 1403 C CA . SER A 1 185 ? -22.194 9.357 11.474 1.00 75.06 185 SER A CA 1
ATOM 1404 C C . SER A 1 185 ? -20.944 9.167 12.338 1.00 75.06 185 SER A C 1
ATOM 1406 O O . SER A 1 185 ? -19.916 9.790 12.067 1.00 75.06 185 SER A O 1
ATOM 1408 N N . ASP A 1 186 ? -20.994 8.279 13.330 1.00 81.31 186 ASP A N 1
ATOM 1409 C CA . ASP A 1 186 ? -19.916 8.045 14.288 1.00 81.31 186 ASP A CA 1
ATOM 1410 C C . ASP A 1 186 ? -18.829 7.130 13.695 1.00 81.31 186 ASP A C 1
ATOM 1412 O O . ASP A 1 186 ? -18.734 5.937 13.982 1.00 81.31 186 ASP A O 1
ATOM 1416 N N . VAL A 1 187 ? -17.997 7.675 12.802 1.00 82.00 187 VAL A N 1
ATOM 1417 C CA . VAL A 1 187 ? -16.875 6.932 12.205 1.00 82.00 187 VAL A CA 1
ATOM 1418 C C . VAL A 1 187 ? -15.715 6.844 13.195 1.00 82.00 187 VAL A C 1
ATOM 1420 O O . VAL A 1 187 ? -15.213 7.868 13.643 1.00 82.00 187 VAL A O 1
ATOM 1423 N N . ASP A 1 188 ? -15.247 5.628 13.484 1.00 86.25 188 ASP A N 1
ATOM 1424 C CA . ASP A 1 188 ? -14.028 5.379 14.260 1.00 86.25 188 ASP A CA 1
ATOM 1425 C C . ASP A 1 188 ? -13.009 4.572 13.433 1.00 86.25 188 ASP A C 1
ATOM 1427 O O . ASP A 1 188 ? -13.072 3.340 13.324 1.00 86.25 188 ASP A O 1
ATOM 1431 N N . THR A 1 189 ? -12.044 5.282 12.845 1.00 80.19 189 THR A N 1
ATOM 1432 C CA . THR A 1 189 ? -10.938 4.676 12.085 1.00 80.19 189 THR A CA 1
ATOM 1433 C C . THR A 1 189 ? -9.995 3.827 12.947 1.00 80.19 189 THR A C 1
ATOM 1435 O O . THR A 1 189 ? -9.449 2.834 12.457 1.00 80.19 189 THR A O 1
ATOM 1438 N N . LEU A 1 190 ? -9.796 4.173 14.223 1.00 83.62 190 LEU A N 1
ATOM 1439 C CA . LEU A 1 190 ? -8.861 3.485 15.116 1.00 83.62 190 LEU A CA 1
ATOM 1440 C C . LEU A 1 190 ? -9.437 2.156 15.608 1.00 83.62 190 LEU A C 1
ATOM 1442 O O . LEU A 1 190 ? -8.733 1.150 15.566 1.00 83.62 190 LEU A O 1
ATOM 1446 N N . TYR A 1 191 ? -10.708 2.125 16.000 1.00 89.31 191 TYR A N 1
ATOM 1447 C CA . TYR A 1 191 ? -11.451 0.909 16.319 1.00 89.31 191 TYR A CA 1
ATOM 1448 C C . TYR A 1 191 ? -11.448 -0.047 15.131 1.00 89.31 191 TYR A C 1
ATOM 1450 O O . TYR A 1 191 ? -11.072 -1.207 15.290 1.00 89.31 191 TYR A O 1
ATOM 1458 N N . ALA A 1 192 ? -11.777 0.439 13.926 1.00 82.62 192 ALA A N 1
ATOM 1459 C CA . ALA A 1 192 ? -11.738 -0.380 12.713 1.00 82.62 192 ALA A CA 1
ATOM 1460 C C . ALA A 1 192 ? -10.347 -1.000 12.495 1.00 82.62 192 ALA A C 1
ATOM 1462 O O . ALA A 1 192 ? -10.227 -2.179 12.161 1.00 82.62 192 ALA A O 1
ATOM 1463 N N . ARG A 1 193 ? -9.286 -0.226 12.752 1.00 78.50 193 ARG A N 1
ATOM 1464 C CA . ARG A 1 193 ? -7.897 -0.681 12.647 1.00 78.50 193 ARG A CA 1
ATOM 1465 C C . ARG A 1 193 ? -7.515 -1.726 13.677 1.00 78.50 193 ARG A C 1
ATOM 1467 O O . ARG A 1 193 ? -6.903 -2.729 13.323 1.00 78.50 193 ARG A O 1
ATOM 1474 N N . VAL A 1 194 ? -7.860 -1.494 14.936 1.00 86.06 194 VAL A N 1
ATOM 1475 C CA . VAL A 1 194 ? -7.580 -2.432 16.023 1.00 86.06 194 VAL A CA 1
ATOM 1476 C C . VAL A 1 194 ? -8.360 -3.725 15.816 1.00 86.06 194 VAL A C 1
ATOM 1478 O O . VAL A 1 194 ? -7.772 -4.800 15.904 1.00 86.06 194 VAL A O 1
ATOM 1481 N N . LYS A 1 195 ? -9.643 -3.633 15.458 1.00 87.69 195 LYS A N 1
ATOM 1482 C CA . LYS A 1 195 ? -10.471 -4.799 15.153 1.00 87.69 195 LYS A CA 1
ATOM 1483 C C . LYS A 1 195 ? -9.868 -5.624 14.015 1.00 87.69 195 LYS A C 1
ATOM 1485 O O . LYS A 1 195 ? -9.711 -6.823 14.181 1.00 87.69 195 LYS A O 1
ATOM 1490 N N . ALA A 1 196 ? -9.442 -4.996 12.917 1.00 77.44 196 ALA A N 1
ATOM 1491 C CA . ALA A 1 196 ? -8.830 -5.706 11.792 1.00 77.44 196 ALA A CA 1
ATOM 1492 C C . ALA A 1 196 ? -7.531 -6.451 12.166 1.00 77.44 196 ALA A C 1
ATOM 1494 O O . ALA A 1 196 ? -7.224 -7.492 11.588 1.00 77.44 196 ALA A O 1
ATOM 1495 N N . ILE A 1 197 ? -6.758 -5.933 13.129 1.00 81.19 197 ILE A N 1
ATOM 1496 C CA . ILE A 1 197 ? -5.566 -6.619 13.654 1.00 81.19 197 ILE A CA 1
ATOM 1497 C C . ILE A 1 197 ? -5.966 -7.882 14.421 1.00 81.19 197 ILE A C 1
ATOM 1499 O O . ILE A 1 197 ? -5.352 -8.927 14.225 1.00 81.19 197 ILE A O 1
ATOM 1503 N N . PHE A 1 198 ? -7.001 -7.795 15.258 1.00 88.75 198 PHE A N 1
ATOM 1504 C CA . PHE A 1 198 ? -7.536 -8.945 15.987 1.00 88.75 198 PHE A CA 1
ATOM 1505 C C . PHE A 1 198 ? -8.192 -9.968 15.051 1.00 88.75 198 PHE A C 1
ATOM 1507 O O . PHE A 1 198 ? -7.941 -11.160 15.197 1.00 88.75 198 PHE A O 1
ATOM 1514 N N . ASP A 1 199 ? -8.961 -9.516 14.054 1.00 83.81 199 ASP A N 1
ATOM 1515 C CA . ASP A 1 199 ? -9.602 -10.385 13.056 1.00 83.81 199 ASP A CA 1
ATOM 1516 C C . ASP A 1 199 ? -8.550 -11.202 12.287 1.00 83.81 199 ASP A C 1
ATOM 1518 O O . ASP A 1 199 ? -8.772 -12.367 11.980 1.00 83.81 199 ASP A O 1
ATOM 1522 N N . ARG A 1 200 ? -7.385 -10.603 11.996 1.00 77.06 200 ARG A N 1
ATOM 1523 C CA . ARG A 1 200 ? -6.283 -11.263 11.281 1.00 77.06 200 ARG A CA 1
ATOM 1524 C C . ARG A 1 200 ? -5.481 -12.228 12.150 1.00 77.06 200 ARG A C 1
ATOM 1526 O O . ARG A 1 200 ? -4.946 -13.196 11.623 1.00 77.06 200 ARG A O 1
ATOM 1533 N N . ALA A 1 201 ? -5.326 -11.919 13.435 1.00 79.50 201 ALA A N 1
ATOM 1534 C CA . ALA A 1 201 ? -4.580 -12.762 14.367 1.00 79.50 201 ALA A CA 1
ATOM 1535 C C . ALA A 1 201 ? -5.400 -13.966 14.853 1.00 79.50 201 ALA A C 1
ATOM 1537 O O . ALA A 1 201 ? -4.814 -14.968 15.245 1.00 79.50 201 ALA A O 1
ATOM 1538 N N . PHE A 1 202 ? -6.733 -13.877 14.798 1.00 83.06 202 PHE A N 1
ATOM 1539 C CA . PHE A 1 202 ? -7.638 -14.939 15.223 1.00 83.06 202 PHE A CA 1
ATOM 1540 C C . PHE A 1 202 ? -7.291 -16.296 14.562 1.00 83.06 202 PHE A C 1
ATOM 1542 O O . PHE A 1 202 ? -7.107 -16.343 13.342 1.00 83.06 202 PHE A O 1
ATOM 1549 N N . PRO A 1 203 ? -7.239 -17.409 15.327 1.00 86.19 203 PRO A N 1
ATOM 1550 C CA . PRO A 1 203 ? -7.706 -17.570 16.712 1.00 86.19 203 PRO A CA 1
ATOM 1551 C C . PRO A 1 203 ? -6.751 -17.083 17.811 1.00 86.19 203 PRO A C 1
ATOM 1553 O O . PRO A 1 203 ? -7.131 -17.105 18.979 1.00 86.19 203 PRO A O 1
ATOM 1556 N N . ASP A 1 204 ? -5.556 -16.618 17.462 1.00 85.31 204 ASP A N 1
ATOM 1557 C CA . ASP A 1 204 ? -4.547 -16.164 18.415 1.00 85.31 204 ASP A CA 1
ATOM 1558 C C . ASP A 1 204 ? -4.696 -14.670 18.767 1.00 85.31 204 ASP A C 1
ATOM 1560 O O . ASP A 1 204 ? -5.411 -13.897 18.117 1.00 85.31 204 ASP A O 1
ATOM 1564 N N . LEU A 1 205 ? -3.994 -14.234 19.819 1.00 83.38 205 LEU A N 1
ATOM 1565 C CA . LEU A 1 205 ? -3.826 -12.810 20.112 1.00 83.38 205 LEU A CA 1
ATOM 1566 C C . LEU A 1 205 ? -2.771 -12.199 19.172 1.00 83.38 205 LEU A C 1
ATOM 1568 O O . LEU A 1 205 ? -1.745 -12.826 18.900 1.00 83.38 205 LEU A O 1
ATOM 1572 N N . PRO A 1 206 ? -2.959 -10.951 18.699 1.00 83.69 206 PRO A N 1
ATOM 1573 C CA . PRO A 1 206 ? -1.903 -10.257 17.970 1.00 83.69 206 PRO A CA 1
ATOM 1574 C C . PRO A 1 206 ? -0.696 -9.995 18.888 1.00 83.69 206 PRO A C 1
ATOM 1576 O O . PRO A 1 206 ? -0.806 -10.110 20.106 1.00 83.69 206 PRO A O 1
ATOM 1579 N N . PRO A 1 207 ? 0.461 -9.560 18.362 1.00 80.19 207 PRO A N 1
ATOM 1580 C CA . PRO A 1 207 ? 1.538 -9.075 19.216 1.00 80.19 207 PRO A CA 1
ATOM 1581 C C . PRO A 1 207 ? 1.067 -7.858 20.029 1.00 80.19 207 PRO A C 1
ATOM 1583 O O . PRO A 1 207 ? 0.606 -6.859 19.469 1.00 80.19 207 PRO A O 1
ATOM 1586 N N . LEU A 1 208 ? 1.184 -7.932 21.355 1.00 85.69 208 LEU A N 1
ATOM 1587 C CA . LEU A 1 208 ? 0.693 -6.917 22.289 1.00 85.69 208 LEU A CA 1
ATOM 1588 C C . LEU A 1 208 ? 1.830 -6.377 23.159 1.00 85.69 208 LEU A C 1
ATOM 1590 O O . LEU A 1 208 ? 2.699 -7.121 23.609 1.00 85.69 208 LEU A O 1
ATOM 1594 N N . ARG A 1 209 ? 1.781 -5.079 23.471 1.00 84.62 209 ARG A N 1
ATOM 1595 C CA . ARG A 1 209 ? 2.638 -4.457 24.486 1.00 84.62 209 ARG A CA 1
ATOM 1596 C C . ARG A 1 209 ? 1.805 -4.073 25.701 1.00 84.62 209 ARG A C 1
ATOM 1598 O O . ARG A 1 209 ? 0.919 -3.223 25.599 1.00 84.62 209 ARG A O 1
ATOM 1605 N N . ARG A 1 210 ? 2.114 -4.669 26.854 1.00 83.56 210 ARG A N 1
ATOM 1606 C CA . ARG A 1 210 ? 1.491 -4.321 28.138 1.00 83.56 210 ARG A CA 1
ATOM 1607 C C . ARG A 1 210 ? 1.774 -2.860 28.492 1.00 83.56 210 ARG A C 1
ATOM 1609 O O . ARG A 1 210 ? 2.880 -2.370 28.267 1.00 83.56 210 ARG A O 1
ATOM 1616 N N . THR A 1 211 ? 0.787 -2.167 29.050 1.00 81.19 211 THR A N 1
ATOM 1617 C CA . THR A 1 211 ? 0.969 -0.829 29.628 1.00 81.19 211 THR A CA 1
ATOM 1618 C C . THR A 1 211 ? 0.832 -0.867 31.148 1.00 81.19 211 THR A C 1
ATOM 1620 O O . THR A 1 211 ? 0.346 -1.845 31.715 1.00 81.19 211 THR A O 1
ATOM 1623 N N . ASN A 1 212 ? 1.218 0.227 31.807 1.00 77.12 212 ASN A N 1
ATOM 1624 C CA . ASN A 1 212 ? 1.043 0.387 33.253 1.00 77.12 212 ASN A CA 1
ATOM 1625 C C . ASN A 1 212 ? -0.394 0.786 33.641 1.00 77.12 212 ASN A C 1
ATOM 1627 O O . ASN A 1 212 ? -0.682 0.940 34.824 1.00 77.12 212 ASN A O 1
ATOM 1631 N N . VAL A 1 213 ? -1.295 0.975 32.669 1.00 73.19 213 VAL A N 1
ATOM 1632 C CA . VAL A 1 213 ? -2.693 1.327 32.934 1.00 73.19 213 VAL A CA 1
ATOM 1633 C C . VAL A 1 213 ? -3.473 0.058 33.266 1.00 73.19 213 VAL A C 1
ATOM 1635 O O . VAL A 1 213 ? -3.501 -0.893 32.479 1.00 73.19 213 VAL A O 1
ATOM 1638 N N . ARG A 1 214 ? -4.124 0.063 34.430 1.00 68.69 214 ARG A N 1
ATOM 1639 C CA . ARG A 1 214 ? -5.015 -1.006 34.882 1.00 68.69 214 ARG A CA 1
ATOM 1640 C C . ARG A 1 214 ? -6.460 -0.523 34.861 1.00 68.69 214 ARG A C 1
ATOM 1642 O O . ARG A 1 214 ? -6.746 0.660 35.037 1.00 68.69 214 ARG A O 1
ATOM 1649 N N . VAL A 1 215 ? -7.373 -1.451 34.647 1.00 68.25 215 VAL A N 1
ATOM 1650 C CA . VAL A 1 215 ? -8.809 -1.229 34.752 1.00 68.25 215 VAL A CA 1
ATOM 1651 C C . VAL A 1 215 ? -9.336 -2.209 35.767 1.00 68.25 215 VAL A C 1
ATOM 1653 O O . VAL A 1 215 ? -9.268 -3.421 35.568 1.00 68.25 215 VAL A O 1
ATOM 1656 N N . LEU A 1 216 ? -9.839 -1.657 36.861 1.00 65.12 216 LEU A N 1
ATOM 1657 C CA . LEU A 1 216 ? -10.460 -2.447 37.902 1.00 65.12 216 LEU A CA 1
ATOM 1658 C C . LEU A 1 216 ? -11.941 -2.543 37.556 1.00 65.12 216 LEU A C 1
ATOM 1660 O O . LEU A 1 216 ? -12.677 -1.551 37.587 1.00 65.12 216 LEU A O 1
ATOM 1664 N N . PHE A 1 217 ? -12.369 -3.746 37.189 1.00 64.56 217 PHE A N 1
ATOM 1665 C CA . PHE A 1 217 ? -13.782 -4.065 37.063 1.00 64.56 217 PHE A CA 1
ATOM 1666 C C . PHE A 1 217 ? -14.310 -4.376 38.461 1.00 64.56 217 PHE A C 1
ATOM 1668 O O . PHE A 1 217 ? -14.264 -5.511 38.928 1.00 64.56 217 PHE A O 1
ATOM 1675 N N . GLN A 1 218 ? -14.779 -3.344 39.159 1.00 57.94 218 GLN A N 1
ATOM 1676 C CA . GLN A 1 218 ? -15.415 -3.519 40.457 1.00 57.94 218 GLN A CA 1
ATOM 1677 C C . GLN A 1 218 ? -16.872 -3.926 40.255 1.00 57.94 218 GLN A C 1
ATOM 1679 O O . GLN A 1 218 ? -17.775 -3.093 40.150 1.00 57.94 218 GLN A O 1
ATOM 1684 N N . LEU A 1 219 ? -17.101 -5.240 40.249 1.00 51.12 219 LEU A N 1
ATOM 1685 C CA . LEU A 1 219 ? -18.431 -5.815 40.411 1.00 51.12 219 LEU A CA 1
ATOM 1686 C C . LEU A 1 219 ? -18.940 -5.485 41.823 1.00 51.12 219 LEU A C 1
ATOM 1688 O O . LEU A 1 219 ? -18.824 -6.300 42.739 1.00 51.12 219 LEU A O 1
ATOM 1692 N N . GLN A 1 220 ? -19.478 -4.281 42.028 1.00 46.47 220 GLN A N 1
ATOM 1693 C CA . GLN A 1 220 ? -20.188 -3.969 43.259 1.00 46.47 220 GLN A CA 1
ATOM 1694 C C . GLN A 1 220 ? -21.461 -4.816 43.284 1.00 46.47 220 GLN A C 1
ATOM 1696 O O . GLN A 1 220 ? -22.424 -4.551 42.571 1.00 46.47 220 GLN A O 1
ATOM 1701 N N . ARG A 1 221 ? -21.465 -5.875 44.102 1.00 40.44 221 ARG A N 1
ATOM 1702 C CA . ARG A 1 221 ? -22.697 -6.588 44.449 1.00 40.44 221 ARG A CA 1
ATOM 1703 C C . ARG A 1 221 ? -23.544 -5.658 45.313 1.00 40.44 221 ARG A C 1
ATOM 1705 O O . ARG A 1 221 ? -23.414 -5.667 46.534 1.00 40.44 221 ARG A O 1
ATOM 1712 N N . SER A 1 222 ? -24.395 -4.851 44.687 1.00 38.03 222 SER A N 1
ATOM 1713 C CA . SER A 1 222 ? -25.516 -4.251 45.402 1.00 38.03 222 SER A CA 1
ATOM 1714 C C . SER A 1 222 ? -26.566 -5.347 45.649 1.00 38.03 222 SER A C 1
ATOM 1716 O O . SER A 1 222 ? -26.886 -6.092 44.721 1.00 38.03 222 SER A O 1
ATOM 1718 N N . PRO A 1 223 ? -27.131 -5.476 46.864 1.00 37.34 223 PRO A N 1
ATOM 1719 C CA . PRO A 1 223 ? -28.202 -6.434 47.155 1.00 37.34 223 PRO A CA 1
ATOM 1720 C C . PRO A 1 223 ? -29.480 -6.208 46.331 1.00 37.34 223 PRO A C 1
ATOM 1722 O O . PRO A 1 223 ? -30.344 -7.078 46.297 1.00 37.34 223 PRO A O 1
ATOM 1725 N N . THR A 1 224 ? -29.610 -5.049 45.680 1.00 40.91 224 THR A N 1
ATOM 1726 C CA . THR A 1 224 ? -30.801 -4.641 44.923 1.00 40.91 224 THR A CA 1
ATOM 1727 C C . THR A 1 224 ? -30.534 -4.360 43.442 1.00 40.91 224 THR A C 1
ATOM 1729 O O . THR A 1 224 ? -31.488 -4.165 42.694 1.00 40.91 224 THR A O 1
ATOM 1732 N N . LEU A 1 225 ? -29.272 -4.364 42.991 1.00 41.53 225 LEU A N 1
ATOM 1733 C CA . LEU A 1 225 ? -28.900 -4.125 41.593 1.00 41.53 225 LEU A CA 1
ATOM 1734 C C . LEU A 1 225 ? -27.685 -4.969 41.184 1.00 41.53 225 LEU A C 1
ATOM 1736 O O . LEU A 1 225 ? -26.644 -4.962 41.841 1.00 41.53 225 LEU A O 1
ATOM 1740 N N . VAL A 1 226 ? -27.794 -5.657 40.048 1.00 42.41 226 VAL A N 1
ATOM 1741 C CA . VAL A 1 226 ? -26.677 -6.337 39.374 1.00 42.41 226 VAL A CA 1
ATOM 1742 C C . VAL A 1 226 ? -25.838 -5.288 38.623 1.00 42.41 226 VAL A C 1
ATOM 1744 O O . VAL A 1 226 ? -25.737 -5.320 37.403 1.00 42.41 226 VAL A O 1
ATOM 1747 N N . ASP A 1 227 ? -25.258 -4.315 39.328 1.00 51.44 227 ASP A N 1
ATOM 1748 C CA . ASP A 1 227 ? -24.508 -3.224 38.690 1.00 51.44 227 ASP A CA 1
ATOM 1749 C C . ASP A 1 227 ? -23.003 -3.520 38.688 1.00 51.44 227 ASP A C 1
ATOM 1751 O O . ASP A 1 227 ? -22.222 -3.120 39.553 1.00 51.44 227 ASP A O 1
ATOM 1755 N N . ALA A 1 228 ? -22.579 -4.250 37.662 1.00 58.00 228 ALA A N 1
ATOM 1756 C CA . ALA A 1 228 ? -21.178 -4.431 37.319 1.00 58.00 228 ALA A CA 1
ATOM 1757 C C . ALA A 1 228 ? -20.561 -3.111 36.818 1.00 58.00 228 ALA A C 1
ATOM 1759 O O . ALA A 1 228 ? -20.591 -2.851 35.622 1.00 58.00 228 ALA A O 1
ATOM 1760 N N . THR A 1 229 ? -19.991 -2.268 37.680 1.00 64.06 229 THR A N 1
ATOM 1761 C CA . THR A 1 229 ? -19.311 -1.038 37.223 1.00 64.06 229 THR A CA 1
ATOM 1762 C C . THR A 1 229 ? -17.813 -1.241 36.985 1.00 64.06 229 THR A C 1
ATOM 1764 O O . THR A 1 229 ? -17.165 -2.035 37.662 1.00 64.06 229 THR A O 1
ATOM 1767 N N . ALA A 1 230 ? -17.223 -0.502 36.048 1.00 62.38 230 ALA A N 1
ATOM 1768 C CA . ALA A 1 230 ? -15.774 -0.491 35.849 1.00 62.38 230 ALA A CA 1
ATOM 1769 C C . ALA A 1 230 ? -15.191 0.906 36.076 1.00 62.38 230 ALA A C 1
ATOM 1771 O O . ALA A 1 230 ? -15.804 1.919 35.735 1.00 62.38 230 ALA A O 1
ATOM 1772 N N . VAL A 1 231 ? -13.994 0.967 36.657 1.00 65.62 231 VAL A N 1
ATOM 1773 C CA . VAL A 1 231 ? -13.268 2.220 36.886 1.00 65.62 231 VAL A CA 1
ATOM 1774 C C . VAL A 1 231 ? -11.859 2.083 36.321 1.00 65.62 231 VAL A C 1
ATOM 1776 O O . VAL A 1 231 ? -11.133 1.126 36.602 1.00 65.62 231 VAL A O 1
ATOM 1779 N N . LEU A 1 232 ? -11.457 3.055 35.502 1.00 65.31 232 LEU A N 1
ATOM 1780 C CA . LEU A 1 232 ? -10.097 3.130 34.976 1.00 65.31 232 LEU A CA 1
ATOM 1781 C C . LEU A 1 232 ? -9.168 3.684 36.060 1.00 65.31 232 LEU A C 1
ATOM 1783 O O . LEU A 1 232 ? -9.439 4.748 36.615 1.00 65.31 232 LEU A O 1
ATOM 1787 N N . SER A 1 233 ? -8.033 3.030 36.324 1.00 62.53 233 SER A N 1
ATOM 1788 C CA . SER A 1 233 ? -7.114 3.462 37.390 1.00 62.53 233 SER A CA 1
ATOM 1789 C C . SER A 1 233 ? -6.533 4.863 37.163 1.00 62.53 233 SER A C 1
ATOM 1791 O O . SER A 1 233 ? -6.107 5.521 38.105 1.00 62.53 233 SER A O 1
ATOM 1793 N N . ASN A 1 234 ? -6.488 5.315 35.909 1.00 71.25 234 ASN A N 1
ATOM 1794 C CA . ASN A 1 234 ? -5.966 6.616 35.494 1.00 71.25 234 ASN A CA 1
ATOM 1795 C C . ASN A 1 234 ? -7.058 7.643 35.152 1.00 71.25 234 ASN A C 1
ATOM 1797 O O . ASN A 1 234 ? -6.729 8.749 34.731 1.00 71.25 234 ASN A O 1
ATOM 1801 N N . ASP A 1 235 ? -8.334 7.288 35.300 1.00 80.00 235 ASP A N 1
ATOM 1802 C CA . ASP A 1 235 ? -9.460 8.206 35.144 1.00 80.00 235 ASP A CA 1
ATOM 1803 C C . ASP A 1 235 ? -10.552 7.858 36.160 1.00 80.00 235 ASP A C 1
ATOM 1805 O O . ASP A 1 235 ? -11.614 7.333 35.827 1.00 80.00 235 ASP A O 1
ATOM 1809 N N . LEU A 1 236 ? -10.270 8.173 37.426 1.00 83.19 236 LEU A N 1
ATOM 1810 C CA . LEU A 1 236 ? -11.171 7.919 38.554 1.00 83.19 236 LEU A CA 1
ATOM 1811 C C . LEU A 1 236 ? -12.475 8.735 38.488 1.00 83.19 236 LEU A C 1
ATOM 1813 O O . LEU A 1 236 ? -13.409 8.451 39.242 1.00 83.19 236 LEU A O 1
ATOM 1817 N N . SER A 1 237 ? -12.527 9.741 37.605 1.00 87.56 237 SER A N 1
ATOM 1818 C CA . SER A 1 237 ? -13.709 10.569 37.349 1.00 87.56 237 SER A CA 1
ATOM 1819 C C . SER A 1 237 ? -14.722 9.889 36.429 1.00 87.56 237 SER A C 1
ATOM 1821 O O . SER A 1 237 ? -15.860 10.345 36.329 1.00 87.56 237 SER A O 1
ATOM 1823 N N . THR A 1 238 ? -14.322 8.832 35.720 1.00 88.31 238 THR A N 1
ATOM 1824 C CA . THR A 1 238 ? -15.174 8.146 34.749 1.00 88.31 238 THR A CA 1
ATOM 1825 C C . THR A 1 238 ? -15.594 6.786 35.289 1.00 88.31 238 THR A C 1
ATOM 1827 O O . THR A 1 238 ? -14.762 5.934 35.603 1.00 88.31 238 THR A O 1
ATOM 1830 N N . LEU A 1 239 ? -16.905 6.588 35.372 1.00 88.50 239 LEU A N 1
ATOM 1831 C CA . LEU A 1 239 ? -17.545 5.331 35.719 1.00 88.50 239 LEU A CA 1
ATOM 1832 C C . LEU A 1 239 ? -18.046 4.663 34.441 1.00 88.50 239 LEU A C 1
ATOM 1834 O O . LEU A 1 239 ? -18.796 5.264 33.681 1.00 88.50 239 LEU A O 1
ATOM 1838 N N . TYR A 1 240 ? -17.648 3.422 34.208 1.00 88.75 240 TYR A N 1
ATOM 1839 C CA . TYR A 1 240 ? -18.116 2.628 33.081 1.00 88.75 240 TYR A CA 1
ATOM 1840 C C . TYR A 1 240 ? -19.270 1.742 33.533 1.00 88.75 240 TYR A C 1
ATOM 1842 O O . TYR A 1 240 ? -19.107 0.891 34.407 1.00 88.75 240 TYR A O 1
ATOM 1850 N N . VAL A 1 241 ? -20.437 1.971 32.945 1.00 89.12 241 VAL A N 1
ATOM 1851 C CA . VAL A 1 241 ? -21.702 1.334 33.320 1.00 89.12 241 VAL A CA 1
ATOM 1852 C C . VAL A 1 241 ? -22.050 0.265 32.278 1.00 89.12 241 VAL A C 1
ATOM 1854 O O . VAL A 1 241 ? -21.834 0.512 31.087 1.00 89.12 241 VAL A O 1
ATOM 1857 N N . PRO A 1 242 ? -22.541 -0.919 32.683 1.00 88.44 242 PRO A N 1
ATOM 1858 C CA . PRO A 1 242 ? -22.792 -2.025 31.773 1.00 88.44 242 PRO A CA 1
ATOM 1859 C C . PRO A 1 242 ? -24.131 -1.843 31.052 1.00 88.44 242 PRO A C 1
ATOM 1861 O O . PRO A 1 242 ? -25.169 -1.591 31.665 1.00 88.44 242 PRO A O 1
ATOM 1864 N N . TYR A 1 243 ? -24.101 -1.981 29.735 1.00 91.25 243 TYR A N 1
ATOM 1865 C CA . TYR A 1 243 ? -25.266 -1.896 28.867 1.00 91.25 243 TYR A CA 1
ATOM 1866 C C . TYR A 1 243 ? -25.355 -3.157 28.018 1.00 91.25 243 TYR A C 1
ATOM 1868 O O . TYR A 1 243 ? -24.344 -3.660 27.523 1.00 91.25 243 TYR A O 1
ATOM 1876 N N . GLN A 1 244 ? -26.570 -3.647 27.815 1.00 89.69 244 GLN A N 1
ATOM 1877 C CA . GLN A 1 244 ? -26.830 -4.719 26.874 1.00 89.69 244 GLN A CA 1
ATOM 1878 C C . GLN A 1 244 ? -26.663 -4.207 25.443 1.00 89.69 244 GLN A C 1
ATOM 1880 O O . GLN A 1 244 ? -27.205 -3.163 25.061 1.00 89.69 244 GLN A O 1
ATOM 1885 N N . ILE A 1 245 ? -25.920 -4.969 24.644 1.00 88.62 245 ILE A N 1
ATOM 1886 C CA . ILE A 1 245 ? -25.848 -4.756 23.201 1.00 88.62 245 ILE A CA 1
ATOM 1887 C C . ILE A 1 245 ? -27.131 -5.324 22.575 1.00 88.62 245 ILE A C 1
ATOM 1889 O O . ILE A 1 245 ? -27.481 -6.463 22.892 1.00 88.62 245 ILE A O 1
ATOM 1893 N N . PRO A 1 246 ? -27.826 -4.582 21.691 1.00 85.62 246 PRO A N 1
ATOM 1894 C CA . PRO A 1 246 ? -29.013 -5.075 20.998 1.00 85.62 246 PRO A CA 1
ATOM 1895 C C . PRO A 1 246 ? -28.823 -6.470 20.420 1.00 85.62 246 PRO A C 1
ATOM 1897 O O . PRO A 1 246 ? -27.789 -6.761 19.815 1.00 85.62 246 PRO A O 1
ATOM 1900 N N . ASP A 1 247 ? -29.826 -7.316 20.645 1.00 85.06 247 ASP A N 1
ATOM 1901 C CA . ASP A 1 247 ? -29.903 -8.682 20.128 1.00 85.06 247 ASP A CA 1
ATOM 1902 C C . ASP A 1 247 ? -28.734 -9.598 20.545 1.00 85.06 247 ASP A C 1
ATOM 1904 O O . ASP A 1 247 ? -28.487 -10.635 19.927 1.00 85.06 247 ASP A O 1
ATOM 1908 N N . ARG A 1 248 ? -28.000 -9.236 21.609 1.00 81.88 248 ARG A N 1
ATOM 1909 C CA . ARG A 1 248 ? -26.865 -10.003 22.136 1.00 81.88 248 ARG A CA 1
ATOM 1910 C C . ARG A 1 248 ? -26.911 -10.113 23.659 1.00 81.88 248 ARG A C 1
ATOM 1912 O O . ARG A 1 248 ? -27.457 -9.269 24.368 1.00 81.88 248 ARG A O 1
ATOM 1919 N N . SER A 1 249 ? -26.296 -11.178 24.170 1.00 83.12 249 SER A N 1
ATOM 1920 C CA . SER A 1 249 ? -26.029 -11.358 25.604 1.00 83.12 249 SER A CA 1
ATOM 1921 C C . SER A 1 249 ? -24.759 -10.638 26.066 1.00 83.12 249 SER A C 1
ATOM 1923 O O . SER A 1 249 ? -24.441 -10.638 27.252 1.00 83.12 249 SER A O 1
ATOM 1925 N N . ASP A 1 250 ? -24.000 -10.077 25.126 1.00 84.94 250 ASP A N 1
ATOM 1926 C CA . ASP A 1 250 ? -22.762 -9.370 25.407 1.00 84.94 250 ASP A CA 1
ATOM 1927 C C . ASP A 1 250 ? -23.026 -7.988 26.005 1.00 84.94 250 ASP A C 1
ATOM 1929 O O . ASP A 1 250 ? -24.002 -7.309 25.675 1.00 84.94 250 ASP A O 1
ATOM 1933 N N . ILE A 1 251 ? -22.105 -7.561 26.864 1.00 88.88 251 ILE A N 1
ATOM 1934 C CA . ILE A 1 251 ? -22.183 -6.290 27.576 1.00 88.88 251 ILE A CA 1
ATOM 1935 C C . ILE A 1 251 ? -21.210 -5.302 26.947 1.00 88.88 251 ILE A C 1
ATOM 1937 O O . ILE A 1 251 ? -20.046 -5.626 26.743 1.00 88.88 251 ILE A O 1
ATOM 1941 N N . ALA A 1 252 ? -21.675 -4.094 26.651 1.00 91.38 252 ALA A N 1
ATOM 1942 C CA . ALA A 1 252 ? -20.823 -2.943 26.386 1.00 91.38 252 ALA A CA 1
ATOM 1943 C C . ALA A 1 252 ? -20.680 -2.108 27.659 1.00 91.38 252 ALA A C 1
ATOM 1945 O O . ALA A 1 252 ? -21.576 -2.090 28.500 1.00 91.38 252 ALA A O 1
ATOM 1946 N N . PHE A 1 253 ? -19.579 -1.373 27.784 1.00 91.31 253 PHE A N 1
ATOM 1947 C CA . PHE A 1 253 ? -19.405 -0.436 28.889 1.00 91.31 253 PHE A CA 1
ATOM 1948 C C . PHE A 1 253 ? -19.426 1.007 28.405 1.00 91.31 253 PHE A C 1
ATOM 1950 O O . PHE A 1 253 ? -18.591 1.417 27.594 1.00 91.31 253 PHE A O 1
ATOM 1957 N N . ILE A 1 254 ? -20.362 1.780 28.946 1.00 92.62 254 ILE A N 1
ATOM 1958 C CA . ILE A 1 254 ? -20.625 3.164 28.561 1.00 92.62 254 ILE A CA 1
ATOM 1959 C C . ILE A 1 254 ? -20.047 4.116 29.622 1.00 92.62 254 ILE A C 1
ATOM 1961 O O . ILE A 1 254 ? -20.294 3.902 30.811 1.00 92.62 254 ILE A O 1
ATOM 1965 N N . PRO A 1 255 ? -19.278 5.154 29.237 1.00 92.81 255 PRO A N 1
ATOM 1966 C CA . PRO A 1 255 ? -18.639 6.055 30.190 1.00 92.81 255 PRO A CA 1
ATOM 1967 C C . PRO A 1 255 ? -19.597 7.146 30.690 1.00 92.81 255 PRO A C 1
ATOM 1969 O O . PRO A 1 255 ? -20.173 7.894 29.901 1.00 92.81 255 PRO A O 1
ATOM 1972 N N . PHE A 1 256 ? -19.674 7.304 32.007 1.00 91.44 256 PHE A N 1
ATOM 1973 C CA . PHE A 1 256 ? -20.403 8.358 32.709 1.00 91.44 256 PHE A CA 1
ATOM 1974 C C . PHE A 1 256 ? -19.476 9.118 33.655 1.00 91.44 256 PHE A C 1
ATOM 1976 O O . PHE A 1 256 ? -18.477 8.581 34.140 1.00 91.44 256 PHE A O 1
ATOM 1983 N N . ASP A 1 257 ? -19.799 10.371 33.950 1.00 90.81 257 ASP A N 1
ATOM 1984 C CA . ASP A 1 257 ? -19.165 11.083 35.048 1.00 90.81 257 ASP A CA 1
ATOM 1985 C C . ASP A 1 257 ? -19.557 10.448 36.386 1.00 90.81 257 ASP A C 1
ATOM 1987 O O . ASP A 1 257 ? -20.729 10.191 36.668 1.00 90.81 257 ASP A O 1
ATOM 1991 N N . ARG A 1 258 ? -18.566 10.171 37.233 1.00 85.75 258 ARG A N 1
ATOM 1992 C CA . ARG A 1 258 ? -18.795 9.501 38.513 1.00 85.75 258 ARG A CA 1
ATOM 1993 C C . ARG A 1 258 ? -19.631 10.354 39.470 1.00 85.75 258 ARG A C 1
ATOM 1995 O O . ARG A 1 258 ? -20.398 9.773 40.246 1.00 85.75 258 ARG A O 1
ATOM 2002 N N . THR A 1 259 ? -19.484 11.676 39.408 1.00 86.00 259 THR A N 1
ATOM 2003 C CA . THR A 1 259 ? -20.125 12.645 40.300 1.00 86.00 259 THR A CA 1
ATOM 2004 C C . THR A 1 259 ? -21.440 13.135 39.710 1.00 86.00 259 THR A C 1
ATOM 2006 O O . THR A 1 259 ? -22.470 12.991 40.361 1.00 86.00 259 THR A O 1
ATOM 2009 N N . THR A 1 260 ? -21.427 13.660 38.480 1.00 90.94 260 THR A N 1
ATOM 2010 C CA . THR A 1 260 ? -22.627 14.260 37.863 1.00 90.94 260 THR A CA 1
ATOM 2011 C C . THR A 1 260 ? -23.575 13.222 37.270 1.00 90.94 260 THR A C 1
ATOM 2013 O O . THR A 1 260 ? -24.735 13.531 37.023 1.00 90.94 260 THR A O 1
ATOM 2016 N N . LYS A 1 261 ? -23.105 11.980 37.068 1.00 87.25 261 LYS A N 1
ATOM 2017 C CA . LYS A 1 261 ? -23.834 10.904 36.370 1.00 87.25 261 LYS A CA 1
ATOM 2018 C C . LYS A 1 261 ? -24.181 11.238 34.919 1.00 87.25 261 LYS A C 1
ATOM 2020 O O . LYS A 1 261 ? -24.987 10.541 34.311 1.00 87.25 261 LYS A O 1
ATOM 2025 N N . GLU A 1 262 ? -23.556 12.260 34.345 1.00 91.31 262 GLU A N 1
ATOM 2026 C CA . GLU A 1 262 ? -23.761 12.639 32.950 1.00 91.31 262 GLU A CA 1
ATOM 2027 C C . GLU A 1 262 ? -22.986 11.719 32.005 1.00 91.31 262 GLU A C 1
ATOM 2029 O O . GLU A 1 262 ? -21.906 11.220 32.331 1.00 91.31 262 GLU A O 1
ATOM 2034 N N . LEU A 1 263 ? -23.537 11.493 30.813 1.00 92.00 263 LEU A N 1
ATOM 2035 C CA . LEU A 1 263 ? -22.893 10.698 29.772 1.00 92.00 263 LEU A CA 1
ATOM 2036 C C . LEU A 1 263 ? -21.605 11.391 29.296 1.00 92.00 263 LEU A C 1
ATOM 2038 O O . LEU A 1 263 ? -21.633 12.541 28.870 1.00 92.00 263 LEU A O 1
ATOM 2042 N N . LYS A 1 264 ? -20.473 10.674 29.313 1.00 93.44 264 LYS A N 1
ATOM 2043 C CA . LYS A 1 264 ? -19.177 11.182 28.821 1.00 93.44 264 LYS A CA 1
ATOM 2044 C C . LYS A 1 264 ? -18.902 10.842 27.356 1.00 93.44 264 LYS A C 1
ATOM 2046 O O . LYS A 1 264 ? -17.937 11.352 26.787 1.00 93.44 264 LYS A O 1
ATOM 2051 N N . TYR A 1 265 ? -19.705 9.998 26.720 1.00 92.44 265 TYR A N 1
ATOM 2052 C CA . TYR A 1 265 ? -19.622 9.769 25.276 1.00 92.44 265 TYR A CA 1
ATOM 2053 C C . TYR A 1 265 ? -20.148 11.000 24.501 1.00 92.44 265 TYR A C 1
ATOM 2055 O O . TYR A 1 265 ? -21.182 11.532 24.900 1.00 92.44 265 TYR A O 1
ATOM 2063 N N . PRO A 1 266 ? -19.483 11.474 23.422 1.00 93.00 266 PRO A N 1
ATOM 2064 C CA . PRO A 1 266 ? -18.338 10.875 22.719 1.00 93.00 266 PRO A CA 1
ATOM 2065 C C . PRO A 1 266 ? -16.945 11.345 23.183 1.00 93.00 266 PRO A C 1
ATOM 2067 O O . PRO A 1 266 ? -15.934 10.929 22.613 1.00 93.00 266 PRO A O 1
ATOM 2070 N N . SER A 1 267 ? -16.841 12.183 24.221 1.00 90.88 267 SER A N 1
ATOM 2071 C CA . SER A 1 267 ? -15.543 12.661 24.745 1.00 90.88 267 SER A CA 1
ATOM 2072 C C . SER A 1 267 ? -14.680 11.546 25.366 1.00 90.88 267 SER A C 1
ATOM 2074 O O . SER A 1 267 ? -13.447 11.633 25.404 1.00 90.88 267 SER A O 1
ATOM 2076 N N . ARG A 1 268 ? -15.321 10.458 25.809 1.00 91.25 268 ARG A N 1
ATOM 2077 C CA . ARG A 1 268 ? -14.704 9.198 26.235 1.00 91.25 268 ARG A CA 1
ATOM 2078 C C . ARG A 1 268 ? -15.233 8.035 25.398 1.00 91.25 268 ARG A C 1
ATOM 2080 O O . ARG A 1 268 ? -16.385 8.039 24.973 1.00 91.25 268 ARG A O 1
ATOM 2087 N N . ALA A 1 269 ? -14.374 7.042 25.179 1.00 92.75 269 ALA A N 1
ATOM 2088 C CA . ALA A 1 269 ? -14.695 5.865 24.383 1.00 92.75 269 ALA A CA 1
ATOM 2089 C C . ALA A 1 269 ? -15.682 4.932 25.099 1.00 92.75 269 ALA A C 1
ATOM 2091 O O . ALA A 1 269 ? -15.595 4.750 26.310 1.00 92.75 269 ALA A O 1
ATOM 2092 N N . ILE A 1 270 ? -16.555 4.286 24.334 1.00 93.62 270 ILE A N 1
ATOM 2093 C CA . ILE A 1 270 ? -17.336 3.123 24.769 1.00 93.62 270 ILE A CA 1
ATOM 2094 C C . ILE A 1 270 ? -16.454 1.879 24.649 1.00 93.62 270 ILE A C 1
ATOM 2096 O O . ILE A 1 270 ? -15.672 1.774 23.708 1.00 93.62 270 ILE A O 1
ATOM 2100 N N . LEU A 1 271 ? -16.559 0.923 25.571 1.00 93.31 271 LEU A N 1
ATOM 2101 C CA . LEU A 1 271 ? -15.827 -0.342 25.472 1.00 93.31 271 LEU A CA 1
ATOM 2102 C C . LEU A 1 271 ? -16.743 -1.418 24.891 1.00 93.31 271 LEU A C 1
ATOM 2104 O O . LEU A 1 271 ? -17.725 -1.809 25.521 1.00 93.31 271 LEU A O 1
ATOM 2108 N N . LEU A 1 272 ? -16.410 -1.898 23.693 1.00 93.19 272 LEU A N 1
ATOM 2109 C CA . LEU A 1 272 ? -17.172 -2.923 22.984 1.00 93.19 272 LEU A CA 1
ATOM 2110 C C . LEU A 1 272 ? -16.456 -4.278 23.062 1.00 93.19 272 LEU A C 1
ATOM 2112 O O . LEU A 1 272 ? -15.250 -4.331 22.809 1.00 93.19 272 LEU A O 1
ATOM 2116 N N . PRO A 1 273 ? -17.158 -5.376 23.384 1.00 93.50 273 PRO A N 1
ATOM 2117 C CA . PRO A 1 273 ? -16.563 -6.702 23.432 1.00 93.50 273 PRO A CA 1
ATOM 2118 C C . PRO A 1 273 ? -16.207 -7.178 22.019 1.00 93.50 273 PRO A C 1
ATOM 2120 O O . PRO A 1 273 ? -16.983 -7.032 21.071 1.00 93.50 273 PRO A O 1
ATOM 2123 N N . TYR A 1 274 ? -15.022 -7.763 21.870 1.00 93.31 274 TYR A N 1
ATOM 2124 C CA . TYR A 1 274 ? -14.576 -8.384 20.634 1.00 93.31 274 TYR A CA 1
ATOM 2125 C C . TYR A 1 274 ? -15.236 -9.767 20.489 1.00 93.31 274 TYR A C 1
ATOM 2127 O O . TYR A 1 274 ? -14.987 -10.648 21.308 1.00 93.31 274 TYR A O 1
ATOM 2135 N N . PRO A 1 275 ? -16.082 -9.984 19.465 1.00 87.50 275 PRO A N 1
ATOM 2136 C CA . PRO A 1 275 ? -17.026 -11.106 19.439 1.00 87.50 275 PRO A CA 1
ATOM 2137 C C . PRO A 1 275 ? -16.384 -12.483 19.243 1.00 87.50 275 PRO A C 1
ATOM 2139 O O . PRO A 1 275 ? -17.007 -13.492 19.554 1.00 87.50 275 PRO A O 1
ATOM 2142 N N . LEU A 1 276 ? -15.174 -12.539 18.684 1.00 89.12 276 LEU A N 1
ATOM 2143 C CA . LEU A 1 276 ? -14.553 -13.803 18.286 1.00 89.12 276 LEU A CA 1
ATOM 2144 C C . LEU A 1 276 ? -13.661 -14.403 19.376 1.00 89.12 276 LEU A C 1
ATOM 2146 O O . LEU A 1 276 ? -13.293 -15.567 19.271 1.00 89.12 276 LEU A O 1
ATOM 2150 N N . LEU A 1 277 ? -13.309 -13.640 20.416 1.00 89.19 277 LEU A N 1
ATOM 2151 C CA . LEU A 1 277 ? -12.281 -14.044 21.373 1.00 89.19 277 LEU A CA 1
ATOM 2152 C C . LEU A 1 277 ? -12.722 -13.837 22.816 1.00 89.19 277 LEU A C 1
ATOM 2154 O O . LEU A 1 277 ? -13.133 -12.744 23.209 1.00 89.19 277 LEU A O 1
ATOM 2158 N N . THR A 1 278 ? -12.508 -14.867 23.627 1.00 89.69 278 THR A N 1
ATOM 2159 C CA . THR A 1 278 ? -12.549 -14.760 25.085 1.00 89.69 278 THR A CA 1
ATOM 2160 C C . THR A 1 278 ? -11.245 -15.270 25.678 1.00 89.69 278 THR A C 1
ATOM 2162 O O . THR A 1 278 ? -10.560 -16.109 25.091 1.00 89.69 278 THR A O 1
ATOM 2165 N N . VAL A 1 279 ? -10.893 -14.747 26.843 1.00 87.25 279 VAL A N 1
ATOM 2166 C CA . VAL A 1 279 ? -9.720 -15.164 27.606 1.00 87.25 279 VAL A CA 1
ATOM 2167 C C . VAL A 1 279 ? -10.206 -15.779 28.909 1.00 87.25 279 VAL A C 1
ATOM 2169 O O . VAL A 1 279 ? -11.054 -15.216 29.604 1.00 87.25 279 VAL A O 1
ATOM 2172 N N . GLN A 1 280 ? -9.686 -16.959 29.214 1.00 85.94 280 GLN A N 1
ATOM 2173 C CA . GLN A 1 280 ? -10.005 -17.683 30.428 1.00 85.94 280 GLN A CA 1
ATOM 2174 C C . GLN A 1 280 ? -9.183 -17.138 31.595 1.00 85.94 280 GLN A C 1
ATOM 2176 O O . GLN A 1 280 ? -7.953 -17.129 31.544 1.00 85.94 280 GLN A O 1
ATOM 2181 N N . VAL A 1 281 ? -9.873 -16.721 32.654 1.00 81.44 281 VAL A N 1
ATOM 2182 C CA . VAL A 1 281 ? -9.286 -16.327 33.939 1.00 81.44 281 VAL A CA 1
ATOM 2183 C C . VAL A 1 281 ? -9.936 -17.194 35.015 1.00 81.44 281 VAL A C 1
ATOM 2185 O O . VAL A 1 281 ? -11.155 -17.145 35.211 1.00 81.44 281 VAL A O 1
ATOM 2188 N N . GLY A 1 282 ? -9.141 -18.053 35.658 1.00 82.69 282 GLY A N 1
ATOM 2189 C CA . GLY A 1 282 ? -9.658 -19.147 36.482 1.00 82.69 282 GLY A CA 1
ATOM 2190 C C . GLY A 1 282 ? -10.583 -20.081 35.685 1.00 82.69 282 GLY A C 1
ATOM 2191 O O . GLY A 1 282 ? -10.210 -20.630 34.646 1.00 82.69 282 GLY A O 1
ATOM 2192 N N . GLU A 1 283 ? -11.818 -20.253 36.155 1.00 82.19 283 GLU A N 1
ATOM 2193 C CA . GLU A 1 283 ? -12.838 -21.104 35.515 1.00 82.19 283 GLU A CA 1
ATOM 2194 C C . GLU A 1 283 ? -13.807 -20.334 34.602 1.00 82.19 283 GLU A C 1
ATOM 2196 O O . GLU A 1 283 ? -14.760 -20.908 34.076 1.00 82.19 283 GLU A O 1
ATOM 2201 N N . ARG A 1 284 ? -13.603 -19.024 34.419 1.00 80.38 284 ARG A N 1
ATOM 2202 C CA . ARG A 1 284 ? -14.537 -18.158 33.687 1.00 80.38 284 ARG A CA 1
ATOM 2203 C C . ARG A 1 284 ? -13.902 -17.578 32.434 1.00 80.38 284 ARG A C 1
ATOM 2205 O O . ARG A 1 284 ? -12.713 -17.272 32.405 1.00 80.38 284 ARG A O 1
ATOM 2212 N N . ASN A 1 285 ? -14.729 -17.391 31.411 1.00 83.50 285 ASN A N 1
ATOM 2213 C CA . ASN A 1 285 ? -14.350 -16.729 30.170 1.00 83.50 285 ASN A CA 1
ATOM 2214 C C . ASN A 1 285 ? -14.757 -15.265 30.220 1.00 83.50 285 ASN A C 1
ATOM 2216 O O . ASN A 1 285 ? -15.904 -14.940 30.522 1.00 83.50 285 ASN A O 1
ATOM 2220 N N . PHE A 1 286 ? -13.813 -14.398 29.886 1.00 86.31 286 PHE A N 1
ATOM 2221 C CA . PHE A 1 286 ? -14.000 -12.959 29.879 1.00 86.31 286 PHE A CA 1
ATOM 2222 C C . PHE A 1 286 ? -13.729 -12.415 28.470 1.00 86.31 286 PHE A C 1
ATOM 2224 O O . PHE A 1 286 ? -12.762 -12.834 27.825 1.00 86.31 286 PHE A O 1
ATOM 2231 N N . PRO A 1 287 ? -14.566 -11.503 27.952 1.00 90.06 287 PRO A N 1
ATOM 2232 C CA . PRO A 1 287 ? -14.356 -10.919 26.633 1.00 90.06 287 PRO A CA 1
ATOM 2233 C C . PRO A 1 287 ? -13.170 -9.951 26.645 1.00 90.06 287 PRO A C 1
ATOM 2235 O O . PRO A 1 287 ? -12.881 -9.314 27.661 1.00 90.06 287 PRO A O 1
ATOM 2238 N N . VAL A 1 288 ? -12.520 -9.796 25.493 1.00 91.75 288 VAL A N 1
ATOM 2239 C CA . VAL A 1 288 ? -11.591 -8.686 25.235 1.00 91.75 288 VAL A CA 1
ATOM 2240 C C . VAL A 1 288 ? -12.399 -7.455 24.835 1.00 91.75 288 VAL A C 1
ATOM 2242 O O . VAL A 1 288 ? -13.279 -7.573 23.989 1.00 91.75 288 VAL A O 1
ATOM 2245 N N . TYR A 1 289 ? -12.096 -6.275 25.379 1.00 93.25 289 TYR A N 1
ATOM 2246 C CA . TYR A 1 289 ? -12.776 -5.036 24.984 1.00 93.25 289 TYR A CA 1
ATOM 2247 C C . TYR A 1 289 ? -11.918 -4.147 24.083 1.00 93.25 289 TYR A C 1
ATOM 2249 O O . TYR A 1 289 ? -10.732 -3.917 24.340 1.00 93.25 289 TYR A O 1
ATOM 2257 N N . LEU A 1 290 ? -12.555 -3.591 23.053 1.00 93.88 290 LEU A N 1
ATOM 2258 C CA . LEU A 1 290 ? -11.999 -2.616 22.122 1.00 93.88 290 LEU A CA 1
ATOM 2259 C C . LEU A 1 290 ? -12.707 -1.259 22.324 1.00 93.88 290 LEU A C 1
ATOM 2261 O O . LEU A 1 290 ? -13.939 -1.214 22.301 1.00 93.88 290 LEU A O 1
ATOM 2265 N N . PRO A 1 291 ? -11.971 -0.152 22.521 1.00 93.56 291 PRO A N 1
ATOM 2266 C CA . PRO A 1 291 ? -12.553 1.172 22.690 1.00 93.56 291 PRO A CA 1
ATOM 2267 C C . PRO A 1 291 ? -13.062 1.725 21.355 1.00 93.56 291 PRO A C 1
ATOM 2269 O O . PRO A 1 291 ? -12.325 1.729 20.370 1.00 93.56 291 PRO A O 1
ATOM 2272 N N . PHE A 1 292 ? -14.289 2.234 21.356 1.00 93.88 292 PHE A N 1
ATOM 2273 C CA . PHE A 1 292 ? -14.932 2.932 20.250 1.00 93.88 292 PHE A CA 1
ATOM 2274 C C . PHE A 1 292 ? -15.186 4.399 20.620 1.00 93.88 292 PHE A C 1
ATOM 2276 O O . PHE A 1 292 ? -15.875 4.702 21.595 1.00 93.88 292 PHE A O 1
ATOM 2283 N N . GLN A 1 293 ? -14.630 5.315 19.838 1.00 93.81 293 GLN A N 1
ATOM 2284 C CA . GLN A 1 293 ? -14.760 6.758 19.962 1.00 93.81 293 GLN A CA 1
ATOM 2285 C C . GLN A 1 293 ? -14.739 7.405 18.568 1.00 93.81 293 GLN A C 1
ATOM 2287 O O . GLN A 1 293 ? -13.749 7.225 17.853 1.00 93.81 293 GLN A O 1
ATOM 2292 N N . PRO A 1 294 ? -15.752 8.207 18.191 1.00 91.81 294 PRO A N 1
ATOM 2293 C CA . PRO A 1 294 ? -15.783 8.890 16.900 1.00 91.81 294 PRO A CA 1
ATOM 2294 C C . PRO A 1 294 ? -14.504 9.689 16.630 1.00 91.81 294 PRO A C 1
ATOM 2296 O O . PRO A 1 294 ? -13.982 10.356 17.525 1.00 91.81 294 PRO A O 1
ATOM 2299 N N . ASP A 1 295 ? -14.021 9.663 15.388 1.00 83.06 295 ASP A N 1
ATOM 2300 C CA . ASP A 1 295 ? -12.820 10.384 14.952 1.00 83.06 295 ASP A CA 1
ATOM 2301 C C . ASP A 1 295 ? -12.930 11.888 15.251 1.00 83.06 295 ASP A C 1
ATOM 2303 O O . ASP A 1 295 ? -11.949 12.505 15.656 1.00 83.06 295 ASP A O 1
ATOM 2307 N N . SER A 1 296 ? -14.133 12.461 15.121 1.00 86.06 296 SER A N 1
ATOM 2308 C CA . SER A 1 296 ? -14.431 13.874 15.401 1.00 86.06 296 SER A CA 1
ATOM 2309 C C . SER A 1 296 ? -14.274 14.265 16.873 1.00 86.06 296 SER A C 1
ATOM 2311 O O . SER A 1 296 ? -14.083 15.439 17.172 1.00 86.06 296 SER A O 1
ATOM 2313 N N . SER A 1 297 ? -14.364 13.303 17.794 1.00 91.12 297 SER A N 1
ATOM 2314 C CA . SER A 1 297 ? -14.247 13.519 19.243 1.00 91.12 297 SER A CA 1
ATOM 2315 C C . SER A 1 297 ? -12.974 12.919 19.837 1.00 91.12 297 SER A C 1
ATOM 2317 O O . SER A 1 297 ? -12.731 13.056 21.037 1.00 91.12 297 SER A O 1
ATOM 2319 N N . ARG A 1 298 ? -12.149 12.240 19.027 1.00 90.44 298 ARG A N 1
ATOM 2320 C CA . ARG A 1 298 ? -10.913 11.617 19.498 1.00 90.44 298 ARG A CA 1
ATOM 2321 C C . ARG A 1 298 ? -9.814 12.676 19.660 1.00 90.44 298 ARG A C 1
ATOM 2323 O O . ARG A 1 298 ? -9.525 13.396 18.705 1.00 90.44 298 ARG A O 1
ATOM 2330 N N . PRO A 1 299 ? -9.132 12.735 20.819 1.00 85.88 299 PRO A N 1
ATOM 2331 C CA . PRO A 1 299 ? -7.950 13.575 20.966 1.00 85.88 299 PRO A CA 1
ATOM 2332 C C . PRO A 1 299 ? -6.870 13.242 19.920 1.00 85.88 299 PRO A C 1
ATOM 2334 O O . PRO A 1 299 ? -6.736 12.082 19.508 1.00 85.88 299 PRO A O 1
ATOM 2337 N N . PRO A 1 300 ? -6.046 14.219 19.509 1.00 70.00 300 PRO A N 1
ATOM 2338 C CA . PRO A 1 300 ? -4.913 13.942 18.637 1.00 70.00 300 PRO A CA 1
ATOM 2339 C C . PRO A 1 300 ? -3.931 12.978 19.325 1.00 70.00 300 PRO A C 1
ATOM 2341 O O . PRO A 1 300 ? -3.759 13.004 20.543 1.00 70.00 300 PRO A O 1
ATOM 2344 N N . ASN A 1 301 ? -3.258 12.133 18.539 1.00 73.69 301 ASN A N 1
ATOM 2345 C CA . ASN A 1 301 ? -2.210 11.204 18.997 1.00 73.69 301 ASN A CA 1
ATOM 2346 C C . ASN A 1 301 ? -2.656 10.106 19.984 1.00 73.69 301 ASN A C 1
ATOM 2348 O O . ASN A 1 301 ? -1.828 9.540 20.702 1.00 73.69 301 ASN A O 1
ATOM 2352 N N . VAL A 1 302 ? -3.945 9.756 20.017 1.00 80.00 302 VAL A N 1
ATOM 2353 C CA . VAL A 1 302 ? -4.413 8.611 20.811 1.00 80.00 302 VAL A CA 1
ATOM 2354 C C . VAL A 1 302 ? -3.821 7.311 20.269 1.00 80.00 302 VAL A C 1
ATOM 2356 O O . VAL A 1 302 ? -4.010 6.944 19.110 1.00 80.00 302 VAL A O 1
ATOM 2359 N N . VAL A 1 303 ? -3.117 6.592 21.143 1.00 76.81 303 VAL A N 1
ATOM 2360 C CA . VAL A 1 303 ? -2.632 5.241 20.858 1.00 76.81 303 VAL A CA 1
ATOM 2361 C C . VAL A 1 303 ? -3.775 4.223 20.940 1.00 76.81 303 VAL A C 1
ATOM 2363 O O . VAL A 1 303 ? -4.611 4.324 21.842 1.00 76.81 303 VAL A O 1
ATOM 2366 N N . PRO A 1 304 ? -3.800 3.216 20.051 1.00 81.19 304 PRO A N 1
ATOM 2367 C CA . PRO A 1 304 ? -4.761 2.123 20.122 1.00 81.19 304 PRO A CA 1
ATOM 2368 C C . PRO A 1 304 ? -4.583 1.374 21.439 1.00 81.19 304 PRO A C 1
ATOM 2370 O O . PRO A 1 304 ? -3.471 0.991 21.803 1.00 81.19 304 PRO A O 1
ATOM 2373 N N . ARG A 1 305 ? -5.683 1.178 22.158 1.00 87.88 305 ARG A N 1
ATOM 2374 C CA . ARG A 1 305 ? -5.723 0.453 23.429 1.00 87.88 305 ARG A CA 1
ATOM 2375 C C . ARG A 1 305 ? -6.691 -0.706 23.291 1.00 87.88 305 ARG A C 1
ATOM 2377 O O . ARG A 1 305 ? -7.696 -0.570 22.608 1.00 87.88 305 ARG A O 1
ATOM 2384 N N . VAL A 1 306 ? -6.392 -1.816 23.943 1.00 92.00 306 VAL A N 1
ATOM 2385 C CA . VAL A 1 306 ? -7.296 -2.958 24.098 1.00 92.00 306 VAL A CA 1
ATOM 2386 C C . VAL A 1 306 ? -7.260 -3.409 25.543 1.00 92.00 306 VAL A C 1
ATOM 2388 O O . VAL A 1 306 ? -6.221 -3.314 26.197 1.00 92.00 306 VAL A O 1
ATOM 2391 N N . PHE A 1 307 ? -8.394 -3.863 26.050 1.00 91.81 307 PHE A N 1
ATOM 2392 C CA . PHE A 1 307 ? -8.537 -4.269 27.439 1.00 91.81 307 PHE A CA 1
ATOM 2393 C C . PHE A 1 307 ? -8.680 -5.780 27.461 1.00 91.81 307 PHE A C 1
ATOM 2395 O O . PHE A 1 307 ? -9.666 -6.322 26.960 1.00 91.81 307 PHE A O 1
ATOM 2402 N N . ILE A 1 308 ? -7.683 -6.450 28.027 1.00 90.38 308 ILE A N 1
ATOM 2403 C CA . ILE A 1 308 ? -7.628 -7.910 28.091 1.00 90.38 308 ILE A CA 1
ATOM 2404 C C . ILE A 1 308 ? -7.697 -8.313 29.563 1.00 90.38 308 ILE A C 1
ATOM 2406 O O . ILE A 1 308 ? -6.974 -7.720 30.375 1.00 90.38 308 ILE A O 1
ATOM 2410 N N . PRO A 1 309 ? -8.566 -9.272 29.916 1.00 87.81 309 PRO A N 1
ATOM 2411 C CA . PRO A 1 309 ? -8.682 -9.751 31.283 1.00 87.81 309 PRO A CA 1
ATOM 2412 C C . PRO A 1 309 ? -7.392 -10.480 31.678 1.00 87.81 309 PRO A C 1
ATOM 2414 O O . PRO A 1 309 ? -6.763 -11.171 30.877 1.00 87.81 309 PRO A O 1
ATOM 2417 N N . PHE A 1 310 ? -6.984 -10.293 32.920 1.00 82.88 310 PHE A N 1
ATOM 2418 C CA . PHE A 1 310 ? -5.756 -10.794 33.504 1.00 82.88 310 PHE A CA 1
ATOM 2419 C C . PHE A 1 310 ? -6.072 -11.323 34.902 1.00 82.88 310 PHE A C 1
ATOM 2421 O O . PHE A 1 310 ? -6.862 -10.737 35.645 1.00 82.88 310 PHE A O 1
ATOM 2428 N N . GLU A 1 311 ? -5.457 -12.443 35.260 1.00 74.69 311 GLU A N 1
ATOM 2429 C CA . GLU A 1 311 ? -5.618 -13.029 36.586 1.00 74.69 311 GLU A CA 1
ATOM 2430 C C . GLU A 1 311 ? -4.821 -12.216 37.610 1.00 74.69 311 GLU A C 1
ATOM 2432 O O . GLU A 1 311 ? -3.613 -12.026 37.456 1.00 74.69 311 GLU A O 1
ATOM 2437 N N . ASN A 1 312 ? -5.489 -11.720 38.652 1.00 68.19 312 ASN A N 1
ATOM 2438 C CA . ASN A 1 312 ? -4.832 -11.066 39.778 1.00 68.19 312 ASN A CA 1
ATOM 2439 C C . ASN A 1 312 ? -5.033 -11.905 41.053 1.00 68.19 312 ASN A C 1
ATOM 2441 O O . ASN A 1 312 ? -6.015 -11.709 41.770 1.00 68.19 312 ASN A O 1
ATOM 2445 N N . PRO A 1 313 ? -4.128 -12.853 41.360 1.00 63.75 313 PRO A N 1
ATOM 2446 C CA . PRO A 1 313 ? -4.156 -13.537 42.648 1.00 63.75 313 PRO A CA 1
ATOM 2447 C C . PRO A 1 313 ? -3.940 -12.491 43.755 1.00 63.75 313 PRO A C 1
ATOM 2449 O O . PRO A 1 313 ? -2.980 -11.723 43.645 1.00 63.75 313 PRO A O 1
ATOM 2452 N N . PRO A 1 314 ? -4.769 -12.423 44.817 1.00 61.75 314 PRO A N 1
ATOM 2453 C CA . PRO A 1 314 ? -5.626 -13.479 45.376 1.00 61.75 314 PRO A CA 1
ATOM 2454 C C . PRO A 1 314 ? -7.145 -13.343 45.125 1.00 61.75 314 PRO A C 1
ATOM 2456 O O . PRO A 1 314 ? -7.915 -14.107 45.707 1.00 61.75 314 PRO A O 1
ATOM 2459 N N . GLU A 1 315 ? -7.611 -12.389 44.315 1.00 59.41 315 GLU A N 1
ATOM 2460 C CA . GLU A 1 315 ? -9.049 -12.132 44.158 1.00 59.41 315 GLU A CA 1
ATOM 2461 C C . GLU A 1 315 ? -9.647 -12.878 42.948 1.00 59.41 315 GLU A C 1
ATOM 2463 O O . GLU A 1 315 ? -9.058 -12.882 41.870 1.00 59.41 315 GLU A O 1
ATOM 2468 N N . PRO A 1 316 ? -10.850 -13.478 43.060 1.00 55.78 316 PRO A N 1
ATOM 2469 C CA . PRO A 1 316 ? -11.512 -14.192 41.960 1.00 55.78 316 PRO A CA 1
ATOM 2470 C C . PRO A 1 316 ? -12.145 -13.244 40.917 1.00 55.78 316 PRO A C 1
ATOM 2472 O O . PRO A 1 316 ? -13.112 -13.609 40.240 1.00 55.78 316 PRO A O 1
ATOM 2475 N N . ILE A 1 317 ? -11.652 -12.007 40.814 1.00 62.69 317 ILE A N 1
ATOM 2476 C CA . ILE A 1 317 ? -12.173 -10.958 39.935 1.00 62.69 317 ILE A CA 1
ATOM 2477 C C . ILE A 1 317 ? -11.163 -10.745 38.805 1.00 62.69 317 ILE A C 1
ATOM 2479 O O . ILE A 1 317 ? -9.966 -10.609 39.045 1.00 62.69 317 ILE A O 1
ATOM 2483 N N . ALA A 1 318 ? -11.640 -10.732 37.558 1.00 64.94 318 ALA A N 1
ATOM 2484 C CA . ALA A 1 318 ? -10.784 -10.428 36.419 1.00 64.94 318 ALA A CA 1
ATOM 2485 C C . ALA A 1 318 ? -10.409 -8.941 36.427 1.00 64.94 318 ALA A C 1
ATOM 2487 O O . ALA A 1 318 ? -11.251 -8.073 36.181 1.00 64.94 318 ALA A O 1
ATOM 2488 N N . ASP A 1 319 ? -9.130 -8.660 36.655 1.00 78.06 319 ASP A N 1
ATOM 2489 C CA . ASP A 1 319 ? -8.556 -7.347 36.396 1.00 78.06 319 ASP A CA 1
ATOM 2490 C C . ASP A 1 319 ? -8.325 -7.205 34.903 1.00 78.06 319 ASP A C 1
ATOM 2492 O O . ASP A 1 319 ? -7.785 -8.097 34.259 1.00 78.06 319 ASP A O 1
ATOM 2496 N N . TYR A 1 320 ? -8.667 -6.065 34.325 1.00 84.19 320 TYR A N 1
ATOM 2497 C CA . TYR A 1 320 ? -8.347 -5.821 32.929 1.00 84.19 320 TYR A CA 1
ATOM 2498 C C . TYR A 1 320 ? -7.095 -4.974 32.831 1.00 84.19 320 TYR A C 1
ATOM 2500 O O . TYR A 1 320 ? -6.964 -3.910 33.438 1.00 84.19 320 TYR A O 1
ATOM 2508 N N . VAL A 1 321 ? -6.155 -5.433 32.020 1.00 83.69 321 VAL A N 1
ATOM 2509 C CA . VAL A 1 321 ? -4.933 -4.693 31.734 1.00 83.69 321 VAL A CA 1
ATOM 2510 C C . VAL A 1 321 ? -5.059 -4.075 30.355 1.00 83.69 321 VAL A C 1
ATOM 2512 O O . VAL A 1 321 ? -5.552 -4.695 29.409 1.00 83.69 321 VAL A O 1
ATOM 2515 N N . VAL A 1 322 ? -4.605 -2.830 30.237 1.00 85.38 322 VAL A N 1
ATOM 2516 C CA . VAL A 1 322 ? -4.551 -2.159 28.946 1.00 85.38 322 VAL A CA 1
ATOM 2517 C C . VAL A 1 322 ? -3.304 -2.612 28.203 1.00 85.38 322 VAL A C 1
ATOM 2519 O O . VAL A 1 322 ? -2.173 -2.402 28.656 1.00 85.38 322 VAL A O 1
ATOM 2522 N N . PHE A 1 323 ? -3.516 -3.173 27.023 1.00 86.38 323 PHE A N 1
ATOM 2523 C CA . PHE A 1 323 ? -2.474 -3.466 26.056 1.00 86.38 323 PHE A CA 1
ATOM 2524 C C . PHE A 1 323 ? -2.556 -2.487 24.890 1.00 86.38 323 PHE A C 1
ATOM 2526 O O . PHE A 1 323 ? -3.619 -1.975 24.540 1.00 86.38 323 PHE A O 1
ATOM 2533 N N . VAL A 1 324 ? -1.409 -2.225 24.278 1.00 82.62 324 VAL A N 1
ATOM 2534 C CA . VAL A 1 324 ? -1.322 -1.554 22.984 1.00 82.62 324 VAL A CA 1
ATOM 2535 C C . VAL A 1 324 ? -1.018 -2.644 21.968 1.00 82.62 324 VAL A C 1
ATOM 2537 O O . VAL A 1 324 ? 0.052 -3.256 22.073 1.00 82.62 324 VAL A O 1
ATOM 2540 N N . PRO A 1 325 ? -1.920 -2.937 21.014 1.00 80.50 325 PRO A N 1
ATOM 2541 C CA . PRO A 1 325 ? -1.574 -3.847 19.942 1.00 80.50 325 PRO A CA 1
ATOM 2542 C C . PRO A 1 325 ? -0.402 -3.259 19.175 1.00 80.50 325 PRO A C 1
ATOM 2544 O O . PRO A 1 325 ? -0.346 -2.047 18.936 1.00 80.50 325 PRO A O 1
ATOM 2547 N N . PHE A 1 326 ? 0.543 -4.117 18.794 1.00 68.44 326 PHE A N 1
ATOM 2548 C CA . PHE A 1 326 ? 1.503 -3.752 17.776 1.00 68.44 326 PHE A CA 1
ATOM 2549 C C . PHE A 1 326 ? 0.699 -3.525 16.508 1.00 68.44 326 PHE A C 1
ATOM 2551 O O . PHE A 1 326 ? 0.356 -4.453 15.787 1.00 68.44 326 PHE A O 1
ATOM 2558 N N . VAL A 1 327 ? 0.338 -2.272 16.281 1.00 59.81 327 VAL A N 1
ATOM 2559 C CA . VAL A 1 327 ? -0.222 -1.840 15.023 1.00 59.81 327 VAL A CA 1
ATOM 2560 C C . VAL A 1 327 ? 0.968 -1.802 14.093 1.00 59.81 327 VAL A C 1
ATOM 2562 O O . VAL A 1 327 ? 1.798 -0.899 14.245 1.00 59.81 327 VAL A O 1
ATOM 2565 N N . PRO A 1 328 ? 1.106 -2.770 13.161 1.00 51.19 328 PRO A N 1
ATOM 2566 C CA . PRO A 1 328 ? 2.115 -2.643 12.134 1.00 51.19 328 PRO A CA 1
ATOM 2567 C C . PRO A 1 328 ? 1.811 -1.298 11.514 1.00 51.19 328 PRO A C 1
ATOM 2569 O O . PRO A 1 328 ? 0.674 -1.099 11.086 1.00 51.19 328 PRO A O 1
ATOM 2572 N N . GLU A 1 329 ? 2.775 -0.383 11.569 1.00 50.22 329 GLU A N 1
ATOM 2573 C CA . GLU A 1 329 ? 2.696 0.986 11.077 1.00 50.22 329 GLU A CA 1
ATOM 2574 C C . GLU A 1 329 ? 2.274 0.908 9.621 1.00 50.22 329 GLU A C 1
ATOM 2576 O O . GLU A 1 329 ? 3.109 0.695 8.744 1.00 50.22 329 GLU A O 1
ATOM 2581 N N . ALA A 1 330 ? 0.961 0.806 9.413 1.00 44.25 330 ALA A N 1
ATOM 2582 C CA . ALA A 1 330 ? 0.415 0.241 8.201 1.00 44.25 330 ALA A CA 1
ATOM 2583 C C . ALA A 1 330 ? 0.915 1.120 7.078 1.00 44.25 330 ALA A C 1
ATOM 2585 O O . ALA A 1 330 ? 1.300 2.279 7.280 1.00 44.25 330 ALA A O 1
ATOM 2586 N N . LEU A 1 331 ? 0.774 0.627 5.867 1.00 45.34 331 LEU A N 1
ATOM 2587 C CA . LEU A 1 331 ? 0.830 1.539 4.751 1.00 45.34 331 LEU A CA 1
ATOM 2588 C C . LEU A 1 331 ? -0.299 2.618 4.829 1.00 45.34 331 LEU A C 1
ATOM 2590 O O . LEU A 1 331 ? -0.456 3.425 3.918 1.00 45.34 331 LEU A O 1
ATOM 2594 N N . SER A 1 332 ? -1.034 2.701 5.957 1.00 40.66 332 SER A N 1
ATOM 2595 C CA . SER A 1 332 ? -1.950 3.753 6.398 1.00 40.66 332 SER A CA 1
ATOM 2596 C C . SER A 1 332 ? -1.409 5.160 6.205 1.00 40.66 332 SER A C 1
ATOM 2598 O O . SER A 1 332 ? -2.189 6.059 5.910 1.00 40.66 332 SER A O 1
ATOM 2600 N N . ASN A 1 333 ? -0.089 5.341 6.318 1.00 45.09 333 ASN A N 1
ATOM 2601 C CA . ASN A 1 333 ? 0.567 6.636 6.127 1.00 45.09 333 ASN A CA 1
ATOM 2602 C C . ASN A 1 333 ? 1.362 6.720 4.814 1.00 45.09 333 ASN A C 1
ATOM 2604 O O . ASN A 1 333 ? 2.118 7.669 4.629 1.00 45.09 333 ASN A O 1
ATOM 2608 N N . ILE A 1 334 ? 1.198 5.771 3.884 1.00 49.69 334 ILE A N 1
ATOM 2609 C CA . ILE A 1 334 ? 1.708 5.960 2.526 1.00 49.69 334 ILE A CA 1
ATOM 2610 C C . ILE A 1 334 ? 0.893 7.073 1.890 1.00 49.69 334 ILE A C 1
ATOM 2612 O O . ILE A 1 334 ? -0.247 6.864 1.463 1.00 49.69 334 ILE A O 1
ATOM 2616 N N . ARG A 1 335 ? 1.469 8.256 1.751 1.00 55.91 335 ARG A N 1
ATOM 2617 C CA . ARG A 1 335 ? 1.211 9.062 0.563 1.00 55.91 335 ARG A CA 1
ATOM 2618 C C . ARG A 1 335 ? 2.273 8.638 -0.431 1.00 55.91 335 ARG A C 1
ATOM 2620 O O . ARG A 1 335 ? 3.452 8.864 -0.193 1.00 55.91 335 ARG A O 1
ATOM 2627 N N . GLY A 1 336 ? 1.849 7.925 -1.474 1.00 56.28 336 GLY A N 1
ATOM 2628 C CA . GLY A 1 336 ? 2.751 7.542 -2.549 1.00 56.28 336 GLY A CA 1
ATOM 2629 C C . GLY A 1 336 ? 3.346 8.825 -3.103 1.00 56.28 336 GLY A C 1
ATOM 2630 O O . GLY A 1 336 ? 2.591 9.713 -3.502 1.00 56.28 336 GLY A O 1
ATOM 2631 N N . ARG A 1 337 ? 4.664 8.963 -3.039 1.00 64.44 337 ARG A N 1
ATOM 2632 C CA . ARG A 1 337 ? 5.364 10.082 -3.658 1.00 64.44 337 ARG A CA 1
ATOM 2633 C C . ARG A 1 337 ? 6.295 9.551 -4.715 1.00 64.44 337 ARG A C 1
ATOM 2635 O O . ARG A 1 337 ? 7.001 8.579 -4.470 1.00 64.44 337 ARG A O 1
ATOM 2642 N N . VAL A 1 338 ? 6.286 10.198 -5.866 1.00 64.00 338 VAL A N 1
ATOM 2643 C CA . VAL A 1 338 ? 7.164 9.850 -6.977 1.00 64.00 338 VAL A CA 1
ATOM 2644 C C . VAL A 1 338 ? 8.174 10.971 -7.151 1.00 64.00 338 VAL A C 1
ATOM 2646 O O . VAL A 1 338 ? 7.795 12.142 -7.118 1.00 64.00 338 VAL A O 1
ATOM 2649 N N . THR A 1 339 ? 9.460 10.651 -7.254 1.00 72.62 339 THR A N 1
ATOM 2650 C CA . THR A 1 339 ? 10.488 11.662 -7.534 1.00 72.62 339 THR A CA 1
ATOM 2651 C C . THR A 1 339 ? 10.672 11.865 -9.028 1.00 72.62 339 THR A C 1
ATOM 2653 O O . THR A 1 339 ? 10.649 10.909 -9.793 1.00 72.62 339 THR A O 1
ATOM 2656 N N . ALA A 1 340 ? 10.878 13.126 -9.411 1.00 56.66 340 ALA A N 1
ATOM 2657 C CA . ALA A 1 340 ? 11.129 13.576 -10.771 1.00 56.66 340 ALA A CA 1
ATOM 2658 C C . ALA A 1 340 ? 12.338 14.534 -10.765 1.00 56.66 340 ALA A C 1
ATOM 2660 O O . ALA A 1 340 ? 12.194 15.748 -10.666 1.00 56.66 340 ALA A O 1
ATOM 2661 N N . GLY A 1 341 ? 13.556 13.991 -10.799 1.00 52.75 341 GLY A N 1
ATOM 2662 C CA . GLY A 1 341 ? 14.801 14.772 -10.888 1.00 52.75 341 GLY A CA 1
ATOM 2663 C C . GLY A 1 341 ? 15.465 15.151 -9.551 1.00 52.75 341 GLY A C 1
ATOM 2664 O O . GLY A 1 341 ? 15.079 14.686 -8.484 1.00 52.75 341 GLY A O 1
ATOM 2665 N N . ARG A 1 342 ? 16.531 15.971 -9.619 1.00 53.88 342 ARG A N 1
ATOM 2666 C CA . ARG A 1 342 ? 17.360 16.407 -8.461 1.00 53.88 342 ARG A CA 1
ATOM 2667 C C . ARG A 1 342 ? 17.057 17.822 -7.951 1.00 53.88 342 ARG A C 1
ATOM 2669 O O . ARG A 1 342 ? 17.603 18.235 -6.932 1.00 53.88 342 ARG A O 1
ATOM 2676 N N . ASN A 1 343 ? 16.245 18.595 -8.666 1.00 60.91 343 ASN A N 1
ATOM 2677 C CA . ASN A 1 343 ? 15.950 19.975 -8.301 1.00 60.91 343 ASN A CA 1
ATOM 2678 C C . ASN A 1 343 ? 14.823 20.052 -7.263 1.00 60.91 343 ASN A C 1
ATOM 2680 O O . ASN A 1 343 ? 13.667 20.163 -7.648 1.00 60.91 343 ASN A O 1
ATOM 2684 N N . PHE A 1 344 ? 15.142 20.033 -5.965 1.00 59.56 344 PHE A N 1
ATOM 2685 C CA . PHE A 1 344 ? 14.158 20.051 -4.862 1.00 59.56 344 PHE A CA 1
ATOM 2686 C C . PHE A 1 344 ? 13.172 21.239 -4.864 1.00 59.56 344 PHE A C 1
ATOM 2688 O O . PHE A 1 344 ? 12.239 21.240 -4.066 1.00 59.56 344 PHE A O 1
ATOM 2695 N N . SER A 1 345 ? 13.362 22.234 -5.740 1.00 56.03 345 SER A N 1
ATOM 2696 C CA . SER A 1 345 ? 12.400 23.318 -5.985 1.00 56.03 345 SER A CA 1
ATOM 2697 C C . SER A 1 345 ? 11.337 22.998 -7.049 1.00 56.03 345 SER A C 1
ATOM 2699 O O . SER A 1 345 ? 10.369 23.744 -7.182 1.00 56.03 345 SER A O 1
ATOM 2701 N N . ASP A 1 346 ? 11.488 21.904 -7.802 1.00 63.62 346 ASP A N 1
ATOM 2702 C CA . ASP A 1 346 ? 10.513 21.451 -8.792 1.00 63.62 346 ASP A CA 1
ATOM 2703 C C . ASP A 1 346 ? 9.287 20.855 -8.073 1.00 63.62 346 ASP A C 1
ATOM 2705 O O . ASP A 1 346 ? 9.437 19.906 -7.295 1.00 63.62 346 ASP A O 1
ATOM 2709 N N . PRO A 1 347 ? 8.067 21.365 -8.324 1.00 60.06 347 PRO A N 1
ATOM 2710 C CA . PRO A 1 347 ? 6.849 20.853 -7.696 1.00 60.06 347 PRO A CA 1
ATOM 2711 C C . PRO A 1 347 ? 6.546 19.386 -8.048 1.00 60.06 347 PRO A C 1
ATOM 2713 O O . PRO A 1 347 ? 5.734 18.752 -7.372 1.00 60.06 347 PRO A O 1
ATOM 2716 N N . ASN A 1 348 ? 7.188 18.834 -9.082 1.00 61.03 348 ASN A N 1
ATOM 2717 C CA . ASN A 1 348 ? 7.072 17.430 -9.465 1.00 61.03 348 ASN A CA 1
ATOM 2718 C C . ASN A 1 348 ? 7.996 16.511 -8.655 1.00 61.03 348 ASN A C 1
ATOM 2720 O O . ASN A 1 348 ? 7.814 15.291 -8.675 1.00 61.03 348 ASN A O 1
ATOM 2724 N N . ILE A 1 349 ? 8.964 17.058 -7.911 1.00 69.44 349 ILE A N 1
ATOM 2725 C CA . ILE A 1 349 ? 9.753 16.253 -6.986 1.00 69.44 349 ILE A CA 1
ATOM 2726 C C . ILE A 1 349 ? 8.890 15.845 -5.814 1.00 69.44 349 ILE A C 1
ATOM 2728 O O . ILE A 1 349 ? 8.295 16.668 -5.121 1.00 69.44 349 ILE A O 1
ATOM 2732 N N . LEU A 1 350 ? 8.875 14.534 -5.567 1.00 74.62 350 LEU A N 1
ATOM 2733 C CA . LEU A 1 350 ? 8.105 13.941 -4.491 1.00 74.62 350 LEU A CA 1
ATOM 2734 C C . LEU A 1 350 ? 6.607 14.243 -4.642 1.00 74.62 350 LEU A C 1
ATOM 2736 O O . LEU A 1 350 ? 5.900 14.381 -3.644 1.00 74.62 350 LEU A O 1
ATOM 2740 N N . ALA A 1 351 ? 6.110 14.316 -5.878 1.00 79.38 351 ALA A N 1
ATOM 2741 C CA . ALA A 1 351 ? 4.705 14.567 -6.164 1.00 79.38 351 ALA A CA 1
ATOM 2742 C C . ALA A 1 351 ? 3.825 13.480 -5.537 1.00 79.38 351 ALA A C 1
ATOM 2744 O O . ALA A 1 351 ? 4.067 12.285 -5.718 1.00 79.38 351 ALA A O 1
ATOM 2745 N N . GLY A 1 352 ? 2.804 13.898 -4.785 1.00 84.06 352 GLY A N 1
ATOM 2746 C CA . GLY A 1 352 ? 1.821 12.979 -4.221 1.00 84.06 352 GLY A CA 1
ATOM 2747 C C . GLY A 1 352 ? 0.957 12.361 -5.318 1.00 84.06 352 GLY A C 1
ATOM 2748 O O . GLY A 1 352 ? 0.537 13.062 -6.234 1.00 84.06 352 GLY A O 1
ATOM 2749 N N . VAL A 1 353 ? 0.665 11.065 -5.215 1.00 88.38 353 VAL A N 1
ATOM 2750 C CA . VAL A 1 353 ? -0.240 10.379 -6.150 1.00 88.38 353 VAL A CA 1
ATOM 2751 C C . VAL A 1 353 ? -1.688 10.369 -5.634 1.00 88.38 353 VAL A C 1
ATOM 2753 O O . VAL A 1 353 ? -1.905 10.201 -4.425 1.00 88.38 353 VAL A O 1
ATOM 2756 N N . PRO A 1 354 ? -2.696 10.529 -6.514 1.00 91.38 354 PRO A N 1
ATOM 2757 C CA . PRO A 1 354 ? -4.102 10.473 -6.134 1.00 91.38 354 PRO A CA 1
ATOM 2758 C C . PRO A 1 354 ? -4.483 9.079 -5.630 1.00 91.38 354 PRO A C 1
ATOM 2760 O O . PRO A 1 354 ? -4.241 8.064 -6.283 1.00 91.38 354 PRO A O 1
ATOM 2763 N N . LYS A 1 355 ? -5.103 9.030 -4.448 1.00 88.50 355 LYS A N 1
ATOM 2764 C CA . LYS A 1 355 ? -5.445 7.769 -3.769 1.00 88.50 355 LYS A CA 1
ATOM 2765 C C . LYS A 1 355 ? -6.788 7.190 -4.189 1.00 88.50 355 LYS A C 1
ATOM 2767 O O . LYS A 1 355 ? -7.054 6.028 -3.890 1.00 88.50 355 LYS A O 1
ATOM 2772 N N . THR A 1 356 ? -7.613 7.986 -4.859 1.00 92.62 356 THR A N 1
ATOM 2773 C CA . THR A 1 356 ? -8.900 7.555 -5.394 1.00 92.62 356 THR A CA 1
ATOM 2774 C C . THR A 1 356 ? -8.987 7.849 -6.883 1.00 92.62 356 THR A C 1
ATOM 2776 O O . THR A 1 356 ? -8.355 8.790 -7.363 1.00 92.62 356 THR A O 1
ATOM 2779 N N . GLU A 1 357 ? -9.795 7.083 -7.610 1.00 95.19 357 GLU A N 1
ATOM 2780 C CA . GLU A 1 357 ? -10.059 7.347 -9.032 1.00 95.19 357 GLU A CA 1
ATOM 2781 C C . GLU A 1 357 ? -10.649 8.731 -9.266 1.00 95.19 357 GLU A C 1
ATOM 2783 O O . GLU A 1 357 ? -10.322 9.395 -10.245 1.00 95.19 357 GLU A O 1
ATOM 2788 N N . ARG A 1 358 ? -11.500 9.186 -8.340 1.00 93.69 358 ARG A N 1
ATOM 2789 C CA . ARG A 1 358 ? -12.082 10.526 -8.386 1.00 93.69 358 ARG A CA 1
ATOM 2790 C C . ARG A 1 358 ? -10.991 11.593 -8.349 1.00 93.69 358 ARG A C 1
ATOM 2792 O O . ARG A 1 358 ? -11.005 12.497 -9.179 1.00 93.69 358 ARG A O 1
ATOM 2799 N N . ASP A 1 359 ? -10.047 11.478 -7.418 1.00 91.56 359 ASP A N 1
ATOM 2800 C CA . ASP A 1 359 ? -8.925 12.417 -7.325 1.00 91.56 359 ASP A CA 1
ATOM 2801 C C . ASP A 1 359 ? -8.020 12.319 -8.557 1.00 91.56 359 ASP A C 1
ATOM 2803 O O . ASP A 1 359 ? -7.516 13.334 -9.028 1.00 91.56 359 ASP A O 1
ATOM 2807 N N . ALA A 1 360 ? -7.842 11.114 -9.105 1.00 94.88 360 ALA A N 1
ATOM 2808 C CA . ALA A 1 360 ? -7.066 10.888 -10.319 1.00 94.88 360 ALA A CA 1
ATOM 2809 C C . ALA A 1 360 ? -7.683 11.614 -11.515 1.00 94.88 360 ALA A C 1
ATOM 2811 O O . ALA A 1 360 ? -6.993 12.365 -12.202 1.00 94.88 360 ALA A O 1
ATOM 2812 N N . ALA A 1 361 ? -8.992 11.458 -11.712 1.00 95.38 361 ALA A N 1
ATOM 2813 C CA . ALA A 1 361 ? -9.736 12.130 -12.768 1.00 95.38 361 ALA A CA 1
ATOM 2814 C C . ALA A 1 361 ? -9.661 13.660 -12.632 1.00 95.38 361 ALA A C 1
ATOM 2816 O O . ALA A 1 361 ? -9.402 14.350 -13.616 1.00 95.38 361 ALA A O 1
ATOM 2817 N N . ILE A 1 362 ? -9.802 14.193 -11.411 1.00 93.69 362 ILE A N 1
ATOM 2818 C CA . ILE A 1 362 ? -9.635 15.632 -11.129 1.00 93.69 362 ILE A CA 1
ATOM 2819 C C . ILE A 1 362 ? -8.218 16.105 -11.487 1.00 93.69 362 ILE A C 1
ATOM 2821 O O . ILE A 1 362 ? -8.042 17.210 -11.992 1.00 93.69 362 ILE A O 1
ATOM 2825 N N . GLN A 1 363 ? -7.209 15.262 -11.266 1.00 91.81 363 GLN A N 1
ATOM 2826 C CA . GLN A 1 363 ? -5.813 15.536 -11.612 1.00 91.81 363 GLN A CA 1
ATOM 2827 C C . GLN A 1 363 ? -5.473 15.221 -13.082 1.00 91.81 363 GLN A C 1
ATOM 2829 O O . GLN A 1 363 ? -4.301 15.223 -13.456 1.00 91.81 363 GLN A O 1
ATOM 2834 N N . GLY A 1 364 ? -6.468 14.966 -13.936 1.00 94.25 364 GLY A N 1
ATOM 2835 C CA . GLY A 1 364 ? -6.275 14.760 -15.374 1.00 94.25 364 GLY A CA 1
ATOM 2836 C C . GLY A 1 364 ? -5.756 13.374 -15.757 1.00 94.25 364 GLY A C 1
ATOM 2837 O O . GLY A 1 364 ? -5.258 13.192 -16.868 1.00 94.25 364 GLY A O 1
ATOM 2838 N N . PHE A 1 365 ? -5.850 12.393 -14.858 1.00 96.31 365 PHE A N 1
ATOM 2839 C CA . PHE A 1 365 ? -5.627 10.999 -15.216 1.00 96.31 365 PHE A CA 1
ATOM 2840 C C . PHE A 1 365 ? -6.864 10.424 -15.912 1.00 96.31 365 PHE A C 1
ATOM 2842 O O . PHE A 1 365 ? -7.994 10.632 -15.469 1.00 96.31 365 PHE A O 1
ATOM 2849 N N . SER A 1 366 ? -6.652 9.643 -16.967 1.00 97.69 366 SER A N 1
ATOM 2850 C CA . SER A 1 366 ? -7.698 8.916 -17.682 1.00 97.69 366 SER A CA 1
ATOM 2851 C C . SER A 1 366 ? -7.456 7.412 -17.633 1.00 97.69 366 SER A C 1
ATOM 2853 O O . SER A 1 366 ? -6.315 6.945 -17.658 1.00 97.69 366 SER A O 1
ATOM 2855 N N . MET A 1 367 ? -8.547 6.650 -17.554 1.00 97.69 367 MET A N 1
ATOM 2856 C CA . MET A 1 367 ? -8.500 5.191 -17.557 1.00 97.69 367 MET A CA 1
ATOM 2857 C C . MET A 1 367 ? -8.071 4.678 -18.937 1.00 97.69 367 MET A C 1
ATOM 2859 O O . MET A 1 367 ? -8.581 5.145 -19.956 1.00 97.69 367 MET A O 1
ATOM 2863 N N . ILE A 1 368 ? -7.160 3.708 -18.964 1.00 96.94 368 ILE A N 1
ATOM 2864 C CA . ILE A 1 368 ? -6.679 3.045 -20.188 1.00 96.94 368 ILE A CA 1
ATOM 2865 C C . ILE A 1 368 ? -7.026 1.564 -20.249 1.00 96.94 368 ILE A C 1
ATOM 2867 O O . ILE A 1 368 ? -7.088 0.996 -21.335 1.00 96.94 368 ILE A O 1
ATOM 2871 N N . SER A 1 369 ? -7.273 0.939 -19.102 1.00 96.56 369 SER A N 1
ATOM 2872 C CA . SER A 1 369 ? -7.816 -0.409 -19.039 1.00 96.56 369 SER A CA 1
ATOM 2873 C C . SER A 1 369 ? -8.543 -0.625 -17.722 1.00 96.56 369 SER A C 1
ATOM 2875 O O . SER A 1 369 ? -8.282 0.061 -16.731 1.00 96.56 369 SER A O 1
ATOM 2877 N N . ASP A 1 370 ? -9.413 -1.624 -17.720 1.00 95.25 370 ASP A N 1
ATOM 2878 C CA . ASP A 1 370 ? -10.051 -2.157 -16.522 1.00 95.25 370 ASP A CA 1
ATOM 2879 C C . ASP A 1 370 ? -9.360 -3.475 -16.106 1.00 95.25 370 ASP A C 1
ATOM 2881 O O . ASP A 1 370 ? -8.263 -3.782 -16.582 1.00 95.25 370 ASP A O 1
ATOM 2885 N N . CYS A 1 371 ? -10.015 -4.249 -15.246 1.00 93.38 371 CYS A N 1
ATOM 2886 C CA . CYS A 1 371 ? -9.688 -5.578 -14.737 1.00 93.38 371 CYS A CA 1
ATOM 2887 C C . CYS A 1 371 ? -9.652 -6.695 -15.799 1.00 93.38 371 CYS A C 1
ATOM 2889 O O . CYS A 1 371 ? -10.190 -7.785 -15.604 1.00 93.38 371 CYS A O 1
ATOM 2891 N N . SER A 1 372 ? -9.005 -6.436 -16.929 1.00 87.56 372 SER A N 1
ATOM 2892 C CA . SER A 1 372 ? -8.859 -7.348 -18.060 1.00 87.56 372 SER A CA 1
ATOM 2893 C C . SER A 1 372 ? -7.393 -7.473 -18.474 1.00 87.56 372 SER A C 1
ATOM 2895 O O . SER A 1 372 ? -6.666 -6.481 -18.473 1.00 87.56 372 SER A O 1
ATOM 2897 N N . GLY A 1 373 ? -6.988 -8.660 -18.929 1.00 90.50 373 GLY A N 1
ATOM 2898 C CA . GLY A 1 373 ? -5.647 -8.908 -19.466 1.00 90.50 373 GLY A CA 1
ATOM 2899 C C . GLY A 1 373 ? -4.635 -9.350 -18.407 1.00 90.50 373 GLY A C 1
ATOM 2900 O O . GLY A 1 373 ? -4.993 -10.008 -17.434 1.00 90.50 373 GLY A O 1
ATOM 2901 N N . ASN A 1 374 ? -3.362 -9.006 -18.621 1.00 95.25 374 ASN A N 1
ATOM 2902 C CA . ASN A 1 374 ? -2.229 -9.460 -17.797 1.00 95.25 374 ASN A CA 1
ATOM 2903 C C . ASN A 1 374 ? -2.021 -8.631 -16.515 1.00 95.25 374 ASN A C 1
ATOM 2905 O O . ASN A 1 374 ? -1.089 -8.877 -15.749 1.00 95.25 374 ASN A O 1
ATOM 2909 N N . PHE A 1 375 ? -2.848 -7.611 -16.295 1.00 97.06 375 PHE A N 1
ATOM 2910 C CA . PHE A 1 375 ? -2.742 -6.692 -15.167 1.00 97.06 375 PHE A CA 1
ATOM 2911 C C . PHE A 1 375 ? -4.072 -6.641 -14.431 1.00 97.06 375 PHE A C 1
ATOM 2913 O O . PHE A 1 375 ? -5.134 -6.698 -15.048 1.00 97.06 375 PHE A O 1
ATOM 2920 N N . LEU A 1 376 ? -4.013 -6.526 -13.106 1.00 97.38 376 LEU A N 1
ATOM 2921 C CA . LEU A 1 376 ? -5.212 -6.389 -12.290 1.00 97.38 376 LEU A CA 1
ATOM 2922 C C . LEU A 1 376 ? -5.432 -4.931 -11.912 1.00 97.38 376 LEU A C 1
ATOM 2924 O O . LEU A 1 376 ? -4.499 -4.226 -11.542 1.00 97.38 376 LEU A O 1
ATOM 2928 N N . GLY A 1 377 ? -6.693 -4.520 -11.935 1.00 97.81 377 GLY A N 1
ATOM 2929 C CA . GLY A 1 377 ? -7.155 -3.206 -11.520 1.00 97.81 377 GLY A CA 1
ATOM 2930 C C . GLY A 1 377 ? -7.402 -2.261 -12.683 1.00 97.81 377 GLY A C 1
ATOM 2931 O O . GLY A 1 377 ? -6.988 -2.488 -13.819 1.00 97.81 377 GLY A O 1
ATOM 2932 N N . ARG A 1 378 ? -8.086 -1.167 -12.366 1.00 98.44 378 ARG A N 1
ATOM 2933 C CA . ARG A 1 378 ? -8.349 -0.082 -13.304 1.00 98.44 378 ARG A CA 1
ATOM 2934 C C . ARG A 1 378 ? -7.106 0.784 -13.412 1.00 98.44 378 ARG A C 1
ATOM 2936 O O . ARG A 1 378 ? -6.663 1.365 -12.421 1.00 98.44 378 ARG A O 1
ATOM 2943 N N . ARG A 1 379 ? -6.511 0.829 -14.603 1.00 98.19 379 ARG A N 1
ATOM 2944 C CA . ARG A 1 379 ? -5.242 1.516 -14.867 1.00 98.19 379 ARG A CA 1
ATOM 2945 C C . ARG A 1 379 ? -5.497 2.903 -15.423 1.00 98.19 379 ARG A C 1
ATOM 2947 O O . ARG A 1 379 ? -6.241 3.056 -16.388 1.00 98.19 379 ARG A O 1
ATOM 2954 N N . TYR A 1 380 ? -4.845 3.894 -14.834 1.00 98.06 380 TYR A N 1
ATOM 2955 C CA . TYR A 1 380 ? -5.001 5.304 -15.157 1.00 98.06 380 TYR A CA 1
ATOM 2956 C C . TYR A 1 380 ? -3.651 5.935 -15.480 1.00 98.06 380 TYR A C 1
ATOM 2958 O O . TYR A 1 380 ? -2.685 5.753 -14.738 1.00 98.06 380 TYR A O 1
ATOM 2966 N N . ILE A 1 381 ? -3.603 6.725 -16.550 1.00 96.06 381 ILE A N 1
ATOM 2967 C CA . ILE A 1 381 ? -2.408 7.470 -16.963 1.00 96.06 381 ILE A CA 1
ATOM 2968 C C . ILE A 1 381 ? -2.733 8.943 -17.137 1.00 96.06 381 ILE A C 1
ATOM 2970 O O . ILE A 1 381 ? -3.869 9.309 -17.425 1.00 96.06 381 ILE A O 1
ATOM 2974 N N . GLN A 1 382 ? -1.726 9.795 -16.999 1.00 93.69 382 GLN A N 1
ATOM 2975 C CA . GLN A 1 382 ? -1.867 11.229 -17.220 1.00 93.69 382 GLN A CA 1
ATOM 2976 C C . GLN A 1 382 ? -1.205 11.604 -18.545 1.00 93.69 382 GLN A C 1
ATOM 2978 O O . GLN A 1 382 ? -0.072 11.204 -18.801 1.00 93.69 382 GLN A O 1
ATOM 2983 N N . ASN A 1 383 ? -1.891 12.376 -19.393 1.00 91.69 383 ASN A N 1
ATOM 2984 C CA . ASN A 1 383 ? -1.330 12.921 -20.640 1.00 91.69 383 ASN A CA 1
ATOM 2985 C C . ASN A 1 383 ? -0.683 11.878 -21.577 1.00 91.69 383 ASN A C 1
ATOM 2987 O O . ASN A 1 383 ? 0.296 12.178 -22.256 1.00 91.69 383 ASN A O 1
ATOM 2991 N N . LYS A 1 384 ? -1.229 10.652 -21.620 1.00 93.50 384 LYS A N 1
ATOM 2992 C CA . LYS A 1 384 ? -0.691 9.521 -22.404 1.00 93.50 384 LYS A CA 1
ATOM 2993 C C . LYS A 1 384 ? 0.753 9.125 -22.043 1.00 93.50 384 LYS A C 1
ATOM 2995 O O . LYS A 1 384 ? 1.429 8.489 -22.844 1.00 93.50 384 LYS A O 1
ATOM 3000 N N . ASP A 1 385 ? 1.221 9.484 -20.850 1.00 92.81 385 ASP A N 1
ATOM 3001 C CA . ASP A 1 385 ? 2.560 9.155 -20.370 1.00 92.81 385 ASP A CA 1
ATOM 3002 C C . ASP A 1 385 ? 2.543 7.838 -19.576 1.00 92.81 385 ASP A C 1
ATOM 3004 O O . ASP A 1 385 ? 1.908 7.744 -18.525 1.00 92.81 385 ASP A O 1
ATOM 3008 N N . SER A 1 386 ? 3.242 6.816 -20.080 1.00 95.06 386 SER A N 1
ATOM 3009 C CA . SER A 1 386 ? 3.337 5.488 -19.457 1.00 95.06 386 SER A CA 1
ATOM 3010 C C . SER A 1 386 ? 4.322 5.421 -18.290 1.00 95.06 386 SER A C 1
ATOM 3012 O O . SER A 1 386 ? 4.415 4.381 -17.639 1.00 95.06 386 SER A O 1
ATOM 3014 N N . SER A 1 387 ? 5.069 6.492 -18.007 1.00 93.44 387 SER A N 1
ATOM 3015 C CA . SER A 1 387 ? 6.087 6.480 -16.952 1.00 93.44 387 SER A CA 1
ATOM 3016 C C . SER A 1 387 ? 5.505 6.260 -15.559 1.00 93.44 387 SER A C 1
ATOM 3018 O O . SER A 1 387 ? 6.141 5.598 -14.739 1.00 93.44 387 SER A O 1
ATOM 3020 N N . LEU A 1 388 ? 4.285 6.746 -15.304 1.00 94.19 388 LEU A N 1
ATOM 3021 C CA . LEU A 1 388 ? 3.535 6.490 -14.078 1.00 94.19 388 LEU A CA 1
ATOM 3022 C C . LEU A 1 388 ? 2.088 6.126 -14.400 1.00 94.19 388 LEU A C 1
ATOM 3024 O O . LEU A 1 388 ? 1.300 6.965 -14.837 1.00 94.19 388 LEU A O 1
ATOM 3028 N N . ILE A 1 389 ? 1.739 4.887 -14.086 1.00 97.00 389 ILE A N 1
ATOM 3029 C CA . ILE A 1 389 ? 0.398 4.339 -14.217 1.00 97.00 389 ILE A CA 1
ATOM 3030 C C . ILE A 1 389 ? -0.119 4.032 -12.819 1.00 97.00 389 ILE A C 1
ATOM 3032 O O . ILE A 1 389 ? 0.517 3.313 -12.045 1.00 97.00 389 ILE A O 1
ATOM 3036 N N . LEU A 1 390 ? -1.271 4.600 -12.486 1.00 97.44 390 LEU A N 1
ATOM 3037 C CA . LEU A 1 390 ? -1.941 4.361 -11.216 1.00 97.44 390 LEU A CA 1
ATOM 3038 C C . LEU A 1 390 ? -2.944 3.234 -11.394 1.00 97.44 390 LEU A C 1
ATOM 3040 O O . LEU A 1 390 ? -3.709 3.228 -12.355 1.00 97.44 390 LEU A O 1
ATOM 3044 N N . ILE A 1 391 ? -2.931 2.283 -10.469 1.00 98.19 391 ILE A N 1
ATOM 3045 C CA . ILE A 1 391 ? -3.821 1.128 -10.497 1.00 98.19 391 ILE A CA 1
ATOM 3046 C C . ILE A 1 391 ? -4.803 1.265 -9.345 1.00 98.19 391 ILE A C 1
ATOM 3048 O O . ILE A 1 391 ? -4.375 1.420 -8.201 1.00 98.19 391 ILE A O 1
ATOM 3052 N N . TYR A 1 392 ? -6.099 1.178 -9.624 1.00 97.69 392 TYR A N 1
ATOM 3053 C CA . TYR A 1 392 ? -7.169 1.228 -8.629 1.00 97.69 392 TYR A CA 1
ATOM 3054 C C . TYR A 1 392 ? -7.899 -0.112 -8.536 1.00 97.69 392 TYR A C 1
ATOM 3056 O O . TYR A 1 392 ? -8.040 -0.833 -9.523 1.00 97.69 392 TYR A O 1
ATOM 3064 N N . ASP A 1 393 ? -8.359 -0.454 -7.334 1.00 97.25 393 ASP A N 1
ATOM 3065 C CA . ASP A 1 393 ? -9.265 -1.587 -7.143 1.00 97.25 393 ASP A CA 1
ATOM 3066 C C . ASP A 1 393 ? -10.696 -1.259 -7.610 1.00 97.25 393 ASP A C 1
ATOM 3068 O O . ASP A 1 393 ? -11.024 -0.119 -7.956 1.00 97.25 393 ASP A O 1
ATOM 3072 N N . VAL A 1 394 ? -11.576 -2.261 -7.613 1.00 96.88 394 VAL A N 1
ATOM 3073 C CA . VAL A 1 394 ? -12.996 -2.115 -8.002 1.00 96.88 394 VAL A CA 1
ATOM 3074 C C . VAL A 1 394 ? -13.783 -1.095 -7.172 1.00 96.88 394 VAL A C 1
ATOM 3076 O O . VAL A 1 394 ? -14.815 -0.616 -7.627 1.00 96.88 394 VAL A O 1
ATOM 3079 N N . ASN A 1 395 ? -13.287 -0.700 -5.994 1.00 95.56 395 ASN A N 1
ATOM 3080 C CA . ASN A 1 395 ? -13.906 0.334 -5.157 1.00 95.56 395 ASN A CA 1
ATOM 3081 C C . ASN A 1 395 ? -13.268 1.719 -5.359 1.00 95.56 395 ASN A C 1
ATOM 3083 O O . ASN A 1 395 ? -13.610 2.676 -4.664 1.00 95.56 395 ASN A O 1
ATOM 3087 N N . GLY A 1 396 ? -12.348 1.835 -6.316 1.00 94.94 396 GLY A N 1
ATOM 3088 C CA . GLY A 1 396 ? -11.741 3.088 -6.744 1.00 94.94 396 GLY A CA 1
ATOM 3089 C C . GLY A 1 396 ? -10.631 3.570 -5.821 1.00 94.94 396 GLY A C 1
ATOM 3090 O O . GLY A 1 396 ? -10.370 4.771 -5.777 1.00 94.94 396 GLY A O 1
ATOM 3091 N N . VAL A 1 397 ? -9.987 2.669 -5.072 1.00 94.06 397 VAL A N 1
ATOM 3092 C CA . VAL A 1 397 ? -8.885 2.985 -4.150 1.00 94.06 397 VAL A CA 1
ATOM 3093 C C . VAL A 1 397 ? -7.564 2.499 -4.736 1.00 94.06 397 VAL A C 1
ATOM 3095 O O . VAL A 1 397 ? -7.491 1.394 -5.270 1.00 94.06 397 VAL A O 1
ATOM 3098 N N . ILE A 1 398 ? -6.500 3.301 -4.620 1.00 94.56 398 ILE A N 1
ATOM 3099 C CA . ILE A 1 398 ? -5.189 2.997 -5.211 1.00 94.56 398 ILE A CA 1
ATOM 3100 C C . ILE A 1 398 ? -4.642 1.655 -4.710 1.00 94.56 398 ILE A C 1
ATOM 3102 O O . ILE A 1 398 ? -4.361 1.471 -3.524 1.00 94.56 398 ILE A O 1
ATOM 3106 N N . ALA A 1 399 ? -4.551 0.686 -5.609 1.00 96.06 399 ALA A N 1
ATOM 3107 C CA . ALA A 1 399 ? -4.178 -0.700 -5.365 1.00 96.06 399 ALA A CA 1
ATOM 3108 C C . ALA A 1 399 ? -2.762 -1.030 -5.845 1.00 96.06 399 ALA A C 1
ATOM 3110 O O . ALA A 1 399 ? -2.228 -2.058 -5.441 1.00 96.06 399 ALA A O 1
ATOM 3111 N N . GLY A 1 400 ? -2.142 -0.179 -6.661 1.00 96.44 400 GLY A N 1
ATOM 3112 C CA . GLY A 1 400 ? -0.790 -0.402 -7.159 1.00 96.44 400 GLY A CA 1
ATOM 3113 C C . GLY A 1 400 ? -0.251 0.748 -7.999 1.00 96.44 400 GLY A C 1
ATOM 3114 O O . GLY A 1 400 ? -0.946 1.734 -8.260 1.00 96.44 400 GLY A O 1
ATOM 3115 N N . ILE A 1 401 ? 1.002 0.601 -8.414 1.00 96.69 401 ILE A N 1
ATOM 3116 C CA . ILE A 1 401 ? 1.692 1.489 -9.346 1.00 96.69 401 ILE A CA 1
ATOM 3117 C C . ILE A 1 401 ? 2.378 0.637 -10.410 1.00 96.69 401 ILE A C 1
ATOM 3119 O O . ILE A 1 401 ? 2.956 -0.411 -10.127 1.00 96.69 401 ILE A O 1
ATOM 3123 N N . GLN A 1 402 ? 2.335 1.122 -11.641 1.00 97.38 402 GLN A N 1
ATOM 3124 C CA . GLN A 1 402 ? 3.003 0.526 -12.781 1.00 97.38 402 GLN A CA 1
ATOM 3125 C C . GLN A 1 402 ? 3.825 1.589 -13.511 1.00 97.38 402 GLN A C 1
ATOM 3127 O O . GLN A 1 402 ? 3.503 2.777 -13.492 1.00 97.38 402 GLN A O 1
ATOM 3132 N N . THR A 1 403 ? 4.906 1.159 -14.146 1.00 96.94 403 THR A N 1
ATOM 3133 C CA . THR A 1 403 ? 5.705 1.988 -15.048 1.00 96.94 403 THR A CA 1
ATOM 3134 C C . THR A 1 403 ? 5.919 1.224 -16.347 1.00 96.94 403 THR A C 1
ATOM 3136 O O . THR A 1 403 ? 6.126 0.009 -16.324 1.00 96.94 403 THR A O 1
ATOM 3139 N N . GLY A 1 404 ? 5.789 1.919 -17.473 1.00 96.38 404 GLY A N 1
ATOM 3140 C CA . GLY A 1 404 ? 5.883 1.352 -18.811 1.00 96.38 404 GLY A CA 1
ATOM 3141 C C . GLY A 1 404 ? 7.013 1.979 -19.610 1.00 96.38 404 GLY A C 1
ATOM 3142 O O . GLY A 1 404 ? 7.084 3.204 -19.721 1.00 96.38 404 GLY A O 1
ATOM 3143 N N . ILE A 1 405 ? 7.841 1.131 -20.211 1.00 95.94 405 ILE A N 1
ATOM 3144 C CA . ILE A 1 405 ? 8.954 1.513 -21.084 1.00 95.94 405 ILE A CA 1
ATOM 3145 C C . ILE A 1 405 ? 8.697 0.992 -22.506 1.00 95.94 405 ILE A C 1
ATOM 3147 O O . ILE A 1 405 ? 8.081 -0.067 -22.649 1.00 95.94 405 ILE A O 1
ATOM 3151 N N . PRO A 1 406 ? 9.107 1.705 -23.568 1.00 95.19 406 PRO A N 1
ATOM 3152 C CA . PRO A 1 406 ? 8.908 1.219 -24.929 1.00 95.19 406 PRO A CA 1
ATOM 3153 C C . PRO A 1 406 ? 9.769 -0.023 -25.196 1.00 95.19 406 PRO A C 1
ATOM 3155 O O . PRO A 1 406 ? 10.843 -0.187 -24.615 1.00 95.19 406 PRO A O 1
ATOM 3158 N N . VAL A 1 407 ? 9.306 -0.895 -26.091 1.00 93.75 407 VAL A N 1
ATOM 3159 C CA . VAL A 1 407 ? 10.120 -2.014 -26.592 1.00 93.75 407 VAL A CA 1
ATOM 3160 C C . VAL A 1 407 ? 11.304 -1.503 -27.421 1.00 93.75 407 VAL A C 1
ATOM 3162 O O . VAL A 1 407 ? 11.210 -0.466 -28.076 1.00 93.75 407 VAL A O 1
ATOM 3165 N N . GLY A 1 408 ? 12.409 -2.254 -27.432 1.00 88.56 408 GLY A N 1
ATOM 3166 C CA . GLY A 1 408 ? 13.551 -1.967 -28.307 1.00 88.56 408 GLY A CA 1
ATOM 3167 C C . GLY A 1 408 ? 14.348 -0.720 -27.918 1.00 88.56 408 GLY A C 1
ATOM 3168 O O . GLY A 1 408 ? 14.775 0.032 -28.795 1.00 88.56 408 GLY A O 1
ATOM 3169 N N . LEU A 1 409 ? 14.551 -0.479 -26.618 1.00 90.81 409 LEU A N 1
ATOM 3170 C CA . LEU A 1 409 ? 15.424 0.604 -26.166 1.00 90.81 409 LEU A CA 1
ATOM 3171 C C . LEU A 1 409 ? 16.873 0.385 -26.624 1.00 90.81 409 LEU A C 1
ATOM 3173 O O . LEU A 1 409 ? 17.314 -0.730 -26.921 1.00 90.81 409 LEU A O 1
ATOM 3177 N N . VAL A 1 410 ? 17.633 1.482 -26.639 1.00 83.06 410 VAL A N 1
ATOM 3178 C CA . VAL A 1 410 ? 19.057 1.483 -26.995 1.00 83.06 410 VAL A CA 1
ATOM 3179 C C . VAL A 1 410 ? 19.809 0.442 -26.165 1.00 83.06 410 VAL A C 1
ATOM 3181 O O . VAL A 1 410 ? 19.626 0.357 -24.951 1.00 83.06 410 VAL A O 1
ATOM 3184 N N . GLY A 1 411 ? 20.660 -0.341 -26.833 1.00 79.44 411 GLY A N 1
ATOM 3185 C CA . GLY A 1 411 ? 21.431 -1.412 -26.200 1.00 79.44 411 GLY A CA 1
ATOM 3186 C C . GLY A 1 411 ? 20.666 -2.726 -26.014 1.00 79.44 411 GLY A C 1
ATOM 3187 O O . GLY A 1 411 ? 21.194 -3.621 -25.367 1.00 79.44 411 GLY A O 1
ATOM 3188 N N . GLY A 1 412 ? 19.454 -2.858 -26.571 1.00 82.75 412 GLY A N 1
ATOM 3189 C CA . GLY A 1 412 ? 18.662 -4.090 -26.472 1.00 82.75 412 GLY A CA 1
ATOM 3190 C C . GLY A 1 412 ? 18.056 -4.313 -25.085 1.00 82.75 412 GLY A C 1
ATOM 3191 O O . GLY A 1 412 ? 17.837 -5.453 -24.690 1.00 82.75 412 GLY A O 1
ATOM 3192 N N . TYR A 1 413 ? 17.824 -3.234 -24.331 1.00 88.31 413 TYR A N 1
ATOM 3193 C CA . TYR A 1 413 ? 17.252 -3.287 -22.987 1.00 88.31 413 TYR A CA 1
ATOM 3194 C C . TYR A 1 413 ? 15.704 -3.248 -23.014 1.00 88.31 413 TYR A C 1
ATOM 3196 O O . TYR A 1 413 ? 15.129 -2.506 -23.815 1.00 88.31 413 TYR A O 1
ATOM 3204 N N . PRO A 1 414 ? 15.011 -3.956 -22.103 1.00 90.50 414 PRO A N 1
ATOM 3205 C CA . PRO A 1 414 ? 15.532 -5.046 -21.288 1.00 90.50 414 PRO A CA 1
ATOM 3206 C C . PRO A 1 414 ? 15.778 -6.282 -22.155 1.00 90.50 414 PRO A C 1
ATOM 3208 O O . PRO A 1 414 ? 15.211 -6.433 -23.235 1.00 90.50 414 PRO A O 1
ATOM 3211 N N . THR A 1 415 ? 16.619 -7.176 -21.660 1.00 90.12 415 THR A N 1
ATOM 3212 C CA . THR A 1 415 ? 16.936 -8.430 -22.339 1.00 90.12 415 THR A CA 1
ATOM 3213 C C . THR A 1 415 ? 15.797 -9.442 -22.231 1.00 90.12 415 THR A C 1
ATOM 3215 O O . THR A 1 415 ? 14.986 -9.391 -21.304 1.00 90.12 415 THR A O 1
ATOM 3218 N N . GLU A 1 416 ? 15.729 -10.379 -23.183 1.00 90.06 416 GLU A N 1
ATOM 3219 C CA . GLU A 1 416 ? 14.615 -11.336 -23.307 1.00 90.06 416 GLU A CA 1
ATOM 3220 C C . GLU A 1 416 ? 14.389 -12.177 -22.045 1.00 90.06 416 GLU A C 1
ATOM 3222 O O . GLU A 1 416 ? 13.256 -12.502 -21.711 1.00 90.06 416 GLU A O 1
ATOM 3227 N N . ASN A 1 417 ? 15.446 -12.480 -21.289 1.00 91.25 417 ASN A N 1
ATOM 3228 C CA . ASN A 1 417 ? 15.361 -13.234 -20.037 1.00 91.25 417 ASN A CA 1
ATOM 3229 C C . ASN A 1 417 ? 14.599 -12.498 -18.918 1.00 91.25 417 ASN A C 1
ATOM 3231 O O . ASN A 1 417 ? 14.179 -13.142 -17.958 1.00 91.25 417 ASN A O 1
ATOM 3235 N N . LEU A 1 418 ? 14.407 -11.179 -19.035 1.00 93.19 418 LEU A N 1
ATOM 3236 C CA . LEU A 1 418 ? 13.598 -10.388 -18.109 1.00 93.19 418 LEU A CA 1
ATOM 3237 C C . LEU A 1 418 ? 12.131 -10.255 -18.562 1.00 93.19 418 LEU A C 1
ATOM 3239 O O . LEU A 1 418 ? 11.345 -9.570 -17.904 1.00 93.19 418 LEU A O 1
ATOM 3243 N N . ILE A 1 419 ? 11.744 -10.910 -19.663 1.00 94.25 419 ILE A N 1
ATOM 3244 C CA . ILE A 1 419 ? 10.397 -10.896 -20.244 1.00 94.25 419 ILE A CA 1
ATOM 3245 C C . ILE A 1 419 ? 9.856 -12.344 -20.245 1.00 94.25 419 ILE A C 1
ATOM 3247 O O . ILE A 1 419 ? 10.480 -13.229 -20.820 1.00 94.25 419 ILE A O 1
ATOM 3251 N N . PRO A 1 420 ? 8.707 -12.648 -19.609 1.00 92.88 420 PRO A N 1
ATOM 3252 C CA . PRO A 1 420 ? 7.757 -11.735 -18.982 1.00 92.88 420 PRO A CA 1
ATOM 3253 C C . PRO A 1 420 ? 8.078 -11.405 -17.502 1.00 92.88 420 PRO A C 1
AT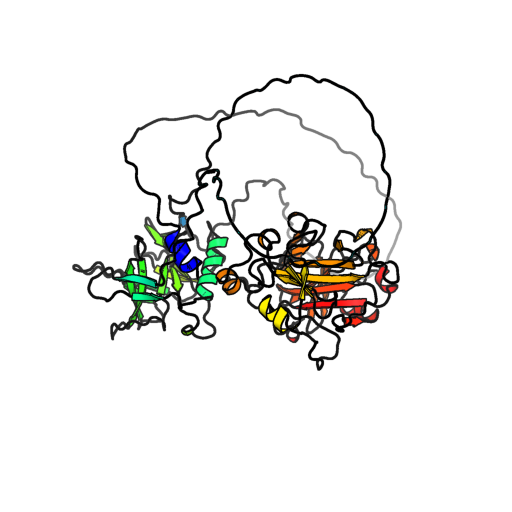OM 3255 O O . PRO A 1 420 ? 7.192 -11.002 -16.748 1.00 92.88 420 PRO A O 1
ATOM 3258 N N . ARG A 1 421 ? 9.301 -11.693 -17.033 1.00 94.31 421 ARG A N 1
ATOM 3259 C CA . ARG A 1 421 ? 9.659 -11.735 -15.605 1.00 94.31 421 ARG A CA 1
ATOM 3260 C C . ARG A 1 421 ? 10.874 -10.857 -15.282 1.00 94.31 421 ARG A C 1
ATOM 3262 O O . ARG A 1 421 ? 11.991 -11.312 -15.509 1.00 94.31 421 ARG A O 1
ATOM 3269 N N . PRO A 1 422 ? 10.715 -9.651 -14.710 1.00 95.88 422 PRO A N 1
ATOM 3270 C CA . PRO A 1 422 ? 9.469 -9.025 -14.249 1.00 95.88 422 PRO A CA 1
ATOM 3271 C C . PRO A 1 422 ? 8.741 -8.166 -15.299 1.00 95.88 422 PRO A C 1
ATOM 3273 O O . PRO A 1 422 ? 7.682 -7.622 -14.991 1.00 95.88 422 PRO A O 1
ATOM 3276 N N . PHE A 1 423 ? 9.288 -7.988 -16.507 1.00 97.44 423 PHE A N 1
ATOM 3277 C CA . PHE A 1 423 ? 8.677 -7.125 -17.521 1.00 97.44 423 PHE A CA 1
ATOM 3278 C C . PHE A 1 423 ? 7.539 -7.820 -18.247 1.00 97.44 423 PHE A C 1
ATOM 3280 O O . PHE A 1 423 ? 7.780 -8.716 -19.044 1.00 97.44 423 PHE A O 1
ATOM 3287 N N . VAL A 1 424 ? 6.310 -7.351 -18.073 1.00 97.56 424 VAL A N 1
ATOM 3288 C CA . VAL A 1 424 ? 5.150 -7.926 -18.759 1.00 97.56 424 VAL A CA 1
ATOM 3289 C C . VAL A 1 424 ? 4.838 -7.120 -20.023 1.00 97.56 424 VAL A C 1
ATOM 3291 O O . VAL A 1 424 ? 4.624 -5.908 -19.921 1.00 97.56 424 VAL A O 1
ATOM 3294 N N . PRO A 1 425 ? 4.813 -7.749 -21.212 1.00 97.00 425 PRO A N 1
ATOM 3295 C CA . PRO A 1 425 ? 4.541 -7.051 -22.463 1.00 97.00 425 PRO A CA 1
ATOM 3296 C C . PRO A 1 425 ? 3.048 -6.757 -22.650 1.00 97.00 425 PRO A C 1
ATOM 3298 O O . PRO A 1 425 ? 2.192 -7.603 -22.379 1.00 97.00 425 PRO A O 1
ATOM 3301 N N . GLU A 1 426 ? 2.744 -5.573 -23.181 1.00 96.06 426 GLU A N 1
ATOM 3302 C CA . GLU A 1 426 ? 1.424 -5.205 -23.700 1.00 96.06 426 GLU A CA 1
ATOM 3303 C C . GLU A 1 426 ? 1.582 -4.139 -24.798 1.00 96.06 426 GLU A C 1
ATOM 3305 O O . GLU A 1 426 ? 2.056 -3.026 -24.565 1.00 96.06 426 GLU A O 1
ATOM 3310 N N . GLY A 1 427 ? 1.198 -4.493 -26.028 1.00 94.31 427 GLY A N 1
ATOM 3311 C CA . GLY A 1 427 ? 1.372 -3.621 -27.190 1.00 94.31 427 GLY A CA 1
ATOM 3312 C C . GLY A 1 427 ? 2.845 -3.288 -27.452 1.00 94.31 427 GLY A C 1
ATOM 3313 O O . GLY A 1 427 ? 3.684 -4.179 -27.544 1.00 94.31 427 GLY A O 1
ATOM 3314 N N . SER A 1 428 ? 3.155 -1.997 -27.586 1.00 94.94 428 SER A N 1
ATOM 3315 C CA . SER A 1 428 ? 4.512 -1.484 -27.833 1.00 94.94 428 SER A CA 1
ATOM 3316 C C . SER A 1 428 ? 5.305 -1.182 -26.555 1.00 94.94 428 SER A C 1
ATOM 3318 O O . SER A 1 428 ? 6.319 -0.484 -26.617 1.00 94.94 428 SER A O 1
ATOM 3320 N N . PHE A 1 429 ? 4.833 -1.647 -25.396 1.00 96.75 429 PHE A N 1
ATOM 3321 C CA . PHE A 1 429 ? 5.419 -1.344 -24.095 1.00 96.75 429 PHE A CA 1
ATOM 3322 C C . PHE A 1 429 ? 5.679 -2.607 -23.271 1.00 96.75 429 PHE A C 1
ATOM 3324 O O . PHE A 1 429 ? 5.021 -3.640 -23.417 1.00 96.75 429 PHE A O 1
ATOM 3331 N N . LEU A 1 430 ? 6.652 -2.486 -22.372 1.00 97.69 430 LEU A N 1
ATOM 3332 C CA . LEU A 1 430 ? 6.978 -3.439 -21.323 1.00 97.69 430 LEU A CA 1
ATOM 3333 C C . LEU A 1 430 ? 6.708 -2.782 -19.974 1.00 97.69 430 LEU A C 1
ATOM 3335 O O . LEU A 1 430 ? 7.127 -1.647 -19.742 1.00 97.69 430 LEU A O 1
ATOM 3339 N N . TYR A 1 431 ? 6.035 -3.499 -19.079 1.00 98.00 431 TYR A N 1
ATOM 3340 C CA . TYR A 1 431 ? 5.572 -2.943 -17.815 1.00 98.00 431 TYR A CA 1
ATOM 3341 C C . TYR A 1 431 ? 6.187 -3.641 -16.609 1.00 98.00 431 TYR A C 1
ATOM 3343 O O . TYR A 1 431 ? 6.226 -4.868 -16.541 1.00 98.00 431 TYR A O 1
ATOM 3351 N N . LEU A 1 432 ? 6.591 -2.843 -15.621 1.00 98.31 432 LEU A N 1
ATOM 3352 C CA . LEU A 1 432 ? 6.854 -3.301 -14.259 1.00 98.31 432 LEU A CA 1
ATOM 3353 C C . LEU A 1 432 ? 5.699 -2.869 -13.373 1.00 98.31 432 LEU A C 1
ATOM 3355 O O . LEU A 1 432 ? 5.290 -1.707 -13.409 1.00 98.31 432 LEU A O 1
ATOM 3359 N N . THR A 1 433 ? 5.197 -3.794 -12.561 1.00 98.38 433 THR A N 1
ATOM 3360 C CA . THR A 1 433 ? 3.989 -3.562 -11.768 1.00 98.38 433 THR A CA 1
ATOM 3361 C C . THR A 1 433 ? 4.206 -3.951 -10.323 1.00 98.38 433 THR A C 1
ATOM 3363 O O . THR A 1 433 ? 4.721 -5.032 -10.026 1.00 98.38 433 THR A O 1
ATOM 3366 N N . THR A 1 434 ? 3.770 -3.078 -9.420 1.00 97.75 434 THR A N 1
ATOM 3367 C CA . THR A 1 434 ? 3.685 -3.373 -7.997 1.00 97.75 434 THR A CA 1
ATOM 3368 C C . THR A 1 434 ? 2.274 -3.134 -7.478 1.00 97.75 434 THR A C 1
ATOM 3370 O O . THR A 1 434 ? 1.610 -2.168 -7.856 1.00 97.75 434 THR A O 1
ATOM 3373 N N . TYR A 1 435 ? 1.810 -4.010 -6.590 1.00 97.50 435 TYR A N 1
ATOM 3374 C CA . TYR A 1 435 ? 0.520 -3.887 -5.918 1.00 97.50 435 TYR A CA 1
ATOM 3375 C C . TYR A 1 435 ? 0.719 -3.660 -4.418 1.00 97.50 435 TYR A C 1
ATOM 3377 O O . TYR A 1 435 ? 1.637 -4.201 -3.806 1.00 97.50 435 TYR A O 1
ATOM 3385 N N . PHE A 1 436 ? -0.144 -2.845 -3.818 1.00 94.75 436 PHE A N 1
ATOM 3386 C CA . PHE A 1 436 ? -0.156 -2.514 -2.388 1.00 94.75 436 PHE A CA 1
ATOM 3387 C C . PHE A 1 436 ? -1.122 -3.394 -1.584 1.00 94.75 436 PHE A C 1
ATOM 3389 O O . PHE A 1 436 ? -1.151 -3.373 -0.349 1.00 94.75 436 PHE A O 1
ATOM 3396 N N . ILE A 1 437 ? -1.950 -4.157 -2.288 1.00 93.25 437 ILE A N 1
ATOM 3397 C CA . ILE A 1 437 ? -2.861 -5.141 -1.720 1.00 93.25 437 ILE A CA 1
ATOM 3398 C C . ILE A 1 437 ? -2.725 -6.453 -2.474 1.00 93.25 437 ILE A C 1
ATOM 3400 O O . ILE A 1 437 ? -2.199 -6.495 -3.583 1.00 93.25 437 ILE A O 1
ATOM 3404 N N . GLU A 1 438 ? -3.226 -7.511 -1.852 1.00 94.69 438 GLU A N 1
ATOM 3405 C CA . GLU A 1 438 ? -3.273 -8.841 -2.442 1.00 94.69 438 GLU A CA 1
ATOM 3406 C C . GLU A 1 438 ? -3.948 -8.811 -3.831 1.00 94.69 438 GLU A C 1
ATOM 3408 O O . GLU A 1 438 ? -5.115 -8.407 -3.923 1.00 94.69 438 GLU A O 1
ATOM 3413 N N . PRO A 1 439 ? -3.256 -9.252 -4.903 1.00 96.69 439 PRO A N 1
ATOM 3414 C CA . PRO A 1 439 ? -3.748 -9.141 -6.276 1.00 96.69 439 PRO A CA 1
ATOM 3415 C C . PRO A 1 439 ? -5.152 -9.726 -6.489 1.00 96.69 439 PRO A C 1
ATOM 3417 O O . PRO A 1 439 ? -5.995 -9.093 -7.123 1.00 96.69 439 PRO A O 1
ATOM 3420 N N . GLY A 1 440 ? -5.461 -10.873 -5.871 1.00 96.19 440 GLY A N 1
ATOM 3421 C CA . GLY A 1 440 ? -6.765 -11.539 -5.996 1.00 96.19 440 GLY A CA 1
ATOM 3422 C C . GLY A 1 440 ? -7.970 -10.719 -5.513 1.00 96.19 440 GLY A C 1
ATOM 3423 O O . GLY A 1 440 ? -9.099 -11.008 -5.910 1.00 96.19 440 GLY A O 1
ATOM 3424 N N . LYS A 1 441 ? -7.753 -9.674 -4.701 1.00 94.69 441 LYS A N 1
ATOM 3425 C CA . LYS A 1 441 ? -8.812 -8.775 -4.212 1.00 94.69 441 LYS A CA 1
ATOM 3426 C C . LYS A 1 441 ? -9.059 -7.581 -5.126 1.00 94.69 441 LYS A C 1
ATOM 3428 O O . LYS A 1 441 ? -10.143 -7.011 -5.074 1.00 94.69 441 LYS A O 1
ATOM 3433 N N . ILE A 1 442 ? -8.086 -7.189 -5.951 1.00 97.31 442 ILE A N 1
ATOM 3434 C CA . ILE A 1 442 ? -8.110 -5.917 -6.696 1.00 97.31 442 ILE A CA 1
ATOM 3435 C C . ILE A 1 442 ? -9.339 -5.827 -7.604 1.00 97.31 442 ILE A C 1
ATOM 3437 O O . ILE A 1 442 ? -10.026 -4.808 -7.608 1.00 97.31 442 ILE A O 1
ATOM 3441 N N . CYS A 1 443 ? -9.622 -6.911 -8.327 1.00 97.44 443 CYS A N 1
ATOM 3442 C CA . CYS A 1 443 ? -10.674 -6.979 -9.342 1.00 97.44 443 CYS A CA 1
ATOM 3443 C C . CYS A 1 443 ? -11.973 -7.647 -8.889 1.00 97.44 443 CYS A C 1
ATOM 3445 O O . CYS A 1 443 ? -12.886 -7.809 -9.691 1.00 97.44 443 CYS A O 1
ATOM 3447 N N . THR A 1 444 ? -12.052 -8.075 -7.631 1.00 95.62 444 THR A N 1
ATOM 3448 C CA . THR A 1 444 ? -13.182 -8.860 -7.122 1.00 95.62 444 THR A CA 1
ATOM 3449 C C . THR A 1 444 ? -13.931 -8.079 -6.053 1.00 95.62 444 THR A C 1
ATOM 3451 O O . THR A 1 444 ? -14.985 -7.513 -6.317 1.00 95.62 444 THR A O 1
ATOM 3454 N N . THR A 1 445 ? -13.380 -8.012 -4.845 1.00 94.38 445 THR A N 1
ATOM 3455 C CA . THR A 1 445 ? -14.010 -7.345 -3.701 1.00 94.38 445 THR A CA 1
ATOM 3456 C C . THR A 1 445 ? -13.505 -5.922 -3.496 1.00 94.38 445 THR A C 1
ATOM 3458 O O . THR A 1 445 ? -14.204 -5.101 -2.905 1.00 94.38 445 THR A O 1
ATOM 3461 N N . GLY A 1 446 ? -12.278 -5.633 -3.937 1.00 92.56 446 GLY A N 1
ATOM 3462 C CA . GLY A 1 446 ? -11.540 -4.417 -3.607 1.00 92.56 446 GLY A CA 1
ATOM 3463 C C . GLY A 1 446 ? -11.354 -4.247 -2.099 1.00 92.56 446 GLY A C 1
ATOM 3464 O O . GLY A 1 446 ? -11.562 -5.185 -1.324 1.00 92.56 446 GLY A O 1
ATOM 3465 N N . ARG A 1 447 ? -10.975 -3.036 -1.673 1.00 90.06 447 ARG A N 1
ATOM 3466 C CA . ARG A 1 447 ? -11.034 -2.641 -0.256 1.00 90.06 447 ARG A CA 1
ATOM 3467 C C . ARG A 1 447 ? -12.285 -1.850 0.048 1.00 90.06 447 ARG A C 1
ATOM 3469 O O . ARG A 1 447 ? -12.634 -0.925 -0.681 1.00 90.06 447 ARG A O 1
ATOM 3476 N N . ASN A 1 448 ? -12.907 -2.137 1.180 1.00 82.56 448 ASN A N 1
ATOM 3477 C CA . ASN A 1 448 ? -13.985 -1.312 1.703 1.00 82.56 448 ASN A CA 1
ATOM 3478 C C . ASN A 1 448 ? -13.446 -0.110 2.509 1.00 82.56 448 ASN A C 1
ATOM 3480 O O . ASN A 1 448 ? -12.278 -0.046 2.892 1.00 82.56 448 ASN A O 1
ATOM 3484 N N . ARG A 1 449 ? -14.325 0.848 2.834 1.00 73.31 449 ARG A N 1
ATOM 3485 C CA . ARG A 1 449 ? -13.962 2.071 3.577 1.00 73.31 449 ARG A CA 1
ATOM 3486 C C . ARG A 1 449 ? -13.283 1.799 4.927 1.00 73.31 449 ARG A C 1
ATOM 3488 O O . ARG A 1 449 ? -12.404 2.561 5.304 1.00 73.31 449 ARG A O 1
ATOM 3495 N N . ALA A 1 450 ? -13.666 0.743 5.649 1.00 68.69 450 ALA A N 1
ATOM 3496 C CA . ALA A 1 450 ? -13.049 0.409 6.936 1.00 68.69 450 ALA A CA 1
ATOM 3497 C C . ALA A 1 450 ? -11.623 -0.138 6.757 1.00 68.69 450 ALA A C 1
ATOM 3499 O O . ALA A 1 450 ? -10.730 0.188 7.541 1.00 68.69 450 ALA A O 1
ATOM 3500 N N . GLU A 1 451 ? -11.381 -0.910 5.696 1.00 72.88 451 GLU A N 1
ATOM 3501 C CA . GLU A 1 451 ? -10.033 -1.332 5.311 1.00 72.88 451 GLU A CA 1
ATOM 3502 C C . GLU A 1 451 ? -9.186 -0.114 4.940 1.00 72.88 451 GLU A C 1
ATOM 3504 O O . GLU A 1 451 ? -8.140 0.103 5.537 1.00 72.88 451 GLU A O 1
ATOM 3509 N N . VAL A 1 452 ? -9.666 0.773 4.067 1.00 77.69 452 VAL A N 1
ATOM 3510 C CA . VAL A 1 452 ? -8.931 2.009 3.739 1.00 77.69 452 VAL A CA 1
ATOM 3511 C C . VAL A 1 452 ? -8.636 2.844 4.989 1.00 77.69 452 VAL A C 1
ATOM 3513 O O . VAL A 1 452 ? -7.518 3.310 5.173 1.00 77.69 452 VAL A O 1
ATOM 3516 N N . SER A 1 453 ? -9.594 2.990 5.901 1.00 68.19 453 SER A N 1
ATOM 3517 C CA . SER A 1 453 ? -9.388 3.698 7.168 1.00 68.19 453 SER A CA 1
ATOM 3518 C C . SER A 1 453 ? -8.341 3.045 8.080 1.00 68.19 453 SER A C 1
ATOM 3520 O O . SER A 1 453 ? -7.660 3.743 8.828 1.00 68.19 453 SER A O 1
ATOM 3522 N N . SER A 1 454 ? -8.198 1.720 8.033 1.00 64.81 454 SER A N 1
ATOM 3523 C CA . SER A 1 454 ? -7.317 0.969 8.936 1.00 64.81 454 SER A CA 1
ATOM 3524 C C . SER A 1 454 ? -5.913 0.735 8.386 1.00 64.81 454 SER A C 1
ATOM 3526 O O . SER A 1 454 ? -4.924 0.881 9.111 1.00 64.81 454 SER A O 1
ATOM 3528 N N . ILE A 1 455 ? -5.816 0.360 7.113 1.00 69.56 455 ILE A N 1
ATOM 3529 C CA . ILE A 1 455 ? -4.572 -0.023 6.440 1.00 69.56 455 ILE A CA 1
ATOM 3530 C C . ILE A 1 455 ? -4.121 1.017 5.402 1.00 69.56 455 ILE A C 1
ATOM 3532 O O . ILE A 1 455 ? -3.001 0.930 4.910 1.00 69.56 455 ILE A O 1
ATOM 3536 N N . GLY A 1 456 ? -4.945 2.027 5.095 1.00 76.81 456 GLY A N 1
ATOM 3537 C CA . GLY A 1 456 ? -4.716 3.039 4.053 1.00 76.81 456 GLY A CA 1
ATOM 3538 C C . GLY A 1 456 ? -4.386 2.444 2.700 1.00 76.81 456 GLY A C 1
ATOM 3539 O O . GLY A 1 456 ? -5.175 1.691 2.133 1.00 76.81 456 GLY A O 1
ATOM 3540 N N . THR A 1 457 ? -3.226 2.822 2.168 1.00 78.38 457 THR A N 1
ATOM 3541 C CA . THR A 1 457 ? -2.826 2.490 0.797 1.00 78.38 457 THR A CA 1
ATOM 3542 C C . THR A 1 457 ? -2.577 0.997 0.602 1.00 78.38 457 THR A C 1
ATOM 3544 O O . THR A 1 457 ? -2.675 0.532 -0.527 1.00 78.38 457 THR A O 1
ATOM 3547 N N . GLY A 1 458 ? -2.320 0.221 1.661 1.00 81.69 458 GLY A N 1
ATOM 3548 C CA . GLY A 1 458 ? -2.058 -1.207 1.507 1.00 81.69 458 GLY A CA 1
ATOM 3549 C C . GLY A 1 458 ? -1.698 -1.959 2.785 1.00 81.69 458 GLY A C 1
ATOM 3550 O O . GLY A 1 458 ? -1.639 -1.400 3.879 1.00 81.69 458 GLY A O 1
ATOM 3551 N N . THR A 1 459 ? -1.420 -3.250 2.661 1.00 73.69 459 THR A N 1
ATOM 3552 C CA . THR A 1 459 ? -0.867 -4.052 3.770 1.00 73.69 459 THR A CA 1
ATOM 3553 C C . THR A 1 459 ? 0.580 -4.436 3.534 1.00 73.69 459 THR A C 1
ATOM 3555 O O . THR A 1 459 ? 1.377 -4.382 4.475 1.00 73.69 459 THR A O 1
ATOM 3558 N N . ASP A 1 460 ? 0.895 -4.761 2.283 1.00 88.38 460 ASP A N 1
ATOM 3559 C CA . ASP A 1 460 ? 2.139 -5.369 1.826 1.00 88.38 460 ASP A CA 1
ATOM 3560 C C . ASP A 1 460 ? 2.482 -4.826 0.432 1.00 88.38 460 ASP A C 1
ATOM 3562 O O . ASP A 1 460 ? 1.705 -4.074 -0.157 1.00 88.38 460 ASP A O 1
ATOM 3566 N N . LEU A 1 461 ? 3.652 -5.185 -0.089 1.00 94.31 461 LEU A N 1
ATOM 3567 C CA . LEU A 1 461 ? 4.070 -4.838 -1.445 1.00 94.31 461 LEU A CA 1
ATOM 3568 C C . LEU A 1 461 ? 4.259 -6.132 -2.240 1.00 94.31 461 LEU A C 1
ATOM 3570 O O . LEU A 1 461 ? 5.028 -7.001 -1.834 1.00 94.31 461 LEU A O 1
ATOM 3574 N N . TYR A 1 462 ? 3.557 -6.246 -3.360 1.00 97.25 462 TYR A N 1
ATOM 3575 C CA . TYR A 1 462 ? 3.592 -7.394 -4.260 1.00 97.25 462 TYR A CA 1
ATOM 3576 C C . TYR A 1 462 ? 4.248 -6.957 -5.566 1.00 97.25 462 TYR A C 1
ATOM 3578 O O . TYR A 1 462 ? 3.792 -5.994 -6.178 1.00 97.25 462 TYR A O 1
ATOM 3586 N N . LEU A 1 463 ? 5.310 -7.634 -5.995 1.00 97.75 463 LEU A N 1
ATOM 3587 C CA . LEU A 1 463 ? 5.955 -7.398 -7.287 1.00 97.75 463 LEU A CA 1
ATOM 3588 C C . LEU A 1 463 ? 5.388 -8.388 -8.295 1.00 97.75 463 LEU A C 1
ATOM 3590 O O . LEU A 1 463 ? 5.530 -9.594 -8.097 1.00 97.75 463 LEU A O 1
ATOM 3594 N N . GLN A 1 464 ? 4.772 -7.904 -9.370 1.00 97.62 464 GLN A N 1
ATOM 3595 C CA . GLN A 1 464 ? 4.348 -8.786 -10.451 1.00 97.62 464 GLN A CA 1
ATOM 3596 C C . GLN A 1 464 ? 5.583 -9.391 -11.124 1.00 97.62 464 GLN A C 1
ATOM 3598 O O . GLN A 1 464 ? 6.471 -8.660 -11.559 1.00 97.62 464 GLN A O 1
ATOM 3603 N N . ASN A 1 465 ? 5.636 -10.720 -11.210 1.00 96.69 465 ASN A N 1
ATOM 3604 C CA . ASN A 1 465 ? 6.770 -11.440 -11.787 1.00 96.69 465 ASN A CA 1
ATOM 3605 C C . ASN A 1 465 ? 6.313 -12.494 -12.810 1.00 96.69 465 ASN A C 1
ATOM 3607 O O . ASN A 1 465 ? 6.728 -13.654 -12.774 1.00 96.69 465 ASN A O 1
ATOM 3611 N N . GLY A 1 466 ? 5.415 -12.088 -13.709 1.00 96.31 466 GLY A N 1
ATOM 3612 C CA . GLY A 1 466 ? 4.824 -12.936 -14.741 1.00 96.31 466 GLY A CA 1
ATOM 3613 C C . GLY A 1 466 ? 3.479 -12.408 -15.242 1.00 96.31 466 GLY A C 1
ATOM 3614 O O . GLY A 1 466 ? 3.050 -11.309 -14.882 1.00 96.31 466 GLY A O 1
ATOM 3615 N N . PHE A 1 467 ? 2.820 -13.199 -16.089 1.00 96.69 467 PHE A N 1
ATOM 3616 C CA . PHE A 1 467 ? 1.553 -12.828 -16.725 1.00 96.69 467 PHE A CA 1
ATOM 3617 C C . PHE A 1 467 ? 0.347 -12.905 -15.787 1.00 96.69 467 PHE A C 1
ATOM 3619 O O . PHE A 1 467 ? -0.635 -12.216 -16.040 1.00 96.69 467 PHE A O 1
ATOM 3626 N N . ASP A 1 468 ? 0.400 -13.729 -14.735 1.00 96.19 468 ASP A N 1
ATOM 3627 C CA . ASP A 1 468 ? -0.707 -13.909 -13.792 1.00 96.19 468 ASP A CA 1
ATOM 3628 C C . ASP A 1 468 ? -0.348 -13.278 -12.437 1.00 96.19 468 ASP A C 1
ATOM 3630 O O . ASP A 1 468 ? 0.337 -13.909 -11.629 1.00 96.19 468 ASP A O 1
ATOM 3634 N N . PRO A 1 469 ? -0.819 -12.056 -12.123 1.00 96.00 469 PRO A N 1
ATOM 3635 C CA . PRO A 1 469 ? -0.515 -11.398 -10.855 1.00 96.00 469 PRO A CA 1
ATOM 3636 C C . PRO A 1 469 ? -0.940 -12.186 -9.614 1.00 96.00 469 PRO A C 1
ATOM 3638 O O . PRO A 1 469 ? -0.368 -11.968 -8.549 1.00 96.00 469 PRO A O 1
ATOM 3641 N N . ILE A 1 470 ? -1.932 -13.077 -9.709 1.00 95.44 470 ILE A N 1
ATOM 3642 C CA . ILE A 1 470 ? -2.416 -13.854 -8.560 1.00 95.44 470 ILE A CA 1
ATOM 3643 C C . ILE A 1 470 ? -1.418 -14.959 -8.211 1.00 95.44 470 ILE A C 1
ATOM 3645 O O . ILE A 1 470 ? -1.193 -15.229 -7.034 1.00 95.44 470 ILE A O 1
ATOM 3649 N N . LYS A 1 471 ? -0.806 -15.585 -9.222 1.00 95.06 471 LYS A N 1
ATOM 3650 C CA . LYS A 1 471 ? 0.111 -16.722 -9.038 1.00 95.06 471 LYS A CA 1
ATOM 3651 C C . LYS A 1 471 ? 1.582 -16.328 -9.040 1.00 95.06 471 LYS A C 1
ATOM 3653 O O . LYS A 1 471 ? 2.374 -16.932 -8.326 1.00 95.06 471 LYS A O 1
ATOM 3658 N N . ASP A 1 472 ? 1.936 -15.342 -9.855 1.00 95.94 472 ASP A N 1
ATOM 3659 C CA . ASP A 1 472 ? 3.321 -14.997 -10.156 1.00 95.94 472 ASP A CA 1
ATOM 3660 C C . ASP A 1 472 ? 3.853 -13.848 -9.286 1.00 95.94 472 ASP A C 1
ATOM 3662 O O . ASP A 1 472 ? 5.030 -13.510 -9.381 1.00 95.94 472 ASP A O 1
ATOM 3666 N N . SER A 1 473 ? 3.029 -13.205 -8.451 1.00 96.12 473 SER A N 1
ATOM 3667 C CA . SER A 1 473 ? 3.511 -12.091 -7.626 1.00 96.12 473 SER A CA 1
ATOM 3668 C C . SER A 1 473 ? 4.439 -12.545 -6.498 1.00 96.12 473 SER A C 1
ATOM 3670 O O . SER A 1 473 ? 4.156 -13.499 -5.776 1.00 96.12 473 SER A O 1
ATOM 3672 N N . VAL A 1 474 ? 5.515 -11.790 -6.281 1.00 95.44 474 VAL A N 1
ATOM 3673 C CA . VAL A 1 474 ? 6.446 -11.979 -5.163 1.00 95.44 474 VAL A CA 1
ATOM 3674 C C . VAL A 1 474 ? 6.128 -10.976 -4.061 1.00 95.44 474 VAL A C 1
ATOM 3676 O O . VAL A 1 474 ? 6.099 -9.768 -4.299 1.00 95.44 474 VAL A O 1
ATOM 3679 N N . ILE A 1 475 ? 5.916 -11.464 -2.839 1.00 94.38 475 ILE A N 1
ATOM 3680 C CA . ILE A 1 475 ? 5.702 -10.606 -1.668 1.00 94.38 475 ILE A CA 1
ATOM 3681 C C . ILE A 1 475 ? 7.047 -10.055 -1.195 1.00 94.38 475 ILE A C 1
ATOM 3683 O O . ILE A 1 475 ? 7.995 -10.803 -0.954 1.00 94.38 475 ILE A O 1
ATOM 3687 N N . VAL A 1 476 ? 7.117 -8.740 -1.024 1.00 95.25 476 VAL A N 1
ATOM 3688 C CA . VAL A 1 476 ? 8.286 -8.058 -0.475 1.00 95.25 476 VAL A CA 1
ATOM 3689 C C . VAL A 1 476 ? 8.243 -8.097 1.053 1.00 95.25 476 VAL A C 1
ATOM 3691 O O . VAL A 1 476 ? 7.262 -7.633 1.644 1.00 95.25 476 VAL A O 1
ATOM 3694 N N . PRO A 1 477 ? 9.308 -8.575 1.724 1.00 92.56 477 PRO A N 1
ATOM 3695 C CA . PRO A 1 477 ? 9.359 -8.577 3.179 1.00 92.56 477 PRO A CA 1
ATOM 3696 C C . PRO A 1 477 ? 9.262 -7.164 3.752 1.00 92.56 477 PRO A C 1
ATOM 3698 O O . PRO A 1 477 ? 9.948 -6.241 3.327 1.00 92.56 477 PRO A O 1
ATOM 3701 N N . ARG A 1 478 ? 8.420 -6.951 4.756 1.00 88.75 478 ARG A N 1
ATOM 3702 C CA . ARG A 1 478 ? 8.202 -5.596 5.280 1.00 88.75 478 ARG A CA 1
ATOM 3703 C C . ARG A 1 478 ? 9.314 -5.114 6.207 1.00 88.75 478 ARG A C 1
ATOM 3705 O O . ARG A 1 478 ? 9.575 -3.908 6.281 1.00 88.75 478 ARG A O 1
ATOM 3712 N N . ASN A 1 479 ? 9.945 -6.031 6.934 1.00 91.00 479 ASN A N 1
ATOM 3713 C CA . ASN A 1 479 ? 11.060 -5.719 7.817 1.00 91.00 479 ASN A CA 1
ATOM 3714 C C . ASN A 1 479 ? 12.368 -6.091 7.141 1.00 91.00 479 ASN A C 1
ATOM 3716 O O . ASN A 1 479 ? 12.480 -7.131 6.501 1.00 91.00 479 ASN A O 1
ATOM 3720 N N . GLN A 1 480 ? 13.378 -5.253 7.337 1.00 93.38 480 GLN A N 1
ATOM 3721 C CA . GLN A 1 480 ? 14.712 -5.493 6.799 1.00 93.38 480 GLN A CA 1
ATOM 3722 C C . GLN A 1 480 ? 15.341 -6.766 7.383 1.00 93.38 480 GLN A C 1
ATOM 3724 O O . GLN A 1 480 ? 16.110 -7.437 6.703 1.00 93.38 480 GLN A O 1
ATOM 3729 N N . SER A 1 481 ? 15.007 -7.115 8.631 1.00 92.88 481 SER A N 1
ATOM 3730 C CA . SER A 1 481 ? 15.443 -8.361 9.279 1.00 92.88 481 SER A CA 1
ATOM 3731 C C . SER A 1 481 ? 15.035 -9.605 8.497 1.00 92.88 481 SER A C 1
ATOM 3733 O O . SER A 1 481 ? 15.761 -10.593 8.491 1.00 92.88 481 SER A O 1
ATOM 3735 N N . ASP A 1 482 ? 13.904 -9.535 7.801 1.00 92.31 482 ASP A N 1
ATOM 3736 C CA . ASP A 1 482 ? 13.305 -10.672 7.109 1.00 92.31 482 ASP A CA 1
ATOM 3737 C C . ASP A 1 482 ? 13.981 -10.908 5.742 1.00 92.31 482 ASP A C 1
ATOM 3739 O O . ASP A 1 482 ? 13.715 -11.905 5.077 1.00 92.31 482 ASP A O 1
ATOM 3743 N N . LEU A 1 483 ? 14.899 -10.019 5.333 1.00 94.56 483 LEU A N 1
ATOM 3744 C CA . LEU A 1 483 ? 15.689 -10.158 4.108 1.00 94.56 483 LEU A CA 1
ATOM 3745 C C . LEU A 1 483 ? 16.877 -11.118 4.248 1.00 94.56 483 LEU A C 1
ATOM 3747 O O . LEU A 1 483 ? 17.419 -11.532 3.226 1.00 94.56 483 LEU A O 1
ATOM 3751 N N . GLN A 1 484 ? 17.285 -11.481 5.470 1.00 90.31 484 GLN A N 1
ATOM 3752 C CA . GLN A 1 484 ? 18.520 -12.246 5.722 1.00 90.31 484 GLN A CA 1
ATOM 3753 C C . GLN A 1 484 ? 18.585 -13.587 4.973 1.00 90.31 484 GLN A C 1
ATOM 3755 O O . GLN A 1 484 ? 19.668 -14.007 4.582 1.00 90.31 484 GLN A O 1
ATOM 3760 N N . ASN A 1 485 ? 17.436 -14.224 4.737 1.00 89.31 485 ASN A N 1
ATOM 3761 C CA . ASN A 1 485 ? 17.328 -15.514 4.045 1.00 89.31 485 ASN A CA 1
ATOM 3762 C C . ASN A 1 485 ? 16.741 -15.375 2.632 1.00 89.31 485 ASN A C 1
ATOM 3764 O O . ASN A 1 485 ? 16.110 -16.295 2.116 1.00 89.31 485 ASN A O 1
ATOM 3768 N N . THR A 1 486 ? 16.893 -14.201 2.023 1.00 94.88 486 THR A N 1
ATOM 3769 C CA . THR A 1 486 ? 16.393 -13.904 0.677 1.00 94.88 486 THR A CA 1
ATOM 3770 C C . THR A 1 486 ? 17.546 -13.539 -0.250 1.00 94.88 486 THR A C 1
ATOM 3772 O O . THR A 1 486 ? 18.679 -13.356 0.186 1.00 94.88 486 THR A O 1
ATOM 3775 N N . LEU A 1 487 ? 17.251 -13.383 -1.539 1.00 95.69 487 LEU A N 1
ATOM 3776 C CA . LEU A 1 487 ? 18.236 -12.919 -2.515 1.00 95.69 487 LEU A CA 1
ATOM 3777 C C . LEU A 1 487 ? 18.423 -11.392 -2.508 1.00 95.69 487 LEU A C 1
ATOM 3779 O O . LEU A 1 487 ? 19.203 -10.880 -3.302 1.00 95.69 487 LEU A O 1
ATOM 3783 N N . TRP A 1 488 ? 17.740 -10.637 -1.644 1.00 96.62 488 TRP A N 1
ATOM 3784 C CA . TRP A 1 488 ? 17.890 -9.183 -1.585 1.00 96.62 488 TRP A CA 1
ATOM 3785 C C . TRP A 1 488 ? 19.228 -8.781 -0.962 1.00 96.62 488 TRP A C 1
ATOM 3787 O O . TRP A 1 488 ? 19.453 -8.910 0.241 1.00 96.62 488 TRP A O 1
ATOM 3797 N N . THR A 1 489 ? 20.114 -8.235 -1.785 1.00 95.56 489 THR A N 1
ATOM 3798 C CA . THR A 1 489 ? 21.457 -7.820 -1.390 1.00 95.56 489 THR A CA 1
ATOM 3799 C C . THR A 1 489 ? 21.457 -6.353 -0.945 1.00 95.56 489 THR A C 1
ATOM 3801 O O . THR A 1 489 ? 20.926 -5.499 -1.665 1.00 95.56 489 THR A O 1
ATOM 3804 N N . PRO A 1 490 ? 22.062 -6.013 0.210 1.00 95.31 490 PRO A N 1
ATOM 3805 C CA . PRO A 1 490 ? 22.119 -4.636 0.686 1.00 95.31 490 PRO A CA 1
ATOM 3806 C C . PRO A 1 490 ? 23.040 -3.766 -0.178 1.00 95.31 490 PRO A C 1
ATOM 3808 O O . PRO A 1 490 ? 24.224 -4.050 -0.362 1.00 95.31 490 PRO A O 1
ATOM 3811 N N . GLY A 1 491 ? 22.497 -2.648 -0.643 1.00 93.88 491 GLY A N 1
ATOM 3812 C CA . GLY A 1 491 ? 23.211 -1.523 -1.230 1.00 93.88 491 GLY A CA 1
ATOM 3813 C C . GLY A 1 491 ? 23.637 -0.490 -0.184 1.00 93.88 491 GLY A C 1
ATOM 3814 O O . GLY A 1 491 ? 23.623 -0.720 1.031 1.00 93.88 491 GLY A O 1
ATOM 3815 N N . ARG A 1 492 ? 24.101 0.664 -0.659 1.00 92.94 492 ARG A N 1
ATOM 3816 C CA . ARG A 1 492 ? 24.455 1.806 0.185 1.00 92.94 492 ARG A CA 1
ATOM 3817 C C . ARG A 1 492 ? 23.190 2.492 0.685 1.00 92.94 492 ARG A C 1
ATOM 3819 O O . ARG A 1 492 ? 22.116 2.403 0.084 1.00 92.94 492 ARG A O 1
ATOM 3826 N N . CYS A 1 493 ? 23.341 3.176 1.810 1.00 91.25 493 CYS A N 1
ATOM 3827 C CA . CYS A 1 493 ? 22.325 4.102 2.260 1.00 91.25 493 CYS A CA 1
ATOM 3828 C C . CYS A 1 493 ? 22.571 5.465 1.622 1.00 91.25 493 CYS A C 1
ATOM 3830 O O . CYS A 1 493 ? 23.679 5.993 1.705 1.00 91.25 493 CYS A O 1
ATOM 3832 N N . TYR A 1 494 ? 21.543 5.998 0.970 1.00 87.44 494 TYR A N 1
ATOM 3833 C CA . TYR A 1 494 ? 21.577 7.306 0.336 1.00 87.44 494 TYR A CA 1
ATOM 3834 C C . TYR A 1 494 ? 20.772 8.292 1.200 1.00 87.44 494 TYR A C 1
ATOM 3836 O O . TYR A 1 494 ? 19.577 8.056 1.423 1.00 87.44 494 TYR A O 1
ATOM 3844 N N . PRO A 1 495 ? 21.390 9.368 1.726 1.00 84.69 495 PRO A N 1
ATOM 3845 C CA . PRO A 1 495 ? 20.703 10.336 2.579 1.00 84.69 495 PRO A CA 1
ATOM 3846 C C . PRO A 1 495 ? 19.424 10.880 1.933 1.00 84.69 495 PRO A C 1
ATOM 3848 O O . PRO A 1 495 ? 19.422 11.250 0.760 1.00 84.69 495 PRO A O 1
ATOM 3851 N N . GLY A 1 496 ? 18.318 10.895 2.682 1.00 83.00 496 GLY A N 1
ATOM 3852 C CA . GLY A 1 496 ? 17.015 11.337 2.171 1.00 83.00 496 GLY A CA 1
ATOM 3853 C C . GLY A 1 496 ? 16.315 10.358 1.217 1.00 83.00 496 GLY A C 1
ATOM 3854 O O . GLY A 1 496 ? 15.251 10.680 0.695 1.00 83.00 496 GLY A O 1
ATOM 3855 N N . GLN A 1 497 ? 16.875 9.163 0.996 1.00 86.69 497 GLN A N 1
ATOM 3856 C CA . GLN A 1 497 ? 16.214 8.074 0.268 1.00 86.69 497 GLN A CA 1
ATOM 3857 C C . GLN A 1 497 ? 16.166 6.788 1.097 1.00 86.69 497 GLN A C 1
ATOM 3859 O O . GLN A 1 497 ? 15.124 6.146 1.135 1.00 86.69 497 GLN A O 1
ATOM 3864 N N . GLY A 1 498 ? 17.219 6.454 1.846 1.00 91.81 498 GLY A N 1
ATOM 3865 C CA . GLY A 1 498 ? 17.305 5.249 2.679 1.00 91.81 498 GLY A CA 1
ATOM 3866 C C . GLY A 1 498 ? 18.287 4.212 2.130 1.00 91.81 498 GLY A C 1
ATOM 3867 O O . GLY A 1 498 ? 19.095 4.494 1.247 1.00 91.81 498 GLY A O 1
ATOM 3868 N N . THR A 1 499 ? 18.251 3.001 2.688 1.00 94.88 499 THR A N 1
ATOM 3869 C CA . THR A 1 499 ? 19.096 1.880 2.256 1.00 94.88 499 THR A CA 1
ATOM 3870 C C . THR A 1 499 ? 18.443 1.143 1.101 1.00 94.88 499 THR A C 1
ATOM 3872 O O . THR A 1 499 ? 17.364 0.571 1.266 1.00 94.88 499 THR A O 1
ATOM 3875 N N . HIS A 1 500 ? 19.120 1.132 -0.045 1.00 94.81 500 HIS A N 1
ATOM 3876 C CA . HIS A 1 500 ? 18.683 0.399 -1.227 1.00 94.81 500 HIS A CA 1
ATOM 3877 C C . HIS A 1 500 ? 19.015 -1.086 -1.090 1.00 94.81 500 HIS A C 1
ATOM 3879 O O . HIS A 1 500 ? 20.072 -1.439 -0.575 1.00 94.81 500 HIS A O 1
ATOM 3885 N N . PHE A 1 501 ? 18.143 -1.958 -1.576 1.00 96.50 501 PHE A N 1
ATOM 3886 C CA . PHE A 1 501 ? 18.376 -3.393 -1.707 1.00 96.50 501 PHE A CA 1
ATOM 3887 C C . PHE A 1 501 ? 18.079 -3.808 -3.138 1.00 96.50 501 PHE A C 1
ATOM 3889 O O . PHE A 1 501 ? 17.064 -3.404 -3.699 1.00 96.50 501 PHE A O 1
ATOM 3896 N N . SER A 1 502 ? 18.964 -4.613 -3.714 1.00 95.69 502 SER A N 1
ATOM 3897 C CA . SER A 1 502 ? 18.871 -5.063 -5.107 1.00 95.69 502 SER A CA 1
ATOM 3898 C C . SER A 1 502 ? 18.706 -6.575 -5.128 1.00 95.69 502 SER A C 1
ATOM 3900 O O . SER A 1 502 ? 19.290 -7.262 -4.290 1.00 95.69 502 SER A O 1
ATOM 3902 N N . TYR A 1 503 ? 17.899 -7.104 -6.040 1.00 95.56 503 TYR A N 1
ATOM 3903 C CA . TYR A 1 503 ? 17.633 -8.538 -6.071 1.00 95.56 503 TYR A CA 1
ATOM 3904 C C . TYR A 1 503 ? 18.803 -9.307 -6.694 1.00 95.56 503 TYR A C 1
ATOM 3906 O O . TYR A 1 503 ? 19.211 -9.015 -7.813 1.00 95.56 503 TYR A O 1
ATOM 3914 N N . ASN A 1 504 ? 19.306 -10.308 -5.973 1.00 94.56 504 ASN A N 1
ATOM 3915 C CA . ASN A 1 504 ? 20.336 -11.258 -6.393 1.00 94.56 504 ASN A CA 1
ATOM 3916 C C . ASN A 1 504 ? 21.605 -10.606 -6.978 1.00 94.56 504 ASN A C 1
ATOM 3918 O O . ASN A 1 504 ? 22.159 -11.081 -7.969 1.00 94.56 504 ASN A O 1
ATOM 3922 N N . LEU A 1 505 ? 22.055 -9.501 -6.377 1.00 94.31 505 LEU A N 1
ATOM 3923 C CA . LEU A 1 505 ? 23.182 -8.723 -6.885 1.00 94.31 505 LEU A CA 1
ATOM 3924 C C . LEU A 1 505 ? 24.509 -9.443 -6.609 1.00 94.31 505 LEU A C 1
ATOM 3926 O O . LEU A 1 505 ? 24.845 -9.707 -5.452 1.00 94.31 505 LEU A O 1
ATOM 3930 N N . ARG A 1 506 ? 25.298 -9.705 -7.657 1.00 94.69 506 ARG A N 1
ATOM 3931 C CA . ARG A 1 506 ? 26.624 -10.337 -7.549 1.00 94.69 506 ARG A CA 1
ATOM 3932 C C . ARG A 1 506 ? 27.680 -9.536 -8.323 1.00 94.69 506 ARG A C 1
ATOM 3934 O O . ARG A 1 506 ? 27.343 -8.940 -9.343 1.00 94.69 506 ARG A O 1
ATOM 3941 N N . PRO A 1 507 ? 28.951 -9.499 -7.878 1.00 94.38 507 PRO A N 1
ATOM 3942 C CA . PRO A 1 507 ? 30.005 -8.771 -8.592 1.00 94.38 507 PRO A CA 1
ATOM 3943 C C . PRO A 1 507 ? 30.204 -9.240 -10.045 1.00 94.38 507 PRO A C 1
ATOM 3945 O O . PRO A 1 507 ? 30.543 -8.449 -10.924 1.00 94.38 507 PRO A O 1
ATOM 3948 N N . ASP A 1 508 ? 30.002 -10.527 -10.296 1.00 94.75 508 ASP A N 1
ATOM 3949 C CA . ASP A 1 508 ? 30.237 -11.221 -11.561 1.00 94.75 508 ASP A CA 1
ATOM 3950 C C . ASP A 1 508 ? 28.959 -11.443 -12.385 1.00 94.75 508 ASP A C 1
ATOM 3952 O O . ASP A 1 508 ? 29.001 -12.147 -13.391 1.00 94.75 508 ASP A O 1
ATOM 3956 N N . MET A 1 509 ? 27.822 -10.853 -11.990 1.00 93.44 509 MET A N 1
ATOM 3957 C CA . MET A 1 509 ? 26.575 -11.057 -12.728 1.00 93.44 509 MET A CA 1
ATOM 3958 C C . MET A 1 509 ? 26.585 -10.362 -14.103 1.00 93.44 509 MET A C 1
ATOM 3960 O O . MET A 1 509 ? 27.087 -9.235 -14.219 1.00 93.44 509 MET A O 1
ATOM 3964 N N . PRO A 1 510 ? 25.982 -10.990 -15.127 1.00 92.50 510 PRO A N 1
ATOM 3965 C CA . PRO A 1 510 ? 25.679 -10.331 -16.393 1.00 92.50 510 PRO A CA 1
ATOM 3966 C C . PRO A 1 510 ? 24.585 -9.262 -16.193 1.00 92.50 510 PRO A C 1
ATOM 3968 O O . PRO A 1 510 ? 23.736 -9.377 -15.306 1.00 92.50 510 PRO A O 1
ATOM 3971 N N . CYS A 1 511 ? 24.600 -8.196 -16.999 1.00 89.94 511 CYS A N 1
ATOM 3972 C CA . CYS A 1 511 ? 23.645 -7.079 -16.861 1.00 89.94 511 CYS A CA 1
ATOM 3973 C C . CYS A 1 511 ? 22.220 -7.476 -17.246 1.00 89.94 511 CYS A C 1
ATOM 3975 O O . CYS A 1 511 ? 21.251 -6.885 -16.779 1.00 89.94 511 CYS A O 1
ATOM 3977 N N . GLU A 1 512 ? 22.115 -8.522 -18.048 1.00 90.06 512 GLU A N 1
ATOM 3978 C CA . GLU A 1 512 ? 20.898 -9.185 -18.469 1.00 90.06 512 GLU A CA 1
ATOM 3979 C C . GLU A 1 512 ? 20.152 -9.793 -17.275 1.00 90.06 512 GLU A C 1
ATOM 3981 O O . GLU A 1 512 ? 18.933 -9.908 -17.294 1.00 90.06 512 GLU A O 1
ATOM 3986 N N . GLU A 1 513 ? 20.852 -10.156 -16.197 1.00 91.94 513 GLU A N 1
ATOM 3987 C CA . GLU A 1 513 ? 20.238 -10.669 -14.966 1.00 91.94 513 GLU A CA 1
ATOM 3988 C C . GLU A 1 513 ? 19.840 -9.565 -13.975 1.00 91.94 513 GLU A C 1
ATOM 3990 O O . GLU A 1 513 ? 19.271 -9.863 -12.920 1.00 91.94 513 GLU A O 1
ATOM 3995 N N . LEU A 1 514 ? 20.140 -8.292 -14.264 1.00 92.25 514 LEU A N 1
ATOM 3996 C CA . LEU A 1 514 ? 19.855 -7.207 -13.332 1.00 92.25 514 LEU A CA 1
ATOM 3997 C C . LEU A 1 514 ? 18.355 -6.907 -13.292 1.00 92.25 514 LEU A C 1
ATOM 3999 O O . LEU A 1 514 ? 17.789 -6.275 -14.184 1.00 92.25 514 LEU A O 1
ATOM 4003 N N . VAL A 1 515 ? 17.717 -7.326 -12.201 1.00 94.81 515 VAL A N 1
ATOM 4004 C CA . VAL A 1 515 ? 16.303 -7.048 -11.949 1.00 94.81 515 VAL A CA 1
ATOM 4005 C C . VAL A 1 515 ? 16.110 -5.543 -11.702 1.00 94.81 515 VAL A C 1
ATOM 4007 O O . VAL A 1 515 ? 16.725 -4.995 -10.787 1.00 94.81 515 VAL A O 1
ATOM 4010 N N . PRO A 1 516 ? 15.216 -4.867 -12.446 1.00 95.50 516 PRO A N 1
ATOM 4011 C CA . PRO A 1 516 ? 15.067 -3.406 -12.446 1.00 95.50 516 PRO A CA 1
ATOM 4012 C C . PRO A 1 516 ? 14.265 -2.856 -11.256 1.00 95.50 516 PRO A C 1
ATOM 4014 O O . PRO A 1 516 ? 13.630 -1.808 -11.367 1.00 95.50 516 PRO A O 1
ATOM 4017 N N . ILE A 1 517 ? 14.219 -3.573 -10.130 1.00 96.12 517 ILE A N 1
ATOM 4018 C CA . ILE A 1 517 ? 13.445 -3.192 -8.944 1.00 96.12 517 ILE A CA 1
ATOM 4019 C C . ILE A 1 517 ? 14.367 -3.182 -7.731 1.00 96.12 517 ILE A C 1
ATOM 4021 O O . ILE A 1 517 ? 14.974 -4.195 -7.384 1.00 96.12 517 ILE A O 1
ATOM 4025 N N . HIS A 1 518 ? 14.407 -2.041 -7.051 1.00 95.75 518 HIS A N 1
ATOM 4026 C CA . HIS A 1 518 ? 15.160 -1.840 -5.822 1.00 95.75 518 HIS A CA 1
ATOM 4027 C C . HIS A 1 518 ? 14.207 -1.584 -4.665 1.00 95.75 518 HIS A C 1
ATOM 4029 O O . HIS A 1 518 ? 13.298 -0.766 -4.778 1.00 95.75 518 HIS A O 1
ATOM 4035 N N . LEU A 1 519 ? 14.422 -2.245 -3.532 1.00 96.94 519 LEU A N 1
ATOM 4036 C CA . LEU A 1 519 ? 13.674 -1.959 -2.309 1.00 96.94 519 LEU A CA 1
ATOM 4037 C C . LEU A 1 519 ? 14.386 -0.886 -1.501 1.00 96.94 519 LEU A C 1
ATOM 4039 O O . LEU A 1 519 ? 15.612 -0.817 -1.498 1.00 96.94 519 LEU A O 1
ATOM 4043 N N . ILE A 1 520 ? 13.624 -0.082 -0.769 1.00 95.19 520 ILE A N 1
ATOM 4044 C CA . ILE A 1 520 ? 14.167 1.012 0.028 1.00 95.19 520 ILE A CA 1
ATOM 4045 C C . ILE A 1 520 ? 13.706 0.849 1.470 1.00 95.19 520 ILE A C 1
ATOM 4047 O O . ILE A 1 520 ? 12.514 0.958 1.779 1.00 95.19 520 ILE A O 1
ATOM 4051 N N . TYR A 1 521 ? 14.665 0.616 2.364 1.00 94.62 521 TYR A N 1
ATOM 4052 C CA . TYR A 1 521 ? 14.426 0.506 3.800 1.00 94.62 521 TYR A CA 1
ATOM 4053 C C . TYR A 1 521 ? 14.976 1.715 4.538 1.00 94.62 521 TYR A C 1
ATOM 4055 O O . TYR A 1 521 ? 16.057 2.219 4.246 1.00 94.62 521 TYR A O 1
ATOM 4063 N N . ASN A 1 522 ? 14.247 2.150 5.555 1.00 92.38 522 ASN A N 1
ATOM 4064 C CA . ASN A 1 522 ? 14.703 3.159 6.497 1.00 92.38 522 ASN A CA 1
ATOM 4065 C C . ASN A 1 522 ? 14.329 2.697 7.907 1.00 92.38 522 ASN A C 1
ATOM 4067 O O . ASN A 1 522 ? 13.198 2.261 8.142 1.00 92.38 522 ASN A O 1
ATOM 4071 N N . ARG A 1 523 ? 15.297 2.747 8.832 1.00 90.06 523 ARG A N 1
ATOM 4072 C CA . ARG A 1 523 ? 15.158 2.238 10.211 1.00 90.06 523 ARG A CA 1
ATOM 4073 C C . ARG A 1 523 ? 14.584 0.811 10.273 1.00 90.06 523 ARG A C 1
ATOM 4075 O O . ARG A 1 523 ? 13.673 0.522 11.048 1.00 90.06 523 ARG A O 1
ATOM 4082 N N . GLY A 1 524 ? 15.082 -0.077 9.411 1.00 90.94 524 GLY A N 1
ATOM 4083 C CA . GLY A 1 524 ? 14.692 -1.490 9.391 1.00 90.94 524 GLY A CA 1
ATOM 4084 C C . GLY A 1 524 ? 13.309 -1.793 8.802 1.00 90.94 524 GLY A C 1
ATOM 4085 O O . GLY A 1 524 ? 12.845 -2.927 8.917 1.00 90.94 524 GLY A O 1
ATOM 4086 N N . ARG A 1 525 ? 12.628 -0.824 8.176 1.00 90.88 525 ARG A N 1
ATOM 4087 C CA . ARG A 1 525 ? 11.282 -0.991 7.593 1.00 90.88 525 ARG A CA 1
ATOM 4088 C C . ARG A 1 525 ? 11.248 -0.562 6.134 1.00 90.88 525 ARG A C 1
ATOM 4090 O O . ARG A 1 525 ? 11.888 0.425 5.784 1.00 90.88 525 ARG A O 1
ATOM 4097 N N . LEU A 1 526 ? 10.466 -1.264 5.317 1.00 92.44 526 LEU A N 1
ATOM 4098 C CA . LEU A 1 526 ? 10.219 -0.895 3.925 1.00 92.44 526 LEU A CA 1
ATOM 4099 C C . LEU A 1 526 ? 9.503 0.464 3.874 1.00 92.44 526 LEU A C 1
ATOM 4101 O O . LEU A 1 526 ? 8.413 0.609 4.430 1.00 92.44 526 LEU A O 1
ATOM 4105 N N . LYS A 1 527 ? 10.123 1.456 3.230 1.00 91.69 527 LYS A N 1
ATOM 4106 C CA . LYS A 1 527 ? 9.595 2.824 3.073 1.00 91.69 527 LYS A CA 1
ATOM 4107 C C . LYS A 1 527 ? 9.523 3.285 1.618 1.00 91.69 527 LYS A C 1
ATOM 4109 O O . LYS A 1 527 ? 9.058 4.392 1.363 1.00 91.69 527 LYS A O 1
ATOM 4114 N N . GLY A 1 528 ? 9.958 2.466 0.671 1.00 93.00 528 GLY A N 1
ATOM 4115 C CA . GLY A 1 528 ? 9.939 2.800 -0.744 1.00 93.00 528 GLY A CA 1
ATOM 4116 C C . GLY A 1 528 ? 10.391 1.640 -1.611 1.00 93.00 528 GLY A C 1
ATOM 4117 O O . GLY A 1 528 ? 10.840 0.605 -1.113 1.00 93.00 528 GLY A O 1
ATOM 4118 N N . PHE A 1 529 ? 10.306 1.852 -2.909 1.00 95.69 529 PHE A N 1
ATOM 4119 C CA . PHE A 1 529 ? 10.985 1.064 -3.923 1.00 95.69 529 PHE A CA 1
ATOM 4120 C C . PHE A 1 529 ? 11.347 1.983 -5.090 1.00 95.69 529 PHE A C 1
ATOM 4122 O O . PHE A 1 529 ? 10.829 3.093 -5.190 1.00 95.69 529 PHE A O 1
ATOM 4129 N N . ALA A 1 530 ? 12.233 1.538 -5.966 1.00 94.88 530 ALA A N 1
ATOM 4130 C CA . ALA 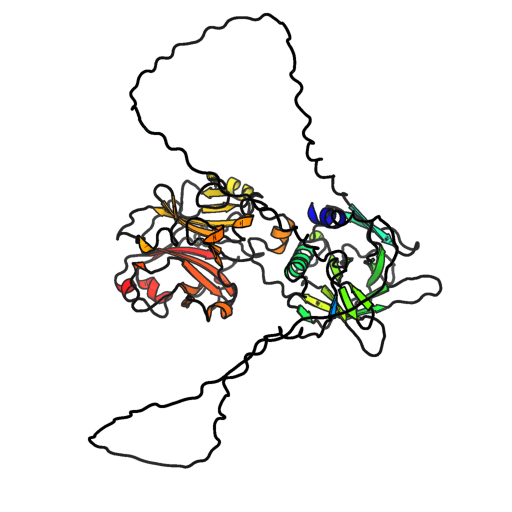A 1 530 ? 12.560 2.243 -7.192 1.00 94.88 530 ALA A CA 1
ATOM 4131 C C . ALA A 1 530 ? 12.540 1.279 -8.368 1.00 94.88 530 ALA A C 1
ATOM 4133 O O . ALA A 1 530 ? 12.999 0.141 -8.251 1.00 94.88 530 ALA A O 1
ATOM 4134 N N . PHE A 1 531 ? 12.033 1.757 -9.497 1.00 96.00 531 PHE A N 1
ATOM 4135 C CA . PHE A 1 531 ? 12.309 1.142 -10.785 1.00 96.00 531 PHE A CA 1
ATOM 4136 C C . PHE A 1 531 ? 13.594 1.758 -11.324 1.00 96.00 531 PHE A C 1
ATOM 4138 O O . PHE A 1 531 ? 13.684 2.984 -11.373 1.00 96.00 531 PHE A O 1
ATOM 4145 N N . ILE A 1 532 ? 14.586 0.942 -11.677 1.00 93.31 532 ILE A N 1
ATOM 4146 C CA . ILE A 1 532 ? 15.869 1.412 -12.212 1.00 93.31 532 ILE A CA 1
ATOM 4147 C C . ILE A 1 532 ? 16.153 0.680 -13.519 1.00 93.31 532 ILE A C 1
ATOM 4149 O O . ILE A 1 532 ? 16.223 -0.546 -13.559 1.00 93.31 532 ILE A O 1
ATOM 4153 N N . PHE A 1 533 ? 16.329 1.450 -14.586 1.00 93.56 533 PHE A N 1
ATOM 4154 C CA . PHE A 1 533 ? 16.518 0.973 -15.946 1.00 93.56 533 PHE A CA 1
ATOM 4155 C C . PHE A 1 533 ? 17.926 1.297 -16.437 1.00 93.56 533 PHE A C 1
ATOM 4157 O O . PHE A 1 533 ? 18.397 2.426 -16.285 1.00 93.56 533 PHE A O 1
ATOM 4164 N N . LEU A 1 534 ? 18.571 0.329 -17.091 1.00 92.12 534 LEU A N 1
ATOM 4165 C CA . LEU A 1 534 ? 19.881 0.496 -17.734 1.00 92.12 534 LEU A CA 1
ATOM 4166 C C . LEU A 1 534 ? 19.748 1.122 -19.132 1.00 92.12 534 LEU A C 1
ATOM 4168 O O . LEU A 1 534 ? 20.274 0.611 -20.117 1.00 92.12 534 LEU A O 1
ATOM 4172 N N . SER A 1 535 ? 18.978 2.200 -19.228 1.00 91.69 535 SER A N 1
ATOM 4173 C CA . SER A 1 535 ? 18.773 2.951 -20.463 1.00 91.69 535 SER A CA 1
ATOM 4174 C C . SER A 1 535 ? 18.355 4.382 -20.141 1.00 91.69 535 SER A C 1
ATOM 4176 O O . SER A 1 535 ? 17.836 4.647 -19.055 1.00 91.69 535 SER A O 1
ATOM 4178 N N . GLN A 1 536 ? 18.535 5.296 -21.094 1.00 90.19 536 GLN A N 1
ATOM 4179 C CA . GLN A 1 536 ? 17.983 6.648 -21.021 1.00 90.19 536 GLN A CA 1
ATOM 4180 C C . GLN A 1 536 ? 16.537 6.623 -21.523 1.00 90.19 536 GLN A C 1
ATOM 4182 O O . GLN A 1 536 ? 16.290 6.369 -22.702 1.00 90.19 536 GLN A O 1
ATOM 4187 N N . ILE A 1 537 ? 15.584 6.931 -20.650 1.00 90.88 537 ILE A N 1
ATOM 4188 C CA . ILE A 1 537 ? 14.160 6.909 -20.963 1.00 90.88 537 ILE A CA 1
ATOM 4189 C C . ILE A 1 537 ? 13.599 8.299 -20.705 1.00 90.88 537 ILE A C 1
ATOM 4191 O O . ILE A 1 537 ? 13.675 8.855 -19.609 1.00 90.88 537 ILE A O 1
ATOM 4195 N N . GLN A 1 538 ? 13.019 8.870 -21.752 1.00 87.88 538 GLN A N 1
ATOM 4196 C CA . GLN A 1 538 ? 12.349 10.156 -21.669 1.00 87.88 538 GLN A CA 1
ATOM 4197 C C . GLN A 1 538 ? 10.868 9.935 -21.369 1.00 87.88 538 GLN A C 1
ATOM 4199 O O . GLN A 1 538 ? 10.234 9.037 -21.918 1.00 87.88 538 GLN A O 1
ATOM 4204 N N . SER A 1 539 ? 10.320 10.776 -20.499 1.00 86.06 539 SER A N 1
ATOM 4205 C CA . SER A 1 539 ? 8.883 10.842 -20.222 1.00 86.06 539 SER A CA 1
ATOM 4206 C C . SER A 1 539 ? 8.392 12.244 -20.551 1.00 86.06 539 SER A C 1
ATOM 4208 O O . SER A 1 539 ? 9.078 13.229 -20.262 1.00 86.06 539 SER A O 1
ATOM 4210 N N . ALA A 1 540 ? 7.209 12.350 -21.155 1.00 84.00 540 ALA A N 1
ATOM 4211 C CA . ALA A 1 540 ? 6.629 13.641 -21.524 1.00 84.00 540 ALA A CA 1
ATOM 4212 C C . ALA A 1 540 ? 6.395 14.530 -20.289 1.00 84.00 540 ALA A C 1
ATOM 4214 O O . ALA A 1 540 ? 6.509 15.750 -20.365 1.00 84.00 540 ALA A O 1
ATOM 4215 N N . GLN A 1 541 ? 6.109 13.910 -19.143 1.00 81.56 541 GLN A N 1
ATOM 4216 C CA . GLN A 1 541 ? 5.896 14.558 -17.851 1.00 81.56 541 GLN A CA 1
ATOM 4217 C C . GLN A 1 541 ? 7.179 14.678 -17.010 1.00 81.56 541 GLN A C 1
ATOM 4219 O O . GLN A 1 541 ? 7.098 15.069 -15.849 1.00 81.56 541 GLN A O 1
ATOM 4224 N N . LYS A 1 542 ? 8.358 14.334 -17.557 1.00 85.06 542 LYS A N 1
ATOM 4225 C CA . LYS A 1 542 ? 9.662 14.381 -16.861 1.00 85.06 542 LYS A CA 1
ATOM 4226 C C . LYS A 1 542 ? 9.673 13.649 -15.508 1.00 85.06 542 LYS A C 1
ATOM 4228 O O . LYS A 1 542 ? 10.389 14.043 -14.596 1.00 85.06 542 LYS A O 1
ATOM 4233 N N . ARG A 1 543 ? 8.884 12.579 -15.374 1.00 84.88 543 ARG A N 1
ATOM 4234 C CA . ARG A 1 543 ? 8.751 11.791 -14.136 1.00 84.88 543 ARG A CA 1
ATOM 4235 C C . ARG A 1 543 ? 9.974 10.936 -13.847 1.00 84.88 543 ARG A C 1
ATOM 4237 O O . ARG A 1 543 ? 10.230 10.622 -12.696 1.00 84.88 543 ARG A O 1
ATOM 4244 N N . TYR A 1 544 ? 10.709 10.561 -14.884 1.00 89.25 544 TYR A N 1
ATOM 4245 C CA . TYR A 1 544 ? 11.944 9.816 -14.726 1.00 89.25 544 TYR A CA 1
ATOM 4246 C C . TYR A 1 544 ? 13.104 10.709 -14.298 1.00 89.25 544 TYR A C 1
ATOM 4248 O O . TYR A 1 544 ? 13.362 11.765 -14.881 1.00 89.25 544 TYR A O 1
ATOM 4256 N N . GLU A 1 545 ? 13.864 10.231 -13.325 1.00 87.69 545 GLU A N 1
ATOM 4257 C CA . GLU A 1 545 ? 15.192 10.743 -13.036 1.00 87.69 545 GLU A CA 1
ATOM 4258 C C . GLU A 1 545 ? 16.174 10.110 -14.009 1.00 87.69 545 GLU A C 1
ATOM 4260 O O . GLU A 1 545 ? 16.168 8.898 -14.195 1.00 87.69 545 GLU A O 1
ATOM 4265 N N . ASN A 1 546 ? 17.032 10.922 -14.612 1.00 88.31 546 ASN A N 1
ATOM 4266 C CA . ASN A 1 546 ? 18.107 10.420 -15.451 1.00 88.31 546 ASN A CA 1
ATOM 4267 C C . ASN A 1 546 ? 19.436 10.720 -14.762 1.00 88.31 546 ASN A C 1
ATOM 4269 O O . ASN A 1 546 ? 19.654 11.844 -14.294 1.00 88.31 546 ASN A O 1
ATOM 4273 N N . TYR A 1 547 ? 20.305 9.718 -14.683 1.00 87.00 547 TYR A N 1
ATOM 4274 C CA . TYR A 1 547 ? 21.625 9.853 -14.087 1.00 87.00 547 TYR A CA 1
ATOM 4275 C C . TYR A 1 547 ? 22.705 9.285 -15.000 1.00 87.00 547 TYR A C 1
ATOM 4277 O O . TYR A 1 547 ? 22.506 8.288 -15.697 1.00 87.00 547 TYR A O 1
ATOM 4285 N N . ASP A 1 548 ? 23.886 9.887 -14.915 1.00 85.50 548 ASP A N 1
ATOM 4286 C CA . ASP A 1 548 ? 25.097 9.308 -15.479 1.00 85.50 548 ASP A CA 1
ATOM 4287 C C . ASP A 1 548 ? 25.539 8.078 -14.674 1.00 85.50 548 ASP A C 1
ATOM 4289 O O . ASP A 1 548 ? 25.190 7.909 -13.498 1.00 85.50 548 ASP A O 1
ATOM 4293 N N . LYS A 1 549 ? 26.364 7.235 -15.303 1.00 79.19 549 LYS A N 1
ATOM 4294 C CA . LYS A 1 549 ? 26.867 5.967 -14.744 1.00 79.19 549 LYS A CA 1
ATOM 4295 C C . LYS A 1 549 ? 27.512 6.095 -13.357 1.00 79.19 549 LYS A C 1
ATOM 4297 O O . LYS A 1 549 ? 27.490 5.148 -12.574 1.00 79.19 549 LYS A O 1
ATOM 4302 N N . ASP A 1 550 ? 28.048 7.265 -13.018 1.00 81.12 550 ASP A N 1
ATOM 4303 C CA . ASP A 1 550 ? 28.722 7.498 -11.737 1.00 81.12 550 ASP A CA 1
ATOM 4304 C C . ASP A 1 550 ? 27.767 7.356 -10.540 1.00 81.12 550 ASP A C 1
ATOM 4306 O O . ASP A 1 550 ? 28.202 7.046 -9.426 1.00 81.12 550 ASP A O 1
ATOM 4310 N N . TYR A 1 551 ? 26.453 7.487 -10.765 1.00 84.00 551 TYR A N 1
ATOM 4311 C CA . TYR A 1 551 ? 25.433 7.289 -9.736 1.00 84.00 551 TYR A CA 1
ATOM 4312 C C . TYR A 1 551 ? 25.432 5.872 -9.145 1.00 84.00 551 TYR A C 1
ATOM 4314 O O . TYR A 1 551 ? 25.119 5.703 -7.966 1.00 84.00 551 TYR A O 1
ATOM 4322 N N . PHE A 1 552 ? 25.853 4.851 -9.898 1.00 84.69 552 PHE A N 1
ATOM 4323 C CA . PHE A 1 552 ? 25.922 3.480 -9.388 1.00 84.69 552 PHE A CA 1
ATOM 4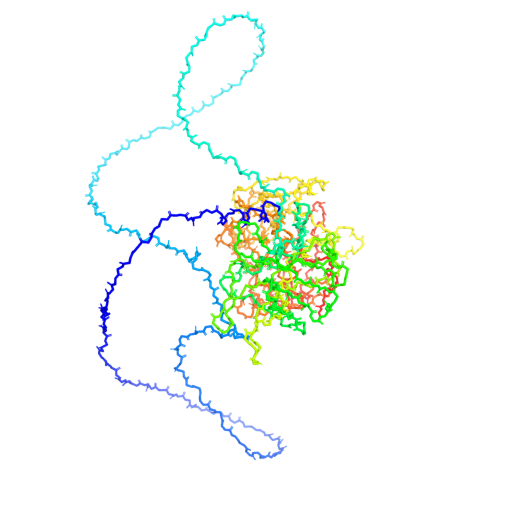324 C C . PHE A 1 552 ? 26.804 3.349 -8.147 1.00 84.69 552 PHE A C 1
ATOM 4326 O O . PHE A 1 552 ? 26.444 2.652 -7.196 1.00 84.69 552 PHE A O 1
ATOM 4333 N N . SER A 1 553 ? 27.920 4.078 -8.111 1.00 84.31 553 SER A N 1
ATOM 4334 C CA . SER A 1 553 ? 28.836 4.077 -6.969 1.00 84.31 553 SER A CA 1
ATOM 4335 C C . SER A 1 553 ? 28.200 4.628 -5.683 1.00 84.31 553 SER A C 1
ATOM 4337 O O . SER A 1 553 ? 28.635 4.287 -4.580 1.00 84.31 553 SER A O 1
ATOM 4339 N N . ALA A 1 554 ? 27.143 5.439 -5.811 1.00 83.56 554 ALA A N 1
ATOM 4340 C CA . ALA A 1 554 ? 26.425 6.026 -4.687 1.00 83.56 554 ALA A CA 1
ATOM 4341 C C . ALA A 1 554 ? 25.404 5.064 -4.061 1.00 83.56 554 ALA A C 1
ATOM 4343 O O . ALA A 1 554 ? 25.169 5.146 -2.856 1.00 83.56 554 ALA A O 1
ATOM 4344 N N . ILE A 1 555 ? 24.827 4.140 -4.841 1.00 86.19 555 ILE A N 1
ATOM 4345 C CA . ILE A 1 555 ? 23.759 3.235 -4.376 1.00 86.19 555 ILE A CA 1
ATOM 4346 C C . ILE A 1 555 ? 24.214 1.784 -4.177 1.00 86.19 555 ILE A C 1
ATOM 4348 O O . ILE A 1 555 ? 23.624 1.068 -3.368 1.00 86.19 555 ILE A O 1
ATOM 4352 N N . TYR A 1 556 ? 25.288 1.338 -4.831 1.00 90.06 556 TYR A N 1
ATOM 4353 C CA . TYR A 1 556 ? 25.798 -0.027 -4.693 1.00 90.06 556 TYR A CA 1
ATOM 4354 C C . TYR A 1 556 ? 26.983 -0.103 -3.725 1.00 90.06 556 TYR A C 1
ATOM 4356 O O . TYR A 1 556 ? 27.928 0.685 -3.787 1.00 90.06 556 TYR A O 1
ATOM 4364 N N . ARG A 1 557 ? 26.956 -1.079 -2.805 1.00 91.56 557 ARG A N 1
ATOM 4365 C CA . ARG A 1 557 ? 28.141 -1.425 -1.990 1.00 91.56 557 ARG A CA 1
ATOM 4366 C C . ARG A 1 557 ? 29.159 -2.177 -2.833 1.00 91.56 557 ARG A C 1
ATOM 4368 O O . ARG A 1 557 ? 30.331 -1.820 -2.845 1.00 91.56 557 ARG A O 1
ATOM 4375 N N . THR A 1 558 ? 28.660 -3.170 -3.556 1.00 88.94 558 THR A N 1
ATOM 4376 C CA . THR A 1 558 ? 29.404 -4.003 -4.491 1.00 88.94 558 THR A CA 1
ATOM 4377 C C . THR A 1 558 ? 28.834 -3.741 -5.871 1.00 88.94 558 THR A C 1
ATOM 4379 O O . THR A 1 558 ? 27.669 -4.047 -6.111 1.00 88.94 558 THR A O 1
ATOM 4382 N N . MET A 1 559 ? 29.622 -3.125 -6.747 1.00 90.62 559 MET A N 1
ATOM 4383 C CA . MET A 1 559 ? 29.184 -2.795 -8.099 1.00 90.62 559 MET A CA 1
ATOM 4384 C C . MET A 1 559 ? 29.432 -3.995 -9.023 1.00 90.62 559 MET A C 1
ATOM 4386 O O . MET A 1 559 ? 30.585 -4.418 -9.134 1.00 90.62 559 MET A O 1
ATOM 4390 N N . PRO A 1 560 ? 28.398 -4.557 -9.676 1.00 92.88 560 PRO A N 1
ATOM 4391 C CA . PRO A 1 560 ? 28.595 -5.567 -10.705 1.00 92.88 560 PRO A CA 1
ATOM 4392 C C . PRO A 1 560 ? 29.532 -5.083 -11.809 1.00 92.88 560 PRO A C 1
ATOM 4394 O O . PRO A 1 560 ? 29.434 -3.945 -12.270 1.00 92.88 560 PRO A O 1
ATOM 4397 N N . SER A 1 561 ? 30.407 -5.972 -12.270 1.00 93.38 561 SER A N 1
ATOM 4398 C CA . SER A 1 561 ? 31.357 -5.715 -13.358 1.00 93.38 561 SER A CA 1
ATOM 4399 C C . SER A 1 561 ? 30.669 -5.216 -14.635 1.00 93.38 561 SER A C 1
ATOM 4401 O O . SER A 1 561 ? 31.202 -4.352 -15.334 1.00 93.38 561 SER A O 1
ATOM 4403 N N . CYS A 1 562 ? 29.451 -5.688 -14.902 1.00 90.88 562 CYS A N 1
ATOM 4404 C CA . CYS A 1 562 ? 28.673 -5.276 -16.061 1.00 90.88 562 CYS A CA 1
ATOM 4405 C C . CYS A 1 562 ? 28.278 -3.779 -16.012 1.00 90.88 562 CYS A C 1
ATOM 4407 O O . CYS A 1 562 ? 28.250 -3.119 -17.051 1.00 90.88 562 CYS A O 1
ATOM 4409 N N . LEU A 1 563 ? 28.078 -3.196 -14.816 1.00 91.31 563 LEU A N 1
ATOM 4410 C CA . LEU A 1 563 ? 27.673 -1.791 -14.660 1.00 91.31 563 LEU A CA 1
ATOM 4411 C C . LEU A 1 563 ? 28.787 -0.793 -14.992 1.00 91.31 563 LEU A C 1
ATOM 4413 O O . LEU A 1 563 ? 28.496 0.350 -15.329 1.00 91.31 563 LEU A O 1
ATOM 4417 N N . TYR A 1 564 ? 30.057 -1.210 -14.976 1.00 89.06 564 TYR A N 1
ATOM 4418 C CA . TYR A 1 564 ? 31.171 -0.347 -15.396 1.00 89.06 564 TYR A CA 1
ATOM 4419 C C . TYR A 1 564 ? 31.097 0.036 -16.880 1.00 89.06 564 TYR A C 1
ATOM 4421 O O . TYR A 1 564 ? 31.641 1.066 -17.282 1.00 89.06 564 TYR A O 1
ATOM 4429 N N . LYS A 1 565 ? 30.445 -0.806 -17.691 1.00 87.06 565 LYS A N 1
ATOM 4430 C CA . LYS A 1 565 ? 30.236 -0.599 -19.129 1.00 87.06 565 LYS A CA 1
ATOM 4431 C C . LYS A 1 565 ? 28.805 -0.177 -19.459 1.00 87.06 565 LYS A C 1
ATOM 4433 O O . LYS A 1 565 ? 28.506 0.047 -20.629 1.00 87.06 565 LYS A O 1
ATOM 4438 N N . ALA A 1 566 ? 27.930 -0.096 -18.457 1.00 85.94 566 ALA A N 1
ATOM 4439 C CA . ALA A 1 566 ? 26.556 0.318 -18.665 1.00 85.94 566 ALA A CA 1
ATOM 4440 C C . ALA A 1 566 ? 26.493 1.791 -19.096 1.00 85.94 566 ALA A C 1
ATOM 4442 O O . ALA A 1 566 ? 27.346 2.612 -18.741 1.00 85.94 566 ALA A O 1
ATOM 4443 N N . GLY A 1 567 ? 25.473 2.097 -19.895 1.00 86.44 567 GLY A N 1
ATOM 4444 C CA . GLY A 1 567 ? 25.151 3.455 -20.309 1.00 86.44 567 GLY A CA 1
ATOM 4445 C C . GLY A 1 567 ? 24.514 4.283 -19.183 1.00 86.44 567 GLY A C 1
ATOM 4446 O O . GLY A 1 567 ? 24.595 3.911 -18.008 1.00 86.44 567 GLY A O 1
ATOM 4447 N N . PRO A 1 568 ? 23.879 5.415 -19.525 1.00 87.88 568 PRO A N 1
ATOM 4448 C CA . PRO A 1 568 ? 23.103 6.184 -18.559 1.00 87.88 568 PRO A CA 1
ATOM 4449 C C . PRO A 1 568 ? 21.933 5.366 -18.004 1.00 87.88 568 PRO A C 1
ATOM 4451 O O . PRO A 1 568 ? 21.474 4.399 -18.622 1.00 87.88 568 PRO A O 1
ATOM 4454 N N . ILE A 1 569 ? 21.433 5.791 -16.846 1.00 89.75 569 ILE A N 1
ATOM 4455 C CA . ILE A 1 569 ? 20.307 5.149 -16.176 1.00 89.75 569 ILE A CA 1
ATOM 4456 C C . ILE A 1 569 ? 19.119 6.071 -16.027 1.00 89.75 569 ILE A C 1
ATOM 4458 O O . ILE A 1 569 ? 19.249 7.282 -15.852 1.00 89.75 569 ILE A O 1
ATOM 4462 N N . THR A 1 570 ? 17.961 5.432 -15.994 1.00 92.00 570 THR A N 1
ATOM 4463 C CA . THR A 1 570 ? 16.687 6.058 -15.683 1.00 92.00 570 THR A CA 1
ATOM 4464 C C . THR A 1 570 ? 16.134 5.429 -14.419 1.00 92.00 570 THR A C 1
ATOM 4466 O O . THR A 1 570 ? 16.119 4.205 -14.308 1.00 92.00 570 THR A O 1
ATOM 4469 N N . SER A 1 571 ? 15.641 6.230 -13.481 1.00 92.38 571 SER A N 1
ATOM 4470 C CA . SER A 1 571 ? 14.915 5.728 -12.321 1.00 92.38 571 SER A CA 1
ATOM 4471 C C . SER A 1 571 ? 13.579 6.413 -12.092 1.00 92.38 571 SER A C 1
ATOM 4473 O O . SER A 1 571 ? 13.328 7.536 -12.528 1.00 92.38 571 SER A O 1
ATOM 4475 N N . LEU A 1 572 ? 12.714 5.698 -11.380 1.00 92.56 572 LEU A N 1
ATOM 4476 C CA . LEU A 1 572 ? 11.478 6.202 -10.806 1.00 92.56 572 LEU A CA 1
ATOM 4477 C C . LEU A 1 572 ? 11.398 5.712 -9.362 1.00 92.56 572 LEU A C 1
ATOM 4479 O O . LEU A 1 572 ? 11.097 4.537 -9.132 1.00 92.56 572 LEU A O 1
ATOM 4483 N N . HIS A 1 573 ? 11.665 6.582 -8.388 1.00 92.56 573 HIS A N 1
ATOM 4484 C CA . HIS A 1 573 ? 11.470 6.212 -6.987 1.00 92.56 573 HIS A CA 1
ATOM 4485 C C . HIS A 1 573 ? 10.012 6.407 -6.590 1.00 92.56 573 HIS A C 1
ATOM 4487 O O . HIS A 1 573 ? 9.394 7.426 -6.893 1.00 92.56 573 HIS A O 1
ATOM 4493 N N . VAL A 1 574 ? 9.485 5.434 -5.856 1.00 92.81 574 VAL A N 1
ATOM 4494 C CA . VAL A 1 574 ? 8.168 5.459 -5.234 1.00 92.81 574 VAL A CA 1
ATOM 4495 C C . VAL A 1 574 ? 8.356 5.349 -3.728 1.00 92.81 574 VAL A C 1
ATOM 4497 O O . VAL A 1 574 ? 8.723 4.302 -3.191 1.00 92.81 574 VAL A O 1
ATOM 4500 N N . PHE A 1 575 ? 8.070 6.436 -3.025 1.00 90.69 575 PHE A N 1
ATOM 4501 C CA . PHE A 1 575 ? 8.123 6.486 -1.575 1.00 90.69 575 PHE A CA 1
ATOM 4502 C C . PHE A 1 575 ? 6.764 6.188 -0.969 1.00 90.69 575 PHE A C 1
ATOM 4504 O O . PHE A 1 575 ? 5.734 6.737 -1.355 1.00 90.69 575 PHE A O 1
ATOM 4511 N N . LEU A 1 576 ? 6.796 5.331 0.040 1.00 87.31 576 LEU A N 1
ATOM 4512 C CA . LEU A 1 576 ? 5.662 4.874 0.822 1.00 87.31 576 LEU A CA 1
ATOM 4513 C C . LEU A 1 576 ? 5.492 5.750 2.085 1.00 87.31 576 LEU A C 1
ATOM 4515 O O . LEU A 1 576 ? 5.077 5.276 3.140 1.00 87.31 576 LEU A O 1
ATOM 4519 N N . VAL A 1 577 ? 5.869 7.031 2.010 1.00 83.00 577 VAL A N 1
ATOM 4520 C CA . VAL A 1 577 ? 5.881 7.977 3.138 1.00 83.00 577 VAL A CA 1
ATOM 4521 C C . VAL A 1 577 ? 5.714 9.428 2.683 1.00 83.00 577 VAL A C 1
ATOM 4523 O O . VAL A 1 577 ? 6.064 9.795 1.565 1.00 83.00 577 VAL A O 1
ATOM 4526 N N . ASP A 1 578 ? 5.270 10.283 3.607 1.00 76.25 578 ASP A N 1
ATOM 4527 C CA . ASP A 1 578 ? 5.019 11.708 3.351 1.00 76.25 578 ASP A CA 1
ATOM 4528 C C . ASP A 1 578 ? 6.286 12.553 3.213 1.00 76.25 578 ASP A C 1
ATOM 4530 O O . ASP A 1 578 ? 6.254 13.569 2.520 1.00 76.25 578 ASP A O 1
ATOM 4534 N N . ASN A 1 579 ? 7.367 12.176 3.896 1.00 78.12 579 ASN A N 1
ATOM 4535 C CA . ASN A 1 579 ? 8.595 12.963 3.953 1.00 78.12 579 ASN A CA 1
ATOM 4536 C C . ASN A 1 579 ? 9.833 12.058 3.836 1.00 78.12 579 ASN A C 1
ATOM 4538 O O . ASN A 1 579 ? 10.490 11.772 4.840 1.00 78.12 579 ASN A O 1
ATOM 4542 N N . PRO A 1 580 ? 10.143 11.569 2.624 1.00 78.62 580 PRO A N 1
ATOM 4543 C CA . PRO A 1 580 ? 11.292 10.693 2.420 1.00 78.62 580 PRO A CA 1
ATOM 4544 C C . PRO A 1 580 ? 12.630 11.403 2.644 1.00 78.62 580 PRO A C 1
ATOM 4546 O O . PRO A 1 580 ? 13.592 10.744 3.020 1.00 78.62 580 PRO A O 1
ATOM 4549 N N . LEU A 1 581 ? 12.679 12.740 2.567 1.00 81.00 581 LEU A N 1
ATOM 4550 C CA . LEU A 1 581 ? 13.884 13.521 2.883 1.00 81.00 581 LEU A CA 1
ATOM 4551 C C . LEU A 1 581 ? 14.360 13.330 4.334 1.00 81.00 581 LEU A C 1
ATOM 4553 O O . LEU A 1 581 ? 15.526 13.564 4.632 1.00 81.00 581 LEU A O 1
ATOM 4557 N N . MET A 1 582 ? 13.486 12.853 5.227 1.00 80.69 582 MET A N 1
ATOM 4558 C CA . MET A 1 582 ? 13.825 12.509 6.614 1.00 80.69 582 MET A CA 1
ATOM 4559 C C . MET A 1 582 ? 14.368 11.082 6.775 1.00 80.69 582 MET A C 1
ATOM 4561 O O . MET A 1 582 ? 14.554 10.617 7.903 1.00 80.69 582 MET A O 1
ATOM 4565 N N . HIS A 1 583 ? 14.576 10.344 5.682 1.00 81.31 583 HIS A N 1
ATOM 4566 C CA . HIS A 1 583 ? 15.197 9.028 5.742 1.00 81.31 583 HIS A CA 1
ATOM 4567 C C . HIS A 1 583 ? 16.644 9.143 6.201 1.00 81.31 583 HIS A C 1
ATOM 4569 O O . HIS A 1 583 ? 17.419 9.951 5.688 1.00 81.31 583 HIS A O 1
ATOM 4575 N N . GLN A 1 584 ? 16.983 8.314 7.183 1.00 80.62 584 GLN A N 1
ATOM 4576 C CA . GLN A 1 584 ? 18.280 8.326 7.828 1.00 80.62 584 GLN A CA 1
ATOM 4577 C C . GLN A 1 584 ? 19.077 7.092 7.428 1.00 80.62 584 GLN A C 1
ATOM 4579 O O . GLN A 1 584 ? 18.550 5.980 7.326 1.00 80.62 584 GLN A O 1
ATOM 4584 N N . CYS A 1 585 ? 20.356 7.365 7.228 1.00 72.12 585 CYS A N 1
ATOM 4585 C CA . CYS A 1 585 ? 21.460 6.434 7.248 1.00 72.12 585 CYS A CA 1
ATOM 4586 C C . CYS A 1 585 ? 22.144 6.618 8.609 1.00 72.12 585 CYS A C 1
ATOM 4588 O O . CYS A 1 585 ? 22.480 5.590 9.217 1.00 72.12 585 CYS A O 1
#